Protein AF-A0A941AH66-F1 (afdb_monomer)

Structure (mmCIF, N/CA/C/O backbone):
data_AF-A0A941AH66-F1
#
_entry.id   AF-A0A941AH66-F1
#
loop_
_atom_site.group_PDB
_atom_site.id
_atom_site.type_symbol
_atom_site.label_atom_id
_atom_site.label_alt_id
_atom_site.label_comp_id
_atom_site.label_asym_id
_atom_site.label_entity_id
_atom_site.label_seq_id
_atom_site.pdbx_PDB_ins_code
_atom_site.Cartn_x
_atom_site.Cartn_y
_atom_site.Cartn_z
_atom_site.occupancy
_atom_site.B_iso_or_equiv
_atom_site.auth_seq_id
_atom_site.auth_comp_id
_atom_site.auth_asym_id
_atom_site.auth_atom_id
_atom_site.pdbx_PDB_model_num
ATOM 1 N N . MET A 1 1 ? -40.252 5.491 -24.406 1.00 35.47 1 MET A N 1
ATOM 2 C CA . MET A 1 1 ? -40.739 4.888 -23.145 1.00 35.47 1 MET A CA 1
ATOM 3 C C . MET A 1 1 ? -39.682 5.116 -22.080 1.00 35.47 1 MET A C 1
ATOM 5 O O . MET A 1 1 ? -38.742 4.342 -21.949 1.00 35.47 1 MET A O 1
ATOM 9 N N . ASP A 1 2 ? -39.803 6.259 -21.415 1.00 27.69 2 ASP A N 1
ATOM 10 C CA . ASP A 1 2 ? -38.874 6.776 -20.416 1.00 27.69 2 ASP A CA 1
ATOM 11 C C . ASP A 1 2 ? -38.932 5.991 -19.103 1.00 27.69 2 ASP A C 1
ATOM 13 O O . ASP A 1 2 ? -40.001 5.807 -18.522 1.00 27.69 2 ASP A O 1
ATOM 17 N N . ARG A 1 3 ? -37.767 5.614 -18.568 1.00 27.00 3 ARG A N 1
ATOM 18 C CA . ARG A 1 3 ? -37.591 5.376 -17.129 1.00 27.00 3 ARG A CA 1
ATOM 19 C C . ARG A 1 3 ? -36.485 6.291 -16.619 1.00 27.00 3 ARG A C 1
ATOM 21 O O . ARG A 1 3 ? -35.303 5.963 -16.678 1.00 27.00 3 ARG A O 1
ATOM 28 N N . LYS A 1 4 ? -36.898 7.458 -16.121 1.00 27.84 4 LYS A N 1
ATOM 29 C CA . LYS A 1 4 ? -36.080 8.344 -15.286 1.00 27.84 4 LYS A CA 1
ATOM 30 C C . LYS A 1 4 ? -35.721 7.602 -13.995 1.00 27.84 4 LYS A C 1
ATOM 32 O O . LYS A 1 4 ? -36.602 7.233 -13.224 1.00 27.84 4 LYS A O 1
ATOM 37 N N . GLY A 1 5 ? -34.428 7.377 -13.777 1.00 27.16 5 GLY A N 1
ATOM 38 C CA . GLY A 1 5 ? -33.891 6.906 -12.504 1.00 27.16 5 GLY A CA 1
ATOM 39 C C . GLY A 1 5 ? -33.995 8.014 -11.460 1.00 27.16 5 GLY A C 1
ATOM 40 O O . GLY A 1 5 ? -33.360 9.056 -11.593 1.00 27.16 5 GLY A O 1
ATOM 41 N N . SER A 1 6 ? -34.826 7.784 -10.448 1.00 25.00 6 SER A N 1
ATOM 42 C CA . SER A 1 6 ? -34.947 8.621 -9.257 1.00 25.00 6 SER A CA 1
ATOM 43 C C . SER A 1 6 ? -33.625 8.613 -8.484 1.00 25.00 6 SER A C 1
ATOM 45 O O . SER A 1 6 ? -33.220 7.591 -7.933 1.00 25.00 6 SER A O 1
ATOM 47 N N . SER A 1 7 ? -32.927 9.749 -8.472 1.00 26.78 7 SER A N 1
ATOM 48 C CA . SER A 1 7 ? -31.790 9.997 -7.591 1.00 26.78 7 SER A CA 1
ATOM 49 C C . SER A 1 7 ? -32.315 10.325 -6.192 1.00 26.78 7 SER A C 1
ATOM 51 O O . SER A 1 7 ? -32.695 11.464 -5.911 1.00 26.78 7 SER A O 1
ATOM 53 N N . THR A 1 8 ? -32.352 9.343 -5.298 1.00 27.75 8 THR A N 1
ATOM 54 C CA . THR A 1 8 ? -32.592 9.591 -3.874 1.00 27.75 8 THR A CA 1
ATOM 55 C C . THR A 1 8 ? -31.365 10.273 -3.269 1.00 27.75 8 THR A C 1
ATOM 57 O O . THR A 1 8 ? -30.373 9.617 -2.963 1.00 27.75 8 THR A O 1
ATOM 60 N N . ASN A 1 9 ? -31.431 11.599 -3.118 1.00 23.83 9 ASN A N 1
ATOM 61 C CA . ASN A 1 9 ? -30.461 12.407 -2.376 1.00 23.83 9 ASN A CA 1
ATOM 62 C C . ASN A 1 9 ? -30.431 11.950 -0.908 1.00 23.83 9 ASN A C 1
ATOM 64 O O . ASN A 1 9 ? -31.299 12.317 -0.116 1.00 23.83 9 ASN A O 1
ATOM 68 N N . VAL A 1 10 ? -29.424 11.164 -0.532 1.00 28.88 10 VAL A N 1
ATOM 69 C CA . VAL A 1 10 ? -29.047 10.998 0.874 1.00 28.88 10 VAL A CA 1
ATOM 70 C C . VAL A 1 10 ? -28.152 12.185 1.226 1.00 28.88 10 VAL A C 1
ATOM 72 O O . VAL A 1 10 ? -27.063 12.348 0.686 1.00 28.88 10 VAL A O 1
ATOM 75 N N . LYS A 1 11 ? -28.666 13.080 2.072 1.00 23.22 11 LYS A N 1
ATOM 76 C CA . LYS A 1 11 ? -27.975 14.292 2.521 1.00 23.22 11 LYS A CA 1
ATOM 77 C C . LYS A 1 11 ? -26.904 13.880 3.540 1.00 23.22 11 LYS A C 1
ATOM 79 O O . LYS A 1 11 ? -27.236 13.557 4.674 1.00 23.22 11 LYS A O 1
ATOM 84 N N . PHE A 1 12 ? -25.638 13.856 3.134 1.00 34.66 12 PHE A N 1
ATOM 85 C CA . PHE A 1 12 ? -24.510 13.796 4.067 1.00 34.66 12 PHE A CA 1
ATOM 86 C C . PHE A 1 12 ? -24.315 15.184 4.702 1.00 34.66 12 PHE A C 1
ATOM 88 O O . PHE A 1 12 ? -24.579 16.179 4.016 1.00 34.66 12 PHE A O 1
ATOM 95 N N . PRO A 1 13 ? -23.892 15.290 5.976 1.00 28.69 13 PRO A N 1
ATOM 96 C CA . PRO A 1 13 ? -23.577 16.583 6.564 1.00 28.69 13 PRO A CA 1
ATOM 97 C C . PRO A 1 13 ? -22.486 17.257 5.726 1.00 28.69 13 PRO A C 1
ATOM 99 O O . PRO A 1 13 ? -21.377 16.750 5.594 1.00 28.69 13 PRO A O 1
ATOM 102 N N . SER A 1 14 ? -22.853 18.373 5.103 1.00 32.22 14 SER A N 1
ATOM 103 C CA . SER A 1 14 ? -21.931 19.325 4.498 1.00 32.22 14 SER A CA 1
ATOM 104 C C . SER A 1 14 ? -21.093 19.956 5.599 1.00 32.22 14 SER A C 1
ATOM 106 O O . SER A 1 14 ? -21.666 20.325 6.625 1.00 32.22 14 SER A O 1
ATOM 108 N N . ASP A 1 15 ? -19.790 20.097 5.356 1.00 33.78 15 ASP A N 1
ATOM 109 C CA . ASP A 1 15 ? -18.821 20.793 6.204 1.00 33.78 15 ASP A CA 1
ATOM 110 C C . ASP A 1 15 ? -19.443 22.033 6.864 1.00 33.78 15 ASP A C 1
ATOM 112 O O . ASP A 1 15 ? -19.645 23.075 6.234 1.00 33.78 15 ASP A O 1
ATOM 116 N N . ALA A 1 16 ? -19.801 21.897 8.140 1.00 30.64 16 ALA A N 1
ATOM 117 C CA . ALA A 1 16 ? -20.204 23.017 8.967 1.00 30.64 16 ALA A CA 1
ATOM 118 C C . ALA A 1 16 ? -18.916 23.697 9.427 1.00 30.64 16 ALA A C 1
ATOM 120 O O . ALA A 1 16 ? -18.160 23.146 10.226 1.00 30.64 16 ALA A O 1
ATOM 121 N N . GLY A 1 17 ? -18.650 24.867 8.849 1.00 30.64 17 GLY A N 1
ATOM 122 C CA . GLY A 1 17 ? -17.487 25.681 9.157 1.00 30.64 17 GLY A CA 1
ATOM 123 C C . GLY A 1 17 ? -17.373 25.970 10.649 1.00 30.64 17 GLY A C 1
ATOM 124 O O . GLY A 1 17 ? -18.295 26.492 11.273 1.00 30.64 17 GLY A O 1
ATOM 125 N N . THR A 1 18 ? -16.208 25.673 11.210 1.00 28.95 18 THR A N 1
ATOM 126 C CA . THR A 1 18 ? -15.784 26.249 12.477 1.00 28.95 18 THR A CA 1
ATOM 127 C C . THR A 1 18 ? -15.142 27.599 12.191 1.00 28.95 18 THR A C 1
ATOM 129 O O . THR A 1 18 ? -14.131 27.714 11.497 1.00 28.95 18 THR A O 1
ATOM 132 N N . GLY A 1 19 ? -15.807 28.642 12.690 1.00 27.05 19 GLY A N 1
ATOM 133 C CA . GLY A 1 19 ? -15.312 30.006 12.701 1.00 27.05 19 GLY A CA 1
ATOM 134 C C . GLY A 1 19 ? -13.947 30.099 13.376 1.00 27.05 19 GLY A C 1
ATOM 135 O O . GLY A 1 19 ? -13.626 29.352 14.301 1.00 27.05 19 GLY A O 1
ATOM 136 N N . GLY A 1 20 ? -13.146 31.026 12.860 1.00 27.73 20 GLY A N 1
ATOM 137 C CA . GLY A 1 20 ? -11.800 31.301 13.326 1.00 27.73 20 GLY A CA 1
ATOM 138 C C . GLY A 1 20 ? -11.754 31.735 14.788 1.00 27.73 20 GLY A C 1
ATOM 139 O O . GLY A 1 20 ? -12.508 32.594 15.234 1.00 27.73 20 GLY A O 1
ATOM 140 N N . GLY A 1 21 ? -10.790 31.166 15.499 1.00 24.66 21 GLY A N 1
ATOM 141 C CA . GLY A 1 21 ? -10.294 31.643 16.780 1.00 24.66 21 GLY A CA 1
ATOM 142 C C . GLY A 1 21 ? -8.780 31.488 16.784 1.00 24.66 21 GLY A C 1
ATOM 143 O O . GLY A 1 21 ? -8.246 30.632 17.479 1.00 24.66 21 GLY A O 1
ATOM 144 N N . CYS A 1 22 ? -8.086 32.249 15.935 1.00 28.27 22 CYS A N 1
ATOM 145 C CA . CYS A 1 22 ? -6.631 32.329 15.994 1.00 28.27 22 CYS A CA 1
ATOM 146 C C . CYS A 1 22 ? -6.238 33.209 17.181 1.00 28.27 22 CYS A C 1
ATOM 148 O O . CYS A 1 22 ? -6.616 34.379 17.252 1.00 28.27 22 CYS A O 1
ATOM 150 N N . CYS A 1 23 ? -5.468 32.625 18.095 1.00 27.41 23 CYS A N 1
ATOM 151 C CA . CYS A 1 23 ? -4.776 33.314 19.172 1.00 27.41 23 CYS A CA 1
ATOM 152 C C . CYS A 1 23 ? -3.994 34.521 18.629 1.00 27.41 23 CYS A C 1
ATOM 154 O O . CYS A 1 23 ? -3.234 34.402 17.667 1.00 27.41 23 CYS A O 1
ATOM 156 N N . ALA A 1 24 ? -4.180 35.676 19.264 1.00 25.66 24 ALA A N 1
ATOM 157 C CA . ALA A 1 24 ? -3.430 36.889 18.978 1.00 25.66 24 ALA A CA 1
ATOM 158 C C . ALA A 1 24 ? -1.955 36.734 19.392 1.00 25.66 24 ALA A C 1
ATOM 160 O O . ALA A 1 24 ? -1.692 36.318 20.522 1.00 25.66 24 ALA A O 1
ATOM 161 N N . PRO A 1 25 ? -0.986 37.144 18.556 1.00 30.31 25 PRO A N 1
ATOM 162 C CA . PRO A 1 25 ? 0.334 37.509 19.026 1.00 30.31 25 PRO A CA 1
ATOM 163 C C . PRO A 1 25 ? 0.409 39.022 19.258 1.00 30.31 25 PRO A C 1
ATOM 165 O O . PRO A 1 25 ? 0.088 39.845 18.401 1.00 30.31 25 PRO A O 1
ATOM 168 N N . THR A 1 26 ? 0.871 39.380 20.448 1.00 33.34 26 THR A N 1
ATOM 169 C CA . THR A 1 26 ? 1.351 40.710 20.804 1.00 33.34 26 THR A CA 1
ATOM 170 C C . THR A 1 26 ? 2.608 41.045 20.003 1.00 33.34 26 THR A C 1
ATOM 172 O O . THR A 1 26 ? 3.618 40.360 20.145 1.00 33.34 26 THR A O 1
ATOM 175 N N . SER A 1 27 ? 2.539 42.107 19.201 1.00 33.06 27 SER A N 1
ATOM 176 C CA . SER A 1 27 ? 3.613 43.026 18.768 1.00 33.06 27 SER A CA 1
ATOM 177 C C . SER A 1 27 ? 3.471 43.369 17.284 1.00 33.06 27 SER A C 1
ATOM 179 O O . SER A 1 27 ? 3.397 42.512 16.409 1.00 33.06 27 SER A O 1
ATOM 181 N N . GLY A 1 28 ? 3.339 44.669 17.020 1.00 39.00 28 GLY A N 1
ATOM 182 C CA . GLY A 1 28 ? 2.963 45.211 15.725 1.00 39.00 28 GLY A CA 1
ATOM 183 C C . GLY A 1 28 ? 4.046 45.074 14.661 1.00 39.00 28 GLY A C 1
ATOM 184 O O . GLY A 1 28 ? 5.172 45.529 14.848 1.00 39.00 28 GLY A O 1
ATOM 185 N N . LYS A 1 29 ? 3.640 44.521 13.516 1.00 28.16 29 LYS A N 1
ATOM 186 C CA . LYS A 1 29 ? 3.887 45.023 12.152 1.00 28.16 29 LYS A CA 1
ATOM 187 C C . LYS A 1 29 ? 3.038 44.183 11.177 1.00 28.16 29 LYS A C 1
ATOM 189 O O . LYS A 1 29 ? 3.182 42.963 11.176 1.00 28.16 29 LYS A O 1
ATOM 194 N N . PRO A 1 30 ? 2.142 44.781 10.372 1.00 27.02 30 PRO A N 1
ATOM 195 C CA . PRO A 1 30 ? 1.329 44.027 9.423 1.00 27.02 30 PRO A CA 1
ATOM 196 C C . PRO A 1 30 ? 2.166 43.628 8.198 1.00 27.02 30 PRO A C 1
ATOM 198 O O . PRO A 1 30 ? 2.693 44.483 7.491 1.00 27.02 30 PRO A O 1
ATOM 201 N N . LEU A 1 31 ? 2.288 42.322 7.951 1.00 33.53 31 LEU A N 1
ATOM 202 C CA . LEU A 1 31 ? 2.768 41.772 6.680 1.00 33.53 31 LEU A CA 1
ATOM 203 C C . LEU A 1 31 ? 1.587 41.710 5.691 1.00 33.53 31 LEU A C 1
ATOM 205 O O . LEU A 1 31 ? 0.509 41.258 6.083 1.00 33.53 31 LEU A O 1
ATOM 209 N N . PRO A 1 32 ? 1.747 42.159 4.433 1.00 30.73 32 PRO A N 1
ATOM 210 C CA . PRO A 1 32 ? 0.660 42.165 3.463 1.00 30.73 32 PRO A CA 1
ATOM 211 C C . PRO A 1 32 ? 0.288 40.736 3.048 1.00 30.73 32 PRO A C 1
ATOM 213 O O . PRO A 1 32 ? 1.128 39.957 2.599 1.00 30.73 32 PRO A O 1
ATOM 216 N N . CYS A 1 33 ? -0.995 40.404 3.196 1.00 26.69 33 CYS A N 1
ATOM 217 C CA . CYS A 1 33 ? -1.580 39.148 2.747 1.00 26.69 33 CYS A CA 1
ATOM 218 C C . CYS A 1 33 ? -1.481 39.032 1.219 1.00 26.69 33 CYS A C 1
ATOM 220 O O . CYS A 1 33 ? -2.121 39.786 0.484 1.00 26.69 33 CYS A O 1
ATOM 222 N N . CYS A 1 34 ? -0.702 38.065 0.738 1.00 30.23 34 CYS A N 1
ATOM 223 C CA . CYS A 1 34 ? -0.683 37.683 -0.666 1.00 30.23 34 CYS A CA 1
ATOM 224 C C . CYS A 1 34 ? -2.051 37.130 -1.096 1.00 30.23 34 CYS A C 1
ATOM 226 O O . CYS A 1 34 ? -2.509 36.113 -0.583 1.00 30.23 34 CYS A O 1
ATOM 228 N N . GLY A 1 35 ? -2.657 37.838 -2.052 1.00 26.53 35 GLY A N 1
ATOM 229 C CA . GLY A 1 35 ? -3.450 37.348 -3.183 1.00 26.53 35 GLY A CA 1
ATOM 230 C C . GLY A 1 35 ? -4.242 36.055 -3.010 1.00 26.53 35 GLY A C 1
ATOM 231 O O . GLY A 1 35 ? -3.694 34.957 -3.054 1.00 26.53 35 GLY A O 1
ATOM 232 N N . GLY A 1 36 ? -5.567 36.206 -2.959 1.00 34.25 36 GLY A N 1
ATOM 233 C CA . GLY A 1 36 ? -6.523 35.117 -3.099 1.00 34.25 36 GLY A CA 1
ATOM 234 C C . GLY A 1 36 ? -6.357 34.367 -4.421 1.00 34.25 36 GLY A C 1
ATOM 235 O O . GLY A 1 36 ? -6.737 34.851 -5.484 1.00 34.25 36 GLY A O 1
ATOM 236 N N . GLY A 1 37 ? -5.845 33.143 -4.332 1.00 24.64 37 GLY A N 1
ATOM 237 C CA . GLY A 1 37 ? -6.105 32.102 -5.314 1.00 24.64 37 GLY A CA 1
ATOM 238 C C . GLY A 1 37 ? -7.471 31.497 -5.018 1.00 24.64 37 GLY A C 1
ATOM 239 O O . GLY A 1 37 ? -7.660 30.870 -3.979 1.00 24.64 37 GLY A O 1
ATOM 240 N N . SER A 1 38 ? -8.426 31.717 -5.919 1.00 27.70 38 SER A N 1
ATOM 241 C CA . SER A 1 38 ? -9.747 31.087 -5.944 1.00 27.70 38 SER A CA 1
ATOM 242 C C . SER A 1 38 ? -9.644 29.577 -5.683 1.00 27.70 38 SER A C 1
ATOM 244 O O . SER A 1 38 ? -9.344 28.800 -6.593 1.00 27.70 38 SER A O 1
ATOM 246 N N . ALA A 1 39 ? -9.936 29.148 -4.454 1.00 34.53 39 ALA A N 1
ATOM 247 C CA . ALA A 1 39 ? -10.222 27.756 -4.153 1.00 34.53 39 ALA A CA 1
ATOM 248 C C . ALA A 1 39 ? -11.529 27.402 -4.866 1.00 34.53 39 ALA A C 1
ATOM 250 O O . ALA A 1 39 ? -12.620 27.734 -4.404 1.00 34.53 39 ALA A O 1
ATOM 251 N N . SER A 1 40 ? -11.423 26.769 -6.033 1.00 34.06 40 SER A N 1
ATOM 252 C CA . SER A 1 40 ? -12.578 26.212 -6.720 1.00 34.06 40 SER A CA 1
ATOM 253 C C . SER A 1 40 ? -13.250 25.208 -5.783 1.00 34.06 40 SER A C 1
ATOM 255 O O . SER A 1 40 ? -12.714 24.124 -5.539 1.00 34.06 40 SER A O 1
ATOM 257 N N . THR A 1 41 ? -14.425 25.555 -5.268 1.00 39.50 41 THR A N 1
ATOM 258 C CA . THR A 1 41 ? -15.355 24.681 -4.544 1.00 39.50 41 THR A CA 1
ATOM 259 C C . THR A 1 41 ? -15.956 23.651 -5.508 1.00 39.50 41 THR A C 1
ATOM 261 O O . THR A 1 41 ? -17.156 23.601 -5.769 1.00 39.50 41 THR A O 1
ATOM 264 N N . GLY A 1 42 ? -15.103 22.809 -6.093 1.00 46.00 42 GLY A N 1
ATOM 265 C CA . GLY A 1 42 ? -15.529 21.637 -6.840 1.00 46.00 42 GLY A CA 1
ATOM 266 C C . GLY A 1 42 ? -16.080 20.609 -5.860 1.00 46.00 42 GLY A C 1
ATOM 267 O O . GLY A 1 42 ? -15.327 20.043 -5.072 1.00 46.00 42 GLY A O 1
ATOM 268 N N . LYS A 1 43 ? -17.393 20.363 -5.896 1.00 66.50 43 LYS A N 1
ATOM 269 C CA . LYS A 1 43 ? -18.047 19.317 -5.097 1.00 66.50 43 LYS A CA 1
ATOM 270 C C . LYS A 1 43 ? -17.326 17.980 -5.325 1.00 66.50 43 LYS A C 1
ATOM 272 O O . LYS A 1 43 ? -17.313 17.471 -6.447 1.00 66.50 43 LYS A O 1
ATOM 277 N N . ILE A 1 44 ? -16.702 17.429 -4.280 1.00 75.69 44 ILE A N 1
ATOM 278 C CA . ILE A 1 44 ? -15.987 16.149 -4.362 1.00 75.69 44 ILE A CA 1
ATOM 279 C C . ILE A 1 44 ? -16.997 15.064 -4.744 1.00 75.69 44 ILE A C 1
ATOM 281 O O . ILE A 1 44 ? -18.033 14.907 -4.098 1.00 75.69 44 ILE A O 1
ATOM 285 N N . ARG A 1 45 ? -16.708 14.331 -5.822 1.00 83.12 45 ARG A N 1
ATOM 286 C CA . ARG A 1 45 ? -17.553 13.237 -6.303 1.00 83.12 45 ARG A CA 1
ATOM 287 C C . ARG A 1 45 ? -17.088 11.919 -5.694 1.00 83.12 45 ARG A C 1
ATOM 289 O O . ARG A 1 45 ? -15.914 11.576 -5.812 1.00 83.12 45 ARG A O 1
ATOM 296 N N . TYR A 1 46 ? -18.027 11.184 -5.110 1.00 88.38 46 TYR A N 1
ATOM 297 C CA . TYR A 1 46 ? -17.810 9.844 -4.578 1.00 88.38 46 TYR A CA 1
ATOM 298 C C . TYR A 1 46 ? -18.490 8.791 -5.452 1.00 88.38 46 TYR A C 1
ATOM 300 O O . TYR A 1 46 ? -19.494 9.060 -6.115 1.00 88.38 46 TYR A O 1
ATOM 308 N N . GLU A 1 47 ? -17.915 7.593 -5.475 1.00 89.25 47 GLU A N 1
ATOM 309 C CA . GLU A 1 47 ? -18.547 6.424 -6.079 1.00 89.25 47 GLU A CA 1
ATOM 310 C C . GLU A 1 47 ? -19.581 5.837 -5.113 1.00 89.25 47 GLU A C 1
ATOM 312 O O . GLU A 1 47 ? -19.274 5.606 -3.947 1.00 89.25 47 GLU A O 1
ATOM 317 N N . GLU A 1 48 ? -20.786 5.560 -5.613 1.00 89.62 48 GLU A N 1
ATOM 318 C CA . GLU A 1 48 ? -21.921 5.075 -4.804 1.00 89.62 48 GLU A CA 1
ATOM 319 C C . GLU A 1 48 ? -22.599 3.834 -5.407 1.00 89.62 48 GLU A C 1
ATOM 321 O O . GLU A 1 48 ? -23.491 3.252 -4.801 1.00 89.62 48 GLU A O 1
ATOM 326 N N . GLY A 1 49 ? -22.175 3.383 -6.595 1.00 88.88 49 GLY A N 1
ATOM 327 C CA . GLY A 1 49 ? -22.851 2.320 -7.356 1.00 88.88 49 GLY A CA 1
ATOM 328 C C . GLY A 1 49 ? -22.855 0.925 -6.717 1.00 88.88 49 GLY A C 1
ATOM 329 O O . GLY A 1 49 ? -23.364 -0.003 -7.333 1.00 88.88 49 GLY A O 1
ATOM 330 N N . PHE A 1 50 ? -22.270 0.779 -5.529 1.00 92.88 50 PHE A N 1
ATOM 331 C CA . PHE A 1 50 ? -22.238 -0.443 -4.724 1.00 92.88 50 PHE A CA 1
ATOM 332 C C . PHE A 1 50 ? -23.223 -0.418 -3.543 1.00 92.88 50 PHE A C 1
ATOM 334 O O . PHE A 1 50 ? -23.318 -1.408 -2.815 1.00 92.88 50 PHE A O 1
ATOM 341 N N . ILE A 1 51 ? -23.905 0.710 -3.319 1.00 95.81 51 ILE A N 1
ATOM 342 C CA . ILE A 1 51 ? -24.914 0.872 -2.270 1.00 95.81 51 ILE A CA 1
ATOM 343 C C . ILE A 1 51 ? -26.232 0.278 -2.777 1.00 95.81 51 ILE A C 1
ATOM 345 O O . ILE A 1 51 ? -26.715 0.661 -3.843 1.00 95.81 51 ILE A O 1
ATOM 349 N N . ASP A 1 52 ? -26.816 -0.648 -2.018 1.00 94.50 52 ASP A N 1
ATOM 350 C CA . ASP A 1 52 ? -28.038 -1.376 -2.396 1.00 94.50 52 ASP A CA 1
ATOM 351 C C . ASP A 1 52 ? -29.185 -1.244 -1.383 1.00 94.50 52 ASP A C 1
ATOM 353 O O . ASP A 1 52 ? -30.245 -1.854 -1.539 1.00 94.50 52 ASP A O 1
ATOM 357 N N . GLY A 1 53 ? -28.983 -0.464 -0.323 1.00 96.00 53 GLY A N 1
ATOM 358 C CA . GLY A 1 53 ? -29.971 -0.293 0.728 1.00 96.00 53 GLY A CA 1
ATOM 359 C C . GLY A 1 53 ? -29.438 0.493 1.914 1.00 96.00 53 GLY A C 1
ATOM 360 O O . GLY A 1 53 ? -28.458 1.235 1.813 1.00 96.00 53 GLY A O 1
ATOM 361 N N . LYS A 1 54 ? -30.108 0.325 3.051 1.00 96.94 54 LYS A N 1
ATOM 362 C CA . LYS A 1 54 ? -29.743 0.912 4.340 1.00 96.94 54 LYS A CA 1
ATOM 363 C C . LYS A 1 54 ? -29.938 -0.127 5.444 1.00 96.94 54 LYS A C 1
ATOM 365 O O . LYS A 1 54 ? -30.744 -1.041 5.286 1.00 96.94 54 LYS A O 1
ATOM 370 N N . VAL A 1 55 ? -29.187 0.019 6.526 1.00 96.88 55 VAL A N 1
ATOM 371 C CA . VAL A 1 55 ? -29.335 -0.723 7.779 1.00 96.88 55 VAL A CA 1
ATOM 372 C C . VAL A 1 55 ? -29.710 0.296 8.844 1.00 96.88 55 VAL A C 1
ATOM 374 O O . VAL A 1 55 ? -28.982 1.271 9.039 1.00 96.88 55 VAL A O 1
ATOM 377 N N . ASP A 1 56 ? -30.846 0.102 9.504 1.00 96.31 56 ASP A N 1
ATOM 378 C CA . ASP A 1 56 ? -31.267 0.985 10.586 1.00 96.31 56 ASP A CA 1
ATOM 379 C C . ASP A 1 56 ? -30.449 0.692 11.844 1.00 96.31 56 ASP A C 1
ATOM 381 O O . ASP A 1 56 ? -30.290 -0.459 12.252 1.00 96.31 56 ASP A O 1
ATOM 385 N N . THR A 1 57 ? -29.902 1.745 12.446 1.00 96.00 57 THR A N 1
ATOM 386 C CA . THR A 1 57 ? -29.105 1.653 13.672 1.00 96.00 57 THR A CA 1
ATOM 387 C C . THR A 1 57 ? -29.596 2.663 14.702 1.00 96.00 57 THR A C 1
ATOM 389 O O . THR A 1 57 ? -30.312 3.611 14.375 1.00 96.00 57 THR A O 1
ATOM 392 N N . SER A 1 58 ? -29.164 2.494 15.950 1.00 92.50 58 SER A N 1
ATOM 393 C CA . SER A 1 58 ? -29.363 3.456 17.045 1.00 92.50 58 SER A CA 1
ATOM 394 C C . SER A 1 58 ? -28.857 4.866 16.709 1.00 92.50 58 SER A C 1
ATOM 396 O O . SER A 1 58 ? -29.453 5.852 17.133 1.00 92.50 58 SER A O 1
ATOM 398 N N . ALA A 1 59 ? -27.814 4.971 15.883 1.00 93.25 59 ALA A N 1
ATOM 399 C CA . ALA A 1 59 ? -27.251 6.232 15.411 1.00 93.25 59 ALA A CA 1
ATOM 400 C C . ALA A 1 59 ? -27.850 6.708 14.067 1.00 93.25 59 ALA A C 1
ATOM 402 O O . ALA A 1 59 ? -27.313 7.620 13.429 1.00 93.25 59 ALA A O 1
ATOM 403 N N . GLY A 1 60 ? -28.969 6.126 13.628 1.00 93.81 60 GLY A N 1
ATOM 404 C CA . GLY A 1 60 ? -29.631 6.439 12.362 1.00 93.81 60 GLY A CA 1
ATOM 405 C C . GLY A 1 60 ? -29.287 5.465 11.227 1.00 93.81 60 GLY A C 1
ATOM 406 O O . GLY A 1 60 ? -28.586 4.472 11.431 1.00 93.81 60 GLY A O 1
ATOM 407 N N . PRO A 1 61 ? -29.814 5.698 10.017 1.00 95.62 61 PRO A N 1
ATOM 408 C CA . PRO A 1 61 ? -29.659 4.759 8.916 1.00 95.62 61 PRO A CA 1
ATOM 409 C C . PRO A 1 61 ? -28.244 4.797 8.323 1.00 95.62 61 PRO A C 1
ATOM 411 O O . PRO A 1 61 ? -27.758 5.852 7.911 1.00 95.62 61 PRO A O 1
ATOM 414 N N . VAL A 1 62 ? -27.616 3.629 8.203 1.00 97.62 62 VAL A N 1
ATOM 415 C CA . VAL A 1 62 ? -26.278 3.441 7.620 1.00 97.62 62 VAL A CA 1
ATOM 416 C C . VAL A 1 62 ? -26.400 2.823 6.219 1.00 97.62 62 VAL A C 1
ATOM 418 O O . VAL A 1 62 ? -27.172 1.880 6.052 1.00 97.62 62 VAL A O 1
ATOM 421 N N . PRO A 1 63 ? -25.676 3.295 5.185 1.00 97.94 63 PRO A N 1
ATOM 422 C CA . PRO A 1 63 ? -25.740 2.701 3.848 1.00 97.94 63 PRO A CA 1
ATOM 423 C C . PRO A 1 63 ? -25.319 1.225 3.836 1.00 97.94 63 PRO A C 1
ATOM 425 O O . PRO A 1 63 ? -24.260 0.867 4.358 1.00 97.94 63 PRO A O 1
ATOM 428 N N . ARG A 1 64 ? -26.126 0.372 3.198 1.00 97.75 64 ARG A N 1
ATOM 429 C CA . ARG A 1 64 ? -25.806 -1.041 2.965 1.00 97.75 64 ARG A CA 1
ATOM 430 C C . ARG A 1 64 ? -25.132 -1.216 1.610 1.00 97.75 64 ARG A C 1
ATOM 432 O O . ARG A 1 64 ? -25.558 -0.607 0.628 1.00 97.75 64 ARG A O 1
ATOM 439 N N . VAL A 1 65 ? -24.092 -2.043 1.563 1.00 97.31 65 VAL A N 1
ATOM 440 C CA . VAL A 1 65 ? -23.299 -2.302 0.359 1.00 97.31 65 VAL A CA 1
ATOM 441 C C . VAL A 1 65 ? -23.325 -3.775 -0.026 1.00 97.31 65 VAL A C 1
ATOM 443 O O . VAL A 1 65 ? -23.297 -4.651 0.839 1.00 97.31 65 VAL A O 1
ATOM 446 N N . HIS A 1 66 ? -23.307 -4.063 -1.329 1.00 95.19 66 HIS A N 1
ATOM 447 C CA . HIS A 1 66 ? -23.185 -5.437 -1.819 1.00 95.19 66 HIS A CA 1
ATOM 448 C C . HIS A 1 66 ? -21.722 -5.860 -2.004 1.00 95.19 66 HIS A C 1
ATOM 450 O O . HIS A 1 66 ? -20.848 -5.072 -2.377 1.00 95.19 66 HIS A O 1
ATOM 456 N N . SER A 1 67 ? -21.447 -7.157 -1.861 1.00 95.69 67 SER A N 1
ATOM 457 C CA . SER A 1 67 ? -20.112 -7.736 -2.086 1.00 95.69 67 SER A CA 1
ATOM 458 C C . SER A 1 67 ? -19.765 -7.973 -3.565 1.00 95.69 67 SER A C 1
ATOM 460 O O . SER A 1 67 ? -18.598 -8.147 -3.913 1.00 95.69 67 SER A O 1
ATOM 462 N N . ARG A 1 68 ? -20.762 -7.981 -4.465 1.00 94.25 68 ARG A N 1
ATOM 463 C CA . ARG A 1 68 ? -20.571 -8.297 -5.896 1.00 94.25 68 ARG A CA 1
ATOM 464 C C . ARG A 1 68 ? -19.774 -7.213 -6.625 1.00 94.25 68 ARG A C 1
ATOM 466 O O . ARG A 1 68 ? -20.102 -6.039 -6.507 1.00 94.25 68 ARG A O 1
ATOM 473 N N . ILE A 1 69 ? -18.777 -7.589 -7.420 1.00 94.44 69 ILE A N 1
ATOM 474 C CA . ILE A 1 69 ? -18.022 -6.646 -8.260 1.00 94.44 69 ILE A CA 1
ATOM 475 C C . ILE A 1 69 ? -18.711 -6.525 -9.624 1.00 94.44 69 ILE A C 1
ATOM 477 O O . ILE A 1 69 ? -18.848 -7.523 -10.330 1.00 94.44 69 ILE A O 1
ATOM 481 N N . GLY A 1 70 ? -19.153 -5.320 -9.989 1.00 90.50 70 GLY A N 1
ATOM 482 C CA . GLY A 1 70 ? -19.835 -5.063 -11.261 1.00 90.50 70 GLY A CA 1
ATOM 483 C C . GLY A 1 70 ? -18.890 -4.678 -12.404 1.00 90.50 70 GLY A C 1
ATOM 484 O O . GLY A 1 70 ? -17.716 -4.374 -12.200 1.00 90.50 70 GLY A O 1
ATOM 485 N N . SER A 1 71 ? -19.416 -4.597 -13.629 1.00 90.94 71 SER A N 1
ATOM 486 C CA . SER A 1 71 ? -18.652 -4.153 -14.810 1.00 90.94 71 SER A CA 1
ATOM 487 C C . SER A 1 71 ? -18.101 -2.727 -14.669 1.00 90.94 71 SER A C 1
ATOM 489 O O . SER A 1 71 ? -16.985 -2.452 -15.107 1.00 90.94 71 SER A O 1
ATOM 491 N N . ARG A 1 72 ? -18.839 -1.827 -14.002 1.00 89.69 72 ARG A N 1
ATOM 492 C CA . ARG A 1 72 ? -18.371 -0.466 -13.678 1.00 89.69 72 ARG A CA 1
ATOM 493 C C . ARG A 1 72 ? -17.174 -0.474 -12.727 1.00 89.69 72 ARG A C 1
ATOM 495 O O . ARG A 1 72 ? -16.240 0.293 -12.942 1.00 89.69 72 ARG A O 1
ATOM 502 N N . ASP A 1 73 ? -17.175 -1.360 -11.731 1.00 91.81 73 ASP A N 1
ATOM 503 C CA . ASP A 1 73 ? -16.048 -1.528 -10.808 1.00 91.81 73 ASP A CA 1
ATOM 504 C C . ASP A 1 73 ? -14.820 -2.079 -11.545 1.00 91.81 73 ASP A C 1
ATOM 506 O O . ASP A 1 73 ? -13.709 -1.585 -11.360 1.00 91.81 73 ASP A O 1
ATOM 510 N N . LEU A 1 74 ? -15.015 -3.060 -12.437 1.00 91.25 74 LEU A N 1
ATOM 511 C CA . LEU A 1 74 ? -13.940 -3.622 -13.262 1.00 91.25 74 LEU A CA 1
ATOM 512 C C . LEU A 1 74 ? -13.331 -2.571 -14.198 1.00 91.25 74 LEU A C 1
ATOM 514 O O . LEU A 1 74 ? -12.107 -2.442 -14.258 1.00 91.25 74 LEU A O 1
ATOM 518 N N . LEU A 1 75 ? -14.167 -1.786 -14.882 1.00 92.00 75 LEU A N 1
ATOM 519 C CA . LEU A 1 75 ? -13.711 -0.704 -15.752 1.00 92.00 75 LEU A CA 1
ATOM 520 C C . LEU A 1 75 ? -12.997 0.395 -14.956 1.00 92.00 75 LEU A C 1
ATOM 522 O O . LEU A 1 75 ? -11.963 0.889 -15.398 1.00 92.00 75 LEU A O 1
ATOM 526 N N . GLY A 1 76 ? -13.521 0.773 -13.787 1.00 91.06 76 GLY A N 1
ATOM 527 C CA . GLY A 1 76 ? -12.885 1.743 -12.895 1.00 91.06 76 GLY A CA 1
ATOM 528 C C . GLY A 1 76 ? -11.518 1.258 -12.418 1.00 91.06 76 GLY A C 1
ATOM 529 O O . GLY A 1 76 ? -10.521 1.957 -12.591 1.00 91.06 76 GLY A O 1
ATOM 530 N N . ARG A 1 77 ? -11.444 0.014 -11.929 1.00 90.25 77 ARG A N 1
ATOM 531 C CA . ARG A 1 77 ? -10.191 -0.649 -11.545 1.00 90.25 77 ARG A CA 1
ATOM 532 C C . ARG A 1 77 ? -9.192 -0.708 -12.699 1.00 90.25 77 ARG A C 1
ATOM 534 O O . ARG A 1 77 ? -8.005 -0.510 -12.463 1.00 90.25 77 ARG A O 1
ATOM 541 N N . TRP A 1 78 ? -9.641 -0.981 -13.921 1.00 90.69 78 TRP A N 1
ATOM 542 C CA . TRP A 1 78 ? -8.779 -0.935 -15.100 1.00 90.69 78 TRP A CA 1
ATOM 543 C C . TRP A 1 78 ? -8.277 0.495 -15.344 1.00 90.69 78 TRP A C 1
ATOM 545 O O . TRP A 1 78 ? -7.071 0.710 -15.343 1.00 90.69 78 TRP A O 1
ATOM 555 N N . LYS A 1 79 ? -9.166 1.493 -15.427 1.00 90.69 79 LYS A N 1
ATOM 556 C CA . LYS A 1 79 ? -8.809 2.903 -15.675 1.00 90.69 79 LYS A CA 1
ATOM 557 C C . LYS A 1 79 ? -7.737 3.418 -14.716 1.00 90.69 79 LYS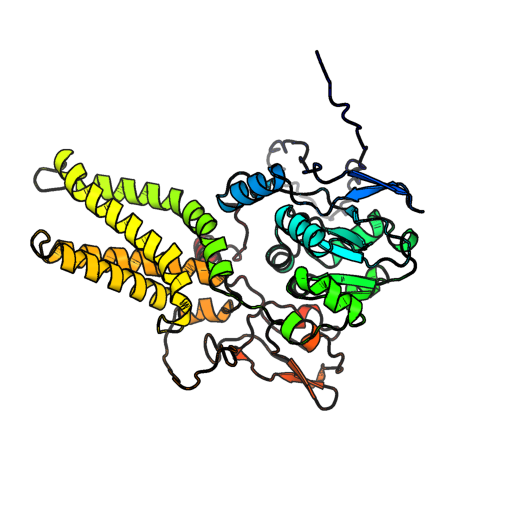 A C 1
ATOM 559 O O . LYS A 1 79 ? -6.736 3.966 -15.170 1.00 90.69 79 LYS A O 1
ATOM 564 N N . VAL A 1 80 ? -7.890 3.181 -13.413 1.00 88.62 80 VAL A N 1
ATOM 565 C CA . VAL A 1 80 ? -6.911 3.652 -12.417 1.00 88.62 80 VAL A CA 1
ATOM 566 C C . VAL A 1 80 ? -5.556 2.948 -12.513 1.00 88.62 80 VAL A C 1
ATOM 568 O O . VAL A 1 80 ? -4.540 3.540 -12.151 1.00 88.62 80 VAL A O 1
ATOM 571 N N . ARG A 1 81 ? -5.510 1.708 -13.025 1.00 85.88 81 ARG A N 1
ATOM 572 C CA . ARG A 1 81 ? -4.248 1.002 -13.321 1.00 85.88 81 ARG A CA 1
ATOM 573 C C . ARG A 1 81 ? -3.517 1.614 -14.511 1.00 85.88 81 ARG A C 1
ATOM 575 O O . ARG A 1 81 ? -2.302 1.519 -14.560 1.00 85.88 81 ARG A O 1
ATOM 582 N N . TRP A 1 82 ? -4.240 2.281 -15.403 1.00 85.44 82 TRP A N 1
ATOM 583 C CA . TRP A 1 82 ? -3.687 3.062 -16.509 1.00 85.44 82 TRP A CA 1
ATOM 584 C C . TRP A 1 82 ? -3.558 4.560 -16.178 1.00 85.44 82 TRP A C 1
ATOM 586 O O . TRP A 1 82 ? -3.489 5.390 -17.077 1.00 85.44 82 TRP A O 1
ATOM 596 N N . GLY A 1 83 ? -3.600 4.935 -14.893 1.00 80.81 83 GLY A N 1
ATOM 597 C CA . GLY A 1 83 ? -3.478 6.330 -14.452 1.00 80.81 83 GLY A CA 1
ATOM 598 C C . GLY A 1 83 ? -4.697 7.216 -14.749 1.00 80.81 83 GLY A C 1
ATOM 599 O O . GLY A 1 83 ? -4.718 8.389 -14.387 1.00 80.81 83 GLY A O 1
ATOM 600 N N . ILE A 1 84 ? -5.761 6.680 -15.353 1.00 85.44 84 ILE A N 1
ATOM 601 C CA . ILE A 1 84 ? -6.929 7.461 -15.768 1.00 85.44 84 ILE A CA 1
ATOM 602 C C . ILE A 1 84 ? -7.838 7.716 -14.562 1.00 85.44 84 ILE A C 1
ATOM 604 O O . ILE A 1 84 ? -8.515 6.812 -14.072 1.00 85.44 84 ILE A O 1
ATOM 608 N N . GLY A 1 85 ? -7.894 8.970 -14.105 1.00 83.31 85 GLY A N 1
ATOM 609 C CA . GLY A 1 85 ? -8.799 9.395 -13.030 1.00 83.31 85 GLY A CA 1
ATOM 610 C C . GLY A 1 85 ? -8.472 8.803 -11.655 1.00 83.31 85 GLY A C 1
ATOM 611 O O . GLY A 1 85 ? -9.347 8.785 -10.789 1.00 83.31 85 GLY A O 1
ATOM 612 N N . ARG A 1 86 ? -7.231 8.336 -11.460 1.00 80.69 86 ARG A N 1
ATOM 613 C CA . ARG A 1 86 ? -6.744 7.687 -10.233 1.00 80.69 86 ARG A CA 1
ATOM 614 C C . ARG A 1 86 ? -7.036 8.508 -8.980 1.00 80.69 86 ARG A C 1
ATOM 616 O O . ARG A 1 86 ? -7.632 7.979 -8.047 1.00 80.69 86 ARG A O 1
ATOM 623 N N . ASP A 1 87 ? -6.730 9.803 -9.006 1.00 77.44 87 ASP A N 1
ATOM 624 C CA . ASP A 1 87 ? -6.864 10.678 -7.832 1.00 77.44 87 ASP A CA 1
ATOM 625 C C . ASP A 1 87 ? -8.321 10.927 -7.433 1.00 77.44 87 ASP A C 1
ATOM 627 O O . ASP A 1 87 ? -8.608 11.374 -6.327 1.00 77.44 87 ASP A O 1
ATOM 631 N N . ARG A 1 88 ? -9.283 10.640 -8.314 1.00 84.69 88 ARG A N 1
ATOM 632 C CA . ARG A 1 88 ? -10.713 10.876 -8.067 1.00 84.69 88 ARG A CA 1
ATOM 633 C C . ARG A 1 88 ? -11.496 9.593 -7.797 1.00 84.69 88 ARG A C 1
ATOM 635 O O . ARG A 1 88 ? -12.693 9.671 -7.551 1.00 84.69 88 ARG A O 1
ATOM 642 N N . TYR A 1 89 ? -10.852 8.426 -7.814 1.00 90.75 89 TYR A N 1
ATOM 643 C CA . TYR A 1 89 ? -11.534 7.142 -7.652 1.00 90.75 89 TYR A CA 1
ATOM 644 C C . TYR A 1 89 ? -11.671 6.754 -6.172 1.00 90.75 89 TYR A C 1
ATOM 646 O O . TYR A 1 89 ? -10.914 5.937 -5.634 1.00 90.75 89 TYR A O 1
ATOM 654 N N . ARG A 1 90 ? -12.636 7.388 -5.496 1.00 94.06 90 ARG A N 1
ATOM 655 C CA . ARG A 1 90 ? -12.797 7.340 -4.036 1.00 94.06 90 ARG A CA 1
ATOM 656 C C . ARG A 1 90 ? -14.243 7.107 -3.582 1.00 94.06 90 ARG A C 1
ATOM 658 O O . ARG A 1 90 ? -15.194 7.433 -4.290 1.00 94.06 90 ARG A O 1
ATOM 665 N N . VAL A 1 91 ? -14.380 6.543 -2.387 1.00 95.44 91 VAL A N 1
ATOM 666 C CA . VAL A 1 91 ? -15.641 6.307 -1.658 1.00 95.44 91 VAL A CA 1
ATOM 667 C C . VAL A 1 91 ? -15.844 7.414 -0.624 1.00 95.44 91 VAL A C 1
ATOM 669 O O . VAL A 1 91 ? -14.866 7.994 -0.152 1.00 95.44 91 VAL A O 1
ATOM 672 N N . ALA A 1 92 ? -17.089 7.742 -0.275 1.00 96.69 92 ALA A N 1
ATOM 673 C CA . ALA A 1 92 ? -17.335 8.691 0.807 1.00 96.69 92 ALA A CA 1
ATOM 674 C C . ALA A 1 92 ? -16.845 8.085 2.139 1.00 96.69 92 ALA A C 1
ATOM 676 O O . ALA A 1 92 ? -17.210 6.949 2.451 1.00 96.69 92 ALA A O 1
ATOM 677 N N . PRO A 1 93 ? -16.007 8.778 2.925 1.00 97.62 93 PRO A N 1
ATOM 678 C CA . PRO A 1 93 ? -15.636 8.313 4.258 1.00 97.62 93 PRO A CA 1
ATOM 679 C C . PRO A 1 93 ? -16.869 8.158 5.155 1.00 97.62 93 PRO A C 1
ATOM 681 O O . PRO A 1 93 ? -17.812 8.942 5.052 1.00 97.62 93 PRO A O 1
ATOM 684 N N . GLY A 1 94 ? -16.865 7.168 6.043 1.00 97.50 94 GLY A N 1
ATOM 685 C CA . GLY A 1 94 ? -18.006 6.883 6.911 1.00 97.50 94 GLY A CA 1
ATOM 686 C C . GLY A 1 94 ? -18.199 5.397 7.181 1.00 97.50 94 GLY A C 1
ATOM 687 O O . GLY A 1 94 ? -17.327 4.578 6.894 1.00 97.50 94 GLY A O 1
ATOM 688 N N . LEU A 1 95 ? -19.347 5.056 7.761 1.00 98.50 95 LEU A N 1
ATOM 689 C CA . LEU A 1 95 ? -19.707 3.683 8.094 1.00 98.50 95 LEU A CA 1
ATOM 690 C C . LEU A 1 95 ? -20.593 3.078 7.003 1.00 98.50 95 LEU A C 1
ATOM 692 O O . LEU A 1 95 ? -21.498 3.739 6.499 1.00 98.50 95 LEU A O 1
ATOM 696 N N . TYR A 1 96 ? -20.348 1.813 6.678 1.00 98.62 96 TYR A N 1
ATOM 697 C CA . TYR A 1 96 ? -21.138 1.033 5.730 1.00 98.62 96 TYR A CA 1
ATOM 698 C C . TYR A 1 96 ? -21.473 -0.332 6.325 1.00 98.62 96 TYR A C 1
ATOM 700 O O . TYR A 1 96 ? -20.635 -0.939 6.991 1.00 98.62 96 TYR A O 1
ATOM 708 N N . GLY A 1 97 ? -22.678 -0.834 6.068 1.00 98.25 97 GLY A N 1
ATOM 709 C CA . GLY A 1 97 ? -23.072 -2.192 6.440 1.00 98.25 97 GLY A CA 1
ATOM 710 C C . GLY A 1 97 ? -22.881 -3.169 5.282 1.00 98.25 97 GLY A C 1
ATOM 711 O O . GLY A 1 97 ? -23.360 -2.913 4.178 1.00 98.25 97 GLY A O 1
ATOM 712 N N . LEU A 1 98 ? -22.207 -4.291 5.519 1.00 97.88 98 LEU A N 1
ATOM 713 C CA . LEU A 1 98 ? -22.141 -5.426 4.597 1.00 97.88 98 LEU A CA 1
ATOM 714 C C . LEU A 1 98 ? -23.045 -6.544 5.122 1.00 97.88 98 LEU A C 1
ATOM 716 O O . LEU A 1 98 ? -22.896 -6.945 6.273 1.00 97.88 98 LEU A O 1
ATOM 720 N N . GLY A 1 99 ? -23.961 -7.038 4.285 1.00 95.75 99 GLY A N 1
ATOM 721 C CA . GLY A 1 99 ? -24.966 -8.016 4.714 1.00 95.75 99 GLY A CA 1
ATOM 722 C C . GLY A 1 99 ? -26.034 -7.378 5.608 1.00 95.75 99 GLY A C 1
ATOM 723 O O . GLY A 1 99 ? -26.537 -6.294 5.300 1.00 95.75 99 GLY A O 1
ATOM 724 N N . ALA A 1 100 ? -26.373 -8.039 6.709 1.00 95.88 100 ALA A N 1
ATOM 725 C CA . ALA A 1 100 ? -27.285 -7.563 7.747 1.00 95.88 100 ALA A CA 1
ATOM 726 C C . ALA A 1 100 ? -26.558 -7.463 9.109 1.00 95.88 100 ALA A C 1
ATOM 728 O O . ALA A 1 100 ? -26.848 -8.228 10.030 1.00 95.88 100 ALA A O 1
ATOM 729 N N . PRO A 1 101 ? -25.587 -6.540 9.259 1.00 97.56 101 PRO A N 1
ATOM 730 C CA . PRO A 1 101 ? -24.776 -6.444 10.466 1.00 97.56 101 PRO A CA 1
ATOM 731 C C . PRO A 1 101 ? -25.596 -5.985 11.673 1.00 97.56 101 PRO A C 1
ATOM 733 O O . PRO A 1 101 ? -26.230 -4.933 11.655 1.00 97.56 101 PRO A O 1
ATOM 736 N N . GLY A 1 102 ? -25.546 -6.778 12.745 1.00 96.81 102 GLY A N 1
ATOM 737 C CA . GLY A 1 102 ? -26.082 -6.416 14.057 1.00 96.81 102 GLY A CA 1
ATOM 738 C C . GLY A 1 102 ? -25.052 -5.724 14.959 1.00 96.81 102 GLY A C 1
ATOM 739 O O . GLY A 1 102 ? -23.910 -5.475 14.571 1.00 96.81 102 GLY A O 1
ATOM 740 N N . ALA A 1 103 ? -25.428 -5.473 16.216 1.00 97.31 103 ALA A N 1
ATOM 741 C CA . ALA A 1 103 ? -24.559 -4.805 17.193 1.00 97.31 103 ALA A CA 1
ATOM 742 C C . ALA A 1 103 ? -23.304 -5.618 17.578 1.00 97.31 103 ALA A C 1
ATOM 744 O O . ALA A 1 103 ? -22.305 -5.048 18.008 1.00 97.31 103 ALA A O 1
ATOM 745 N N . ALA A 1 104 ? -23.337 -6.945 17.426 1.00 97.25 104 ALA A N 1
ATOM 746 C CA . ALA A 1 104 ? -22.196 -7.822 17.702 1.00 97.25 104 ALA A CA 1
ATOM 747 C C . ALA A 1 104 ? -21.263 -8.025 16.490 1.00 97.25 104 ALA A C 1
ATOM 749 O O . ALA A 1 104 ? -20.232 -8.687 16.625 1.00 97.25 104 ALA A O 1
ATOM 750 N N . ALA A 1 105 ? -21.630 -7.501 15.314 1.00 98.12 105 ALA A N 1
ATOM 751 C CA . ALA A 1 105 ? -20.893 -7.708 14.073 1.00 98.12 105 ALA A CA 1
ATOM 752 C C . ALA A 1 105 ? -19.504 -7.040 14.113 1.00 98.12 105 ALA A C 1
ATOM 754 O O . ALA A 1 105 ? -19.369 -5.936 14.646 1.00 98.12 105 ALA A O 1
ATOM 755 N N . PRO A 1 106 ? -18.468 -7.661 13.518 1.00 98.19 106 PRO A N 1
ATOM 756 C CA . PRO A 1 106 ? -17.125 -7.099 13.497 1.00 98.19 106 PRO A CA 1
ATOM 757 C C . PRO A 1 106 ? -17.071 -5.775 12.726 1.00 98.19 106 PRO A C 1
ATOM 759 O O . PRO A 1 106 ? -17.763 -5.593 11.723 1.00 98.19 106 PRO A O 1
ATOM 762 N N . VAL A 1 107 ? -16.182 -4.879 13.162 1.00 98.62 107 VAL A N 1
ATOM 763 C CA . VAL A 1 107 ? -15.908 -3.603 12.489 1.00 98.62 107 VAL A CA 1
ATOM 764 C C . VAL A 1 107 ? -14.576 -3.691 11.751 1.00 98.62 107 VAL A C 1
ATOM 766 O O . VAL A 1 107 ? -13.514 -3.706 12.374 1.00 98.62 107 VAL A O 1
ATOM 769 N N . LEU A 1 108 ? -14.635 -3.741 10.424 1.00 98.62 108 LEU A N 1
ATOM 770 C CA . LEU A 1 108 ? -13.491 -3.737 9.517 1.00 98.62 108 LEU A CA 1
ATOM 771 C C . LEU A 1 108 ? -13.147 -2.295 9.135 1.00 98.62 108 LEU A C 1
ATOM 773 O O . LEU A 1 108 ? -13.996 -1.572 8.621 1.00 98.62 108 LEU A O 1
ATOM 777 N N . VAL A 1 109 ? -11.905 -1.870 9.343 1.00 98.69 109 VAL A N 1
ATOM 778 C CA . VAL A 1 109 ? -11.452 -0.519 8.983 1.00 98.69 109 VAL A CA 1
ATOM 779 C C . VAL A 1 109 ? -10.715 -0.552 7.648 1.00 98.69 109 VAL A C 1
ATOM 781 O O . VAL A 1 109 ? -9.918 -1.454 7.385 1.00 98.69 109 VAL A O 1
ATOM 784 N N . THR A 1 110 ? -10.966 0.420 6.774 1.00 98.38 110 THR A N 1
ATOM 785 C CA . THR A 1 110 ? -10.290 0.506 5.472 1.00 98.38 110 THR A CA 1
ATOM 786 C C . THR A 1 110 ? -10.148 1.942 4.971 1.00 98.38 110 THR A C 1
ATOM 788 O O . THR A 1 110 ? -10.648 2.884 5.576 1.00 98.38 110 THR A O 1
ATOM 791 N N . ALA A 1 111 ? -9.419 2.109 3.873 1.00 97.06 111 ALA A N 1
ATOM 792 C CA . ALA A 1 111 ? -9.174 3.383 3.209 1.00 97.06 111 ALA A CA 1
ATOM 793 C C . ALA A 1 111 ? -10.298 3.725 2.214 1.00 97.06 111 ALA A C 1
ATOM 795 O O . ALA A 1 111 ? -10.875 2.828 1.594 1.00 97.06 111 ALA A O 1
ATOM 796 N N . ASN A 1 112 ? -10.553 5.015 1.976 1.00 96.50 112 ASN A N 1
ATOM 797 C CA . ASN A 1 112 ? -11.535 5.467 0.984 1.00 96.50 112 ASN A CA 1
ATOM 798 C C . ASN A 1 112 ? -11.086 5.345 -0.480 1.00 96.50 112 ASN A C 1
ATOM 800 O O . ASN A 1 112 ? -11.818 5.759 -1.382 1.00 96.50 112 ASN A O 1
ATOM 804 N N . TYR A 1 113 ? -9.919 4.761 -0.757 1.00 94.75 113 TYR A N 1
ATOM 805 C CA . TYR A 1 113 ? -9.568 4.371 -2.119 1.00 94.75 113 TYR A CA 1
ATOM 806 C C . TYR A 1 113 ? -10.492 3.255 -2.613 1.00 94.75 113 TYR A C 1
ATOM 808 O O . TYR A 1 113 ? -10.493 2.145 -2.074 1.00 94.75 113 TYR A O 1
ATOM 816 N N . LYS A 1 114 ? -11.261 3.528 -3.672 1.00 95.06 114 LYS A N 1
ATOM 817 C CA . LYS A 1 114 ? -12.353 2.654 -4.129 1.00 95.06 114 LYS A CA 1
ATOM 818 C C . LYS A 1 114 ? -11.894 1.233 -4.466 1.00 95.06 114 LYS A C 1
ATOM 820 O O . LYS A 1 114 ? -12.601 0.282 -4.153 1.00 95.06 114 LYS A O 1
ATOM 825 N N . VAL A 1 115 ? -10.690 1.065 -5.021 1.00 93.75 115 VAL A N 1
ATOM 826 C CA . VAL A 1 115 ? -10.124 -0.272 -5.289 1.00 93.75 115 VAL A CA 1
ATOM 827 C C . VAL A 1 115 ? -9.883 -1.052 -3.994 1.00 93.75 115 VAL A C 1
ATOM 829 O O . VAL A 1 115 ? -10.155 -2.250 -3.954 1.00 93.75 115 VAL A O 1
ATOM 832 N N . THR A 1 116 ? -9.385 -0.397 -2.942 1.00 95.19 116 THR A N 1
ATOM 833 C CA . THR A 1 116 ? -9.187 -1.025 -1.626 1.00 95.19 116 THR A CA 1
ATOM 834 C C . THR A 1 116 ? -10.529 -1.435 -1.031 1.00 95.19 116 THR A C 1
ATOM 836 O O . THR A 1 116 ? -10.696 -2.584 -0.627 1.00 95.19 116 THR A O 1
ATOM 839 N N . PHE A 1 117 ? -11.494 -0.514 -1.030 1.00 97.00 117 PHE A N 1
ATOM 840 C CA . PHE A 1 117 ? -12.840 -0.758 -0.519 1.00 97.00 117 PHE A CA 1
ATOM 841 C C . PHE A 1 117 ? -13.521 -1.942 -1.227 1.00 97.00 117 PHE A C 1
ATOM 843 O O . PHE A 1 117 ? -14.074 -2.828 -0.574 1.00 97.00 117 PHE A O 1
ATOM 850 N N . ASP A 1 118 ? -13.407 -2.013 -2.557 1.00 96.69 118 ASP A N 1
ATOM 851 C CA . ASP A 1 118 ? -13.955 -3.109 -3.362 1.00 96.69 118 ASP A CA 1
ATOM 852 C C . ASP A 1 118 ? -13.360 -4.470 -3.019 1.00 96.69 118 ASP A C 1
ATOM 854 O O . ASP A 1 118 ? -14.068 -5.475 -2.977 1.00 96.69 118 ASP A O 1
ATOM 858 N N . VAL A 1 119 ? -12.054 -4.508 -2.770 1.00 95.62 119 VAL A N 1
ATOM 859 C CA . VAL A 1 119 ? -11.369 -5.738 -2.378 1.00 95.62 119 VAL A CA 1
ATOM 860 C C . VAL A 1 119 ? -11.854 -6.208 -1.003 1.00 95.62 119 VAL A C 1
ATOM 862 O O . VAL A 1 119 ? -12.147 -7.392 -0.853 1.00 95.62 119 VAL A O 1
ATOM 865 N N . VAL A 1 120 ? -12.033 -5.296 -0.040 1.00 97.12 120 VAL A N 1
ATOM 866 C CA . VAL A 1 120 ? -12.549 -5.636 1.299 1.00 97.12 120 VAL A CA 1
ATOM 867 C C . VAL A 1 120 ? -13.979 -6.171 1.229 1.00 97.12 120 VAL A C 1
ATOM 869 O O . VAL A 1 120 ? -14.229 -7.264 1.728 1.00 97.12 120 VAL A O 1
ATOM 872 N N . ARG A 1 121 ? -14.914 -5.465 0.576 1.00 96.06 121 ARG A N 1
ATOM 873 C CA . ARG A 1 121 ? -16.322 -5.917 0.506 1.00 96.06 121 ARG A CA 1
ATOM 874 C C . ARG A 1 121 ? -16.492 -7.236 -0.252 1.00 96.06 121 ARG A C 1
ATOM 876 O O . ARG A 1 121 ? -17.380 -8.018 0.077 1.00 96.06 121 ARG A O 1
ATOM 883 N N . ARG A 1 122 ? -15.656 -7.487 -1.268 1.00 96.94 122 ARG A N 1
ATOM 884 C CA . ARG A 1 122 ? -15.647 -8.751 -2.015 1.00 96.94 122 ARG A CA 1
ATOM 885 C C . ARG A 1 122 ? -15.142 -9.894 -1.145 1.00 96.94 122 ARG A C 1
ATOM 887 O O . ARG A 1 122 ? -15.754 -10.953 -1.124 1.00 96.94 122 ARG A O 1
ATOM 894 N N . ASP A 1 123 ? -14.025 -9.689 -0.456 1.00 97.00 123 ASP A N 1
ATOM 895 C CA . ASP A 1 123 ? -13.383 -10.743 0.334 1.00 97.00 123 ASP A CA 1
ATOM 896 C C . ASP A 1 123 ? -14.148 -11.038 1.632 1.00 97.00 123 ASP A C 1
ATOM 898 O O . ASP A 1 123 ? -14.136 -12.165 2.116 1.00 97.00 123 ASP A O 1
ATOM 902 N N . ALA A 1 124 ? -14.883 -10.052 2.148 1.00 95.44 124 ALA A N 1
ATOM 903 C CA . ALA A 1 124 ? -15.819 -10.213 3.254 1.00 95.44 124 ALA A CA 1
ATOM 904 C C . ALA A 1 124 ? -17.207 -10.729 2.812 1.00 95.44 124 ALA A C 1
ATOM 906 O O . ALA A 1 124 ? -18.151 -10.698 3.598 1.00 95.44 124 ALA A O 1
ATOM 907 N N . ALA A 1 125 ? -17.369 -11.205 1.570 1.00 95.19 125 ALA A N 1
ATOM 908 C CA . ALA A 1 125 ? -18.647 -11.728 1.093 1.00 95.19 125 ALA A CA 1
ATOM 909 C C . ALA A 1 125 ? -19.209 -12.818 2.025 1.00 95.19 125 ALA A C 1
ATOM 911 O O . ALA A 1 125 ? -18.497 -13.719 2.477 1.00 95.19 125 ALA A O 1
ATOM 912 N N . GLY A 1 126 ? -20.512 -12.723 2.305 1.00 93.44 126 GLY A N 1
ATOM 913 C CA . GLY A 1 126 ? -21.219 -13.630 3.210 1.00 93.44 126 GLY A CA 1
ATOM 914 C C . GLY A 1 126 ? -20.901 -13.418 4.693 1.00 93.44 126 GLY A C 1
ATOM 915 O O . GLY A 1 126 ? -21.171 -14.318 5.483 1.00 93.44 126 GLY A O 1
ATOM 916 N N . LEU A 1 127 ? -20.234 -12.322 5.066 1.00 95.81 127 LEU A N 1
ATOM 917 C CA . LEU A 1 127 ? -20.147 -11.861 6.450 1.00 95.81 127 LEU A CA 1
ATOM 918 C C . LEU A 1 127 ? -21.159 -10.738 6.662 1.00 95.81 127 LEU A C 1
ATOM 920 O O . LEU A 1 127 ? -21.319 -9.879 5.794 1.00 95.81 127 LEU A O 1
ATOM 924 N N . ASP A 1 128 ? -21.748 -10.721 7.849 1.00 97.75 128 ASP A N 1
ATOM 925 C CA . ASP A 1 128 ? -22.442 -9.557 8.376 1.00 97.75 128 ASP A CA 1
ATOM 926 C C . ASP A 1 128 ? -21.414 -8.713 9.132 1.00 97.75 128 ASP A C 1
ATOM 928 O O . ASP A 1 128 ? -20.941 -9.105 10.200 1.00 97.75 128 ASP A O 1
ATOM 932 N N . ALA A 1 129 ? -20.989 -7.597 8.539 1.00 98.06 129 ALA A N 1
ATOM 933 C CA . ALA A 1 129 ? -19.894 -6.784 9.064 1.00 98.06 129 ALA A CA 1
ATOM 934 C C . ALA A 1 129 ? -20.125 -5.286 8.853 1.00 98.06 129 ALA A C 1
ATOM 936 O O . ALA A 1 129 ? -20.715 -4.854 7.861 1.00 98.06 129 ALA A O 1
ATOM 937 N N . TRP A 1 130 ? -19.587 -4.484 9.764 1.00 98.62 130 TRP A N 1
ATOM 938 C CA . TRP A 1 130 ? -19.480 -3.040 9.603 1.00 98.62 130 TRP A CA 1
ATOM 939 C C . TRP A 1 130 ? -18.155 -2.697 8.921 1.00 98.62 130 TRP A C 1
ATOM 941 O O . TRP A 1 130 ? -17.111 -3.220 9.301 1.00 98.62 130 TRP A O 1
ATOM 951 N N . ILE A 1 131 ? -18.173 -1.810 7.928 1.00 98.62 131 ILE A N 1
ATOM 952 C CA . ILE A 1 131 ? -16.978 -1.316 7.238 1.00 98.62 131 ILE A CA 1
ATOM 953 C C . ILE A 1 131 ? -16.829 0.177 7.538 1.00 98.62 131 ILE A C 1
ATOM 955 O O . ILE A 1 131 ? -17.600 0.995 7.037 1.00 98.62 131 ILE A O 1
ATOM 959 N N . LEU A 1 132 ? -15.836 0.532 8.352 1.00 98.69 132 LEU A N 1
ATOM 960 C CA . LEU A 1 132 ? -15.480 1.914 8.662 1.00 98.69 132 LEU A CA 1
ATOM 961 C C . LEU A 1 132 ? -14.428 2.407 7.660 1.00 98.69 132 LEU A C 1
ATOM 963 O O . LEU A 1 132 ? -13.282 1.953 7.655 1.00 98.69 132 LEU A O 1
ATOM 967 N N . VAL A 1 133 ? -14.824 3.334 6.797 1.00 98.62 133 VAL A N 1
ATOM 968 C CA . VAL A 1 133 ? -13.995 3.888 5.725 1.00 98.62 133 VAL A CA 1
ATOM 969 C C . VAL A 1 133 ? -13.383 5.214 6.175 1.00 98.62 133 VAL A C 1
ATOM 971 O O . VAL A 1 133 ? -14.103 6.185 6.413 1.00 98.62 133 VAL A O 1
ATOM 974 N N . LEU A 1 134 ? -12.054 5.256 6.260 1.00 98.19 134 LEU A N 1
ATOM 975 C CA . LEU A 1 134 ? -11.273 6.440 6.624 1.00 98.19 134 LEU A CA 1
ATOM 976 C C . LEU A 1 134 ? -11.025 7.355 5.422 1.00 98.19 134 LEU A C 1
ATOM 978 O O . LEU A 1 134 ? -10.889 6.879 4.288 1.00 98.19 134 LEU A O 1
ATOM 982 N N . ASP A 1 135 ? -10.898 8.660 5.661 1.00 96.19 135 ASP A N 1
ATOM 983 C CA . ASP A 1 135 ? -10.547 9.611 4.611 1.00 96.19 135 ASP A CA 1
ATOM 984 C C . ASP A 1 135 ? -9.046 9.642 4.317 1.00 96.19 135 ASP A C 1
ATOM 986 O O . ASP A 1 135 ? -8.268 10.414 4.866 1.00 96.19 135 ASP A O 1
ATOM 990 N N . THR A 1 136 ? -8.657 8.813 3.361 1.00 93.25 136 THR A N 1
ATOM 991 C CA . THR A 1 136 ? -7.291 8.716 2.842 1.00 93.25 136 THR A CA 1
ATOM 992 C C . THR A 1 136 ? -7.092 9.488 1.539 1.00 93.25 136 THR A C 1
ATOM 994 O O . THR A 1 136 ? -6.169 9.192 0.786 1.00 93.25 136 THR A O 1
ATOM 997 N N . ARG A 1 137 ? -7.991 10.424 1.193 1.00 90.94 137 ARG A N 1
ATOM 998 C CA . ARG A 1 137 ? -7.941 11.201 -0.066 1.00 90.94 137 ARG A CA 1
ATOM 999 C C . ARG A 1 137 ? -7.868 10.350 -1.347 1.00 90.94 137 ARG A C 1
ATOM 1001 O O . ARG A 1 137 ? -7.395 10.819 -2.378 1.00 90.94 137 ARG A O 1
ATOM 1008 N N . GLY A 1 138 ? -8.369 9.114 -1.309 1.00 89.69 138 GLY A N 1
ATOM 1009 C CA . GLY A 1 138 ? -8.280 8.169 -2.426 1.00 89.69 138 GLY A CA 1
ATOM 1010 C C . GLY A 1 138 ? -6.948 7.412 -2.525 1.00 89.69 138 GLY A C 1
ATOM 1011 O O . GLY A 1 138 ? -6.647 6.869 -3.585 1.00 89.69 138 GLY A O 1
ATOM 1012 N N . ILE A 1 139 ? -6.165 7.342 -1.447 1.00 87.88 139 ILE A N 1
ATOM 1013 C CA . ILE A 1 139 ? -4.898 6.600 -1.372 1.00 87.88 139 ILE A CA 1
ATOM 1014 C C . ILE A 1 139 ? -5.121 5.241 -0.684 1.00 87.88 139 ILE A C 1
ATOM 1016 O O . ILE A 1 139 ? -5.986 5.082 0.171 1.00 87.88 139 ILE A O 1
ATOM 1020 N N . ASN A 1 140 ? -4.384 4.204 -1.094 1.00 91.12 140 ASN A N 1
ATOM 1021 C CA . ASN A 1 140 ? -4.484 2.878 -0.471 1.00 91.12 140 ASN A CA 1
ATOM 1022 C C . ASN A 1 140 ? -3.975 2.881 0.988 1.00 91.12 140 ASN A C 1
ATOM 1024 O O . ASN A 1 140 ? -3.262 3.791 1.386 1.00 91.12 140 ASN A O 1
ATOM 1028 N N . VAL A 1 141 ? -4.279 1.829 1.760 1.00 93.00 141 VAL A N 1
ATOM 1029 C CA . VAL A 1 141 ? -3.934 1.742 3.196 1.00 93.00 141 VAL A CA 1
ATOM 1030 C C . VAL A 1 141 ? -2.437 1.918 3.470 1.00 93.00 141 VAL A C 1
ATOM 1032 O O . VAL A 1 141 ? -2.086 2.728 4.315 1.00 93.00 141 VAL A O 1
ATOM 1035 N N . TRP A 1 142 ? -1.560 1.189 2.769 1.00 88.69 142 TRP A N 1
ATOM 1036 C CA . TRP A 1 142 ? -0.113 1.206 3.036 1.00 88.69 142 TRP A CA 1
ATOM 1037 C C . TRP A 1 142 ? 0.485 2.594 2.787 1.00 88.69 142 TRP A C 1
ATOM 1039 O O . TRP A 1 142 ? 1.162 3.154 3.646 1.00 88.69 142 TRP A O 1
ATOM 1049 N N . CYS A 1 143 ? 0.204 3.175 1.617 1.00 84.81 143 CYS A N 1
ATOM 1050 C CA . CYS A 1 143 ? 0.703 4.501 1.261 1.00 84.81 143 CYS A CA 1
ATOM 1051 C C . CYS A 1 143 ? 0.111 5.580 2.180 1.00 84.81 143 CYS A C 1
ATOM 1053 O O . CYS A 1 143 ? 0.846 6.423 2.681 1.00 84.81 143 CYS A O 1
ATOM 1055 N N . ALA A 1 144 ? -1.195 5.515 2.456 1.00 89.25 144 ALA A N 1
ATOM 1056 C CA . ALA A 1 144 ? -1.874 6.475 3.318 1.00 89.25 144 ALA A CA 1
ATOM 1057 C C . ALA A 1 144 ? -1.392 6.403 4.774 1.00 89.25 144 ALA A C 1
ATOM 1059 O O . ALA A 1 144 ? -1.358 7.429 5.446 1.00 89.25 144 ALA A O 1
ATOM 1060 N N . ALA A 1 145 ? -1.005 5.220 5.262 1.00 90.31 145 ALA A N 1
ATOM 1061 C CA . ALA A 1 145 ? -0.431 5.049 6.594 1.00 90.31 145 ALA A CA 1
ATOM 1062 C C . ALA A 1 145 ? 0.972 5.660 6.680 1.00 90.31 145 ALA A C 1
ATOM 1064 O O . ALA A 1 145 ? 1.267 6.361 7.642 1.00 90.31 145 ALA A O 1
ATOM 1065 N N . GLY A 1 146 ? 1.803 5.466 5.649 1.00 82.56 146 GLY A N 1
ATOM 1066 C CA . GLY A 1 146 ? 3.118 6.110 5.558 1.00 82.56 146 GLY A CA 1
ATOM 1067 C C . GLY A 1 146 ? 3.048 7.641 5.463 1.00 82.56 146 GLY A C 1
ATOM 1068 O O . GLY A 1 146 ? 3.917 8.325 5.991 1.00 82.56 146 GLY A O 1
ATOM 1069 N N . GLU A 1 147 ? 2.001 8.183 4.833 1.00 80.19 147 GLU A N 1
ATOM 1070 C CA . GLU A 1 147 ? 1.746 9.632 4.756 1.00 80.19 147 GLU A CA 1
ATOM 1071 C C . GLU A 1 147 ? 0.977 10.195 5.968 1.00 80.19 147 GLU A C 1
ATOM 1073 O O . GLU A 1 147 ? 0.860 11.411 6.109 1.00 80.19 147 GLU A O 1
ATOM 1078 N N . GLY A 1 148 ? 0.430 9.336 6.834 1.00 85.19 148 GLY A N 1
ATOM 1079 C CA . GLY A 1 148 ? -0.339 9.717 8.024 1.00 85.19 148 GLY A CA 1
ATOM 1080 C C . GLY A 1 148 ? -1.826 10.030 7.794 1.00 85.19 148 GLY A C 1
ATOM 1081 O O . GLY A 1 148 ? -2.530 10.328 8.756 1.00 85.19 148 GLY A O 1
ATOM 1082 N N . THR A 1 149 ? -2.346 9.938 6.563 1.00 88.88 149 THR A N 1
ATOM 1083 C CA . THR A 1 149 ? -3.792 10.122 6.294 1.00 88.88 149 THR A CA 1
ATOM 1084 C C . THR A 1 149 ? -4.627 8.914 6.726 1.00 88.88 149 THR A C 1
ATOM 1086 O O . THR A 1 149 ? -5.748 9.076 7.198 1.00 88.88 149 THR A O 1
ATOM 1089 N N . PHE A 1 150 ? -4.069 7.701 6.653 1.00 95.69 150 PHE A N 1
ATOM 1090 C CA . PHE A 1 150 ? -4.580 6.545 7.396 1.00 95.69 150 PHE A CA 1
ATOM 1091 C C . PHE A 1 150 ? -3.940 6.563 8.791 1.00 95.69 150 PHE A C 1
ATOM 1093 O O . PHE A 1 150 ? -2.991 5.827 9.062 1.00 95.69 150 PHE A O 1
ATOM 1100 N N . GLY A 1 151 ? -4.404 7.489 9.632 1.00 96.25 151 GLY A N 1
ATOM 1101 C CA . GLY A 1 151 ? -3.753 7.851 10.891 1.00 96.25 151 GLY A CA 1
ATOM 1102 C C . GLY A 1 151 ? -4.596 7.604 12.142 1.00 96.25 151 GLY A C 1
ATOM 1103 O O . GLY A 1 151 ? -5.819 7.484 12.066 1.00 96.25 151 GLY A O 1
ATOM 1104 N N . THR A 1 152 ? -3.944 7.585 13.309 1.00 98.12 152 THR A N 1
ATOM 1105 C CA . THR A 1 152 ? -4.593 7.501 14.636 1.00 98.12 152 THR A CA 1
ATOM 1106 C C . THR A 1 152 ? -5.743 8.500 14.795 1.00 98.12 152 THR A C 1
ATOM 1108 O O . THR A 1 152 ? -6.857 8.105 15.137 1.00 98.12 152 THR A O 1
ATOM 1111 N N . GLU A 1 153 ? -5.493 9.778 14.496 1.00 98.00 153 GLU A N 1
ATOM 1112 C CA . GLU A 1 153 ? -6.490 10.849 14.630 1.00 98.00 153 GLU A CA 1
ATOM 1113 C C . GLU A 1 153 ? -7.690 10.638 13.707 1.00 98.00 153 GLU A C 1
ATOM 1115 O O . GLU A 1 153 ? -8.836 10.822 14.109 1.00 98.00 153 GLU A O 1
ATOM 1120 N N . GLU A 1 154 ? -7.443 10.178 12.478 1.00 98.06 154 GLU A N 1
ATOM 1121 C CA . GLU A 1 154 ? -8.511 9.893 11.524 1.00 98.06 154 GLU A CA 1
ATOM 1122 C C . GLU A 1 154 ? -9.400 8.740 12.003 1.00 98.06 154 GLU A C 1
ATOM 1124 O O . GLU A 1 154 ? -10.623 8.815 11.884 1.00 98.06 154 GLU A O 1
ATOM 1129 N N . VAL A 1 155 ? -8.814 7.695 12.598 1.00 98.50 155 VAL A N 1
ATOM 1130 C CA . VAL A 1 155 ? -9.581 6.596 13.206 1.00 98.50 155 VAL A CA 1
ATOM 1131 C C . VAL A 1 155 ? -10.459 7.120 14.343 1.00 98.50 155 VAL A C 1
ATOM 1133 O O . VAL A 1 155 ? -11.661 6.850 14.351 1.00 98.50 155 VAL A O 1
ATOM 1136 N N . ILE A 1 156 ? -9.884 7.882 15.279 1.00 98.69 156 ILE A N 1
ATOM 1137 C CA . ILE A 1 156 ? -10.606 8.447 16.433 1.00 98.69 156 ILE A CA 1
ATOM 1138 C C . ILE A 1 156 ? -11.768 9.318 15.952 1.00 98.69 156 ILE A C 1
ATOM 1140 O O . ILE A 1 156 ? -12.914 9.120 16.369 1.00 98.69 156 ILE A O 1
ATOM 1144 N N . ARG A 1 157 ? -11.490 10.228 15.016 1.00 98.38 157 ARG A N 1
ATOM 1145 C CA . ARG A 1 157 ? -12.486 11.124 14.433 1.00 98.38 157 ARG A CA 1
ATOM 1146 C C . ARG A 1 157 ? -13.622 10.353 13.771 1.00 98.38 157 ARG A C 1
ATOM 1148 O O . ARG A 1 157 ? -14.787 10.634 14.042 1.00 98.38 157 ARG A O 1
ATOM 1155 N N . ARG A 1 158 ? -13.311 9.347 12.947 1.00 98.12 158 ARG A N 1
ATOM 1156 C CA . ARG A 1 158 ? -14.327 8.557 12.231 1.00 98.12 158 ARG A CA 1
ATOM 1157 C C . ARG A 1 158 ? -15.186 7.717 13.164 1.00 98.12 158 ARG A C 1
ATOM 1159 O O . ARG A 1 158 ? -16.387 7.605 12.923 1.00 98.12 158 ARG A O 1
ATOM 1166 N N . VAL A 1 159 ? -14.617 7.175 14.239 1.00 98.38 159 VAL A N 1
ATOM 1167 C CA . VAL A 1 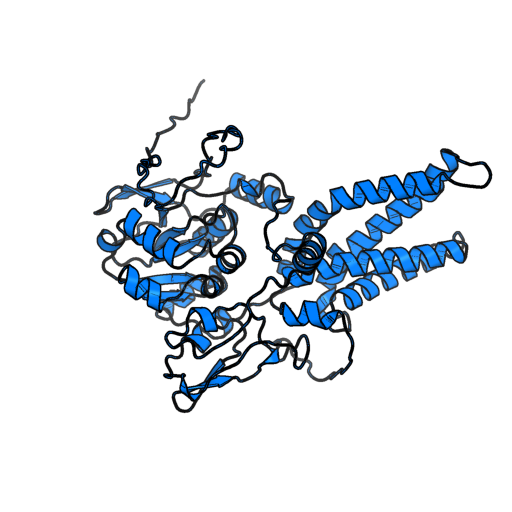159 ? -15.382 6.488 15.295 1.00 98.38 159 VAL A CA 1
ATOM 1168 C C . VAL A 1 159 ? -16.382 7.444 15.955 1.00 98.38 159 VAL A C 1
ATOM 1170 O O . VAL A 1 159 ? -17.540 7.067 16.140 1.00 98.38 159 VAL A O 1
ATOM 1173 N N . GLY A 1 160 ? -15.958 8.675 16.259 1.00 97.94 160 GLY A N 1
ATOM 1174 C CA . GLY A 1 160 ? -16.817 9.705 16.849 1.00 97.94 160 GLY A CA 1
ATOM 1175 C C . GLY A 1 160 ? -17.925 10.181 15.906 1.00 97.94 160 GLY A C 1
ATOM 1176 O O . GLY A 1 160 ? -19.099 10.124 16.259 1.00 97.94 160 GLY A O 1
ATOM 1177 N N . GLU A 1 161 ? -17.575 10.585 14.681 1.00 97.62 161 GLU A N 1
ATOM 1178 C CA . GLU A 1 161 ? -18.529 11.113 13.689 1.00 97.62 161 GLU A CA 1
ATOM 1179 C C . GLU A 1 161 ? -19.603 10.096 13.288 1.00 97.62 161 GLU A C 1
ATOM 1181 O O . GLU A 1 161 ? -20.752 10.460 13.042 1.00 97.62 161 GLU A O 1
ATOM 1186 N N . THR A 1 162 ? -19.243 8.812 13.235 1.00 97.50 162 THR A N 1
ATOM 1187 C CA . THR A 1 162 ? -20.195 7.733 12.927 1.00 97.50 162 THR A CA 1
ATOM 1188 C C . THR A 1 162 ? -20.980 7.262 14.147 1.00 97.50 162 THR A C 1
ATOM 1190 O O . THR A 1 162 ? -21.861 6.417 13.999 1.00 97.50 162 THR A O 1
ATOM 1193 N N . ARG A 1 163 ? -20.674 7.787 15.344 1.00 97.88 163 ARG A N 1
ATOM 1194 C CA . ARG A 1 163 ? -21.245 7.352 16.629 1.00 97.88 163 ARG A CA 1
ATOM 1195 C C . ARG A 1 163 ? -21.187 5.836 16.800 1.00 97.88 163 ARG A C 1
ATOM 1197 O O . ARG A 1 163 ? -22.109 5.203 17.311 1.00 97.88 163 ARG A O 1
ATOM 1204 N N . LEU A 1 164 ? -20.075 5.236 16.374 1.00 98.06 164 LEU A N 1
ATOM 1205 C CA . LEU A 1 164 ? -19.922 3.782 16.303 1.00 98.06 164 LEU A CA 1
ATOM 1206 C C . LEU A 1 164 ? -20.164 3.099 17.661 1.00 98.06 164 LEU A C 1
ATOM 1208 O O . LEU A 1 164 ? -20.662 1.978 17.713 1.00 98.06 164 LEU A O 1
ATOM 1212 N N . SER A 1 165 ? -19.859 3.788 18.763 1.00 97.56 165 SER A N 1
ATOM 1213 C CA . SER A 1 165 ? -20.101 3.333 20.136 1.00 97.56 165 SER A CA 1
ATOM 1214 C C . SER A 1 165 ? -21.564 3.033 20.468 1.00 97.56 165 SER A C 1
ATOM 1216 O O . SER A 1 165 ? -21.802 2.248 21.388 1.00 97.56 165 SER A O 1
ATOM 1218 N N . GLU A 1 166 ? -22.507 3.666 19.765 1.00 97.56 166 GLU A N 1
ATOM 1219 C CA . GLU A 1 166 ? -23.953 3.447 19.897 1.00 97.56 166 GLU A CA 1
ATOM 1220 C C . GLU A 1 166 ? -24.422 2.266 19.034 1.00 97.56 166 GLU A C 1
ATOM 1222 O O . GLU A 1 166 ? -25.399 1.605 19.380 1.00 97.56 166 GLU A O 1
ATOM 1227 N N . ILE A 1 167 ? -23.729 2.002 17.920 1.00 97.81 167 ILE A N 1
ATOM 1228 C CA . ILE A 1 167 ? -24.111 1.011 16.901 1.00 97.81 167 ILE A CA 1
ATOM 1229 C C . ILE A 1 167 ? -23.656 -0.400 17.290 1.00 97.81 167 ILE A C 1
ATOM 1231 O O . ILE A 1 167 ? -24.394 -1.363 17.078 1.00 97.81 167 ILE A O 1
ATOM 1235 N N . VAL A 1 168 ? -22.448 -0.537 17.850 1.00 98.19 168 VAL A N 1
ATOM 1236 C CA . VAL A 1 168 ? -21.876 -1.841 18.221 1.00 98.19 168 VAL A CA 1
ATOM 1237 C C . VAL A 1 168 ? -21.772 -2.030 19.734 1.00 98.19 168 VAL A C 1
ATOM 1239 O O . VAL A 1 168 ? -21.428 -1.115 20.484 1.00 98.19 168 VAL A O 1
ATOM 1242 N N . SER A 1 169 ? -22.016 -3.260 20.189 1.00 97.69 169 SER A N 1
ATOM 1243 C CA . SER A 1 169 ? -22.006 -3.643 21.608 1.00 97.69 169 SER A CA 1
ATOM 1244 C C . SER A 1 169 ? -20.600 -3.852 22.181 1.00 97.69 169 SER A C 1
ATOM 1246 O O . SER A 1 169 ? -20.438 -4.035 23.385 1.00 97.69 169 SER A O 1
ATOM 1248 N N . HIS A 1 170 ? -19.568 -3.817 21.337 1.00 97.94 170 HIS A N 1
ATOM 1249 C CA . HIS A 1 170 ? -18.172 -3.992 21.731 1.00 97.94 170 HIS A CA 1
ATOM 1250 C C . HIS A 1 170 ? -17.326 -2.747 21.424 1.00 97.94 170 HIS A C 1
ATOM 1252 O O . HIS A 1 170 ? -17.790 -1.753 20.868 1.00 97.94 170 HIS A O 1
ATOM 1258 N N . ARG A 1 171 ? -16.044 -2.790 21.801 1.00 98.25 171 ARG A N 1
ATOM 1259 C CA . ARG A 1 171 ? -15.065 -1.713 21.571 1.00 98.25 171 ARG A CA 1
ATOM 1260 C C . ARG A 1 171 ? -13.827 -2.259 20.867 1.00 98.25 171 ARG A C 1
ATOM 1262 O O . ARG A 1 171 ? -12.729 -2.241 21.410 1.00 98.25 171 ARG A O 1
ATOM 1269 N N . ARG A 1 172 ? -14.025 -2.834 19.676 1.00 98.25 172 ARG A N 1
ATOM 1270 C CA . ARG A 1 172 ? -12.968 -3.501 18.892 1.00 98.25 172 ARG A CA 1
ATOM 1271 C C . ARG A 1 172 ? -13.029 -3.054 17.438 1.00 98.25 172 ARG A C 1
ATOM 1273 O O . ARG A 1 172 ? -14.115 -3.066 16.865 1.00 98.25 172 ARG A O 1
ATOM 1280 N N . LEU A 1 173 ? -11.883 -2.691 16.871 1.00 98.50 173 LEU A N 1
ATOM 1281 C CA . LEU A 1 173 ? -11.709 -2.325 15.465 1.00 98.50 173 LEU A CA 1
ATOM 1282 C C . LEU A 1 173 ? -10.693 -3.270 14.837 1.00 98.50 173 LEU A C 1
ATOM 1284 O O . LEU A 1 173 ? -9.633 -3.486 15.416 1.00 98.50 173 LEU A O 1
ATOM 1288 N N . ILE A 1 174 ? -10.990 -3.806 13.658 1.00 98.44 174 ILE A N 1
ATOM 1289 C CA . ILE A 1 174 ? -10.071 -4.670 12.916 1.00 98.44 174 ILE A CA 1
ATOM 1290 C C . ILE A 1 174 ? -9.419 -3.826 11.829 1.00 98.44 174 ILE A C 1
ATOM 1292 O O . ILE A 1 174 ? -10.061 -3.471 10.838 1.00 98.44 174 ILE A O 1
ATOM 1296 N N . LEU A 1 175 ? -8.149 -3.480 12.028 1.00 98.00 175 LEU A N 1
ATOM 1297 C CA . LEU A 1 175 ? -7.372 -2.687 11.078 1.00 98.00 175 LEU A CA 1
ATOM 1298 C C . LEU A 1 175 ? -6.498 -3.597 10.211 1.00 98.00 175 LEU A C 1
ATOM 1300 O O . LEU A 1 175 ? -6.009 -4.612 10.701 1.00 98.00 175 LEU A O 1
ATOM 1304 N N . PRO A 1 176 ? -6.228 -3.253 8.944 1.00 95.94 176 PRO A N 1
ATOM 1305 C CA . PRO A 1 176 ? -5.270 -3.997 8.138 1.00 95.94 176 PRO A CA 1
ATOM 1306 C C . PRO A 1 176 ? -3.868 -3.894 8.749 1.00 95.94 176 PRO A C 1
ATOM 1308 O O . PRO A 1 176 ? -3.470 -2.815 9.190 1.00 95.94 176 PRO A O 1
ATOM 1311 N N . GLN A 1 177 ? -3.089 -4.979 8.695 1.00 93.44 177 GLN A N 1
ATOM 1312 C CA . GLN A 1 177 ? -1.700 -5.018 9.185 1.00 93.44 177 GLN A CA 1
ATOM 1313 C C . GLN A 1 177 ? -0.866 -3.821 8.700 1.00 93.44 177 GLN A C 1
ATOM 1315 O O . GLN A 1 177 ? -0.129 -3.185 9.444 1.00 93.44 177 GLN A O 1
ATOM 1320 N N . LEU A 1 178 ? -1.017 -3.515 7.414 1.00 91.62 178 LEU A N 1
ATOM 1321 C CA . LEU A 1 178 ? -0.280 -2.491 6.684 1.00 91.62 178 LEU A CA 1
ATOM 1322 C C . LEU A 1 178 ? -0.668 -1.051 7.067 1.00 91.62 178 LEU A C 1
ATOM 1324 O O . LEU A 1 178 ? -0.055 -0.112 6.571 1.00 91.62 178 LEU A O 1
ATOM 1328 N N . GLY A 1 179 ? -1.676 -0.873 7.927 1.00 94.12 179 GLY A N 1
ATOM 1329 C CA . GLY A 1 179 ? -2.050 0.415 8.512 1.00 94.12 179 GLY A CA 1
ATOM 1330 C C . GLY A 1 179 ? -1.286 0.760 9.797 1.00 94.12 179 GLY A C 1
ATOM 1331 O O . GLY A 1 179 ? -1.297 1.914 10.217 1.00 94.12 179 GLY A O 1
ATOM 1332 N N . ALA A 1 180 ? -0.594 -0.210 10.407 1.00 95.06 180 ALA A N 1
ATOM 1333 C CA . ALA A 1 180 ? 0.143 -0.023 11.659 1.00 95.06 180 ALA A CA 1
ATOM 1334 C C . ALA A 1 180 ? 1.230 1.076 11.638 1.00 95.06 180 ALA A C 1
ATOM 1336 O O . ALA A 1 180 ? 1.459 1.676 12.686 1.00 95.06 180 ALA A O 1
ATOM 1337 N N . PRO A 1 181 ? 1.892 1.397 10.505 1.00 92.50 181 PRO A N 1
ATOM 1338 C CA . PRO A 1 181 ? 2.774 2.564 10.420 1.00 92.50 181 PRO A CA 1
ATOM 1339 C C . PRO A 1 181 ? 2.122 3.906 10.768 1.00 92.50 181 PRO A C 1
ATOM 1341 O O . PRO A 1 181 ? 2.799 4.772 11.310 1.00 92.50 181 PRO A O 1
ATOM 1344 N N . GLY A 1 182 ? 0.833 4.081 10.456 1.00 93.44 182 GLY A N 1
ATOM 1345 C CA . GLY A 1 182 ? 0.113 5.343 10.656 1.00 93.44 182 GLY A CA 1
ATOM 1346 C C . GLY A 1 182 ? -0.800 5.352 11.882 1.00 93.44 182 GLY A C 1
ATOM 1347 O O . GLY A 1 182 ? -1.194 6.418 12.355 1.00 93.44 182 GLY A O 1
ATOM 1348 N N . VAL A 1 183 ? -1.140 4.176 12.418 1.00 97.25 183 VAL A N 1
ATOM 1349 C CA . VAL A 1 183 ? -2.063 4.038 13.549 1.00 97.25 183 VAL A CA 1
ATOM 1350 C C . VAL A 1 183 ? -1.333 3.501 14.775 1.00 97.25 183 VAL A C 1
ATOM 1352 O O . VAL A 1 183 ? -0.701 2.450 14.735 1.00 97.25 183 VAL A O 1
ATOM 1355 N N . ALA A 1 184 ? -1.459 4.212 15.889 1.00 97.38 184 ALA A N 1
ATOM 1356 C CA . ALA A 1 184 ? -0.976 3.802 17.198 1.00 97.38 184 ALA A CA 1
ATOM 1357 C C . ALA A 1 184 ? -2.140 3.222 18.010 1.00 97.38 184 ALA A C 1
ATOM 1359 O O . ALA A 1 184 ? -3.007 3.953 18.491 1.00 97.38 184 ALA A O 1
ATOM 1360 N N . ALA A 1 185 ? -2.164 1.899 18.187 1.00 97.31 185 ALA A N 1
ATOM 1361 C CA . ALA A 1 185 ? -3.275 1.199 18.839 1.00 97.31 185 ALA A CA 1
ATOM 1362 C C . ALA A 1 185 ? -3.565 1.701 20.268 1.00 97.31 185 ALA A C 1
ATOM 1364 O O . ALA A 1 185 ? -4.724 1.797 20.676 1.00 97.31 185 ALA A O 1
ATOM 1365 N N . HIS A 1 186 ? -2.515 2.045 21.021 1.00 96.88 186 HIS A N 1
ATOM 1366 C CA . HIS A 1 186 ? -2.634 2.553 22.388 1.00 96.88 186 HIS A CA 1
ATOM 1367 C C . HIS A 1 186 ? -3.268 3.954 22.436 1.00 96.88 186 HIS A C 1
ATOM 1369 O O . HIS A 1 186 ? -4.113 4.203 23.295 1.00 96.88 186 HIS A O 1
ATOM 1375 N N . GLU A 1 187 ? -2.945 4.830 21.482 1.00 97.88 187 GLU A N 1
ATOM 1376 C CA . GLU A 1 187 ? -3.555 6.161 21.381 1.00 97.88 187 GLU A CA 1
ATOM 1377 C C . GLU A 1 187 ? -5.002 6.093 20.873 1.00 97.88 187 GLU A C 1
ATOM 1379 O O . GLU A 1 187 ? -5.849 6.810 21.395 1.00 97.88 187 GLU A O 1
ATOM 1384 N N . VAL A 1 188 ? -5.344 5.174 19.956 1.00 98.25 188 VAL A N 1
ATOM 1385 C CA . VAL A 1 188 ? -6.755 4.950 19.566 1.00 98.25 188 VAL A CA 1
ATOM 1386 C C . VAL A 1 188 ? -7.593 4.544 20.781 1.00 98.25 188 VAL A C 1
ATOM 1388 O O . VAL A 1 188 ? -8.659 5.115 21.022 1.00 98.25 188 VAL A O 1
ATOM 1391 N N . ARG A 1 189 ? -7.091 3.608 21.599 1.00 97.88 189 ARG A N 1
ATOM 1392 C CA . ARG A 1 189 ? -7.781 3.192 22.828 1.00 97.88 189 ARG A CA 1
ATOM 1393 C C . ARG A 1 189 ? -7.946 4.349 23.808 1.00 97.88 189 ARG A C 1
ATOM 1395 O O . ARG A 1 189 ? -9.011 4.475 24.406 1.00 97.88 189 ARG A O 1
ATOM 1402 N N . LYS A 1 190 ? -6.925 5.189 23.961 1.00 97.75 190 LYS A N 1
ATOM 1403 C CA . LYS A 1 190 ? -6.977 6.379 24.816 1.00 97.75 190 LYS A CA 1
ATOM 1404 C C . LYS A 1 190 ? -7.963 7.430 24.289 1.00 97.75 190 LYS A C 1
ATOM 1406 O O . LYS A 1 190 ? -8.670 8.035 25.086 1.00 97.75 190 LYS A O 1
ATOM 1411 N N . GLY A 1 191 ? -8.022 7.623 22.972 1.00 97.75 191 GLY A N 1
ATOM 1412 C CA . GLY A 1 191 ? -8.812 8.672 22.329 1.00 97.75 191 GLY A CA 1
ATOM 1413 C C . GLY A 1 191 ? -10.301 8.357 22.186 1.00 97.75 191 GLY A C 1
ATOM 1414 O O . GLY A 1 191 ? -11.124 9.248 22.367 1.00 97.75 191 GLY A O 1
ATOM 1415 N N . CYS A 1 192 ? -10.674 7.109 21.881 1.00 97.44 192 CYS A N 1
ATOM 1416 C CA . CYS A 1 192 ? -12.084 6.740 21.675 1.00 97.44 192 CYS A CA 1
ATOM 1417 C C . CYS A 1 192 ? -12.541 5.472 22.416 1.00 97.44 192 CYS A C 1
ATOM 1419 O O . CYS A 1 192 ? -13.673 5.022 22.232 1.00 97.44 192 CYS A O 1
ATOM 1421 N N . GLY A 1 193 ? -11.688 4.858 23.241 1.00 97.81 193 GLY A N 1
ATOM 1422 C CA . GLY A 1 193 ? -12.020 3.653 24.012 1.00 97.81 193 GLY A CA 1
ATOM 1423 C C . GLY A 1 193 ? -12.044 2.352 23.202 1.00 97.81 193 GLY A C 1
ATOM 1424 O O . GLY A 1 193 ? -12.154 1.273 23.787 1.00 97.81 193 GLY A O 1
ATOM 1425 N N . PHE A 1 194 ? -11.920 2.412 21.872 1.00 98.50 194 PHE A N 1
ATOM 1426 C CA . PHE A 1 194 ? -11.849 1.227 21.020 1.00 98.50 194 PHE A CA 1
ATOM 1427 C C . PHE A 1 194 ? -10.446 0.623 21.012 1.00 98.50 194 PHE A C 1
ATOM 1429 O O . PHE A 1 194 ? -9.447 1.311 20.833 1.00 98.50 194 PHE A O 1
ATOM 1436 N N . SER A 1 195 ? -10.374 -0.697 21.160 1.00 97.88 195 SER A N 1
ATOM 1437 C CA . SER A 1 195 ? -9.132 -1.452 21.002 1.00 97.88 195 SER A CA 1
ATOM 1438 C C . SER A 1 195 ? -8.925 -1.826 19.536 1.00 97.88 195 SER A C 1
ATOM 1440 O O . SER A 1 195 ? -9.842 -2.323 18.877 1.00 97.88 195 SER A O 1
ATOM 1442 N N . VAL A 1 196 ? -7.717 -1.595 19.030 1.00 97.94 196 VAL A N 1
ATOM 1443 C CA . VAL A 1 196 ? -7.312 -1.979 17.675 1.00 97.94 196 VAL A CA 1
ATOM 1444 C C . VAL A 1 196 ? -6.791 -3.411 17.694 1.00 97.94 196 VAL A C 1
ATOM 1446 O O . VAL A 1 196 ? -5.872 -3.724 18.442 1.00 97.94 196 VAL A O 1
ATOM 1449 N N . MET A 1 197 ? -7.370 -4.251 16.844 1.00 96.94 197 MET A N 1
ATOM 1450 C CA . MET A 1 197 ? -6.856 -5.567 16.486 1.00 96.94 197 MET A CA 1
ATOM 1451 C C . MET A 1 197 ? -6.255 -5.456 15.091 1.00 96.94 197 MET A C 1
ATOM 1453 O O . MET A 1 197 ? -6.979 -5.172 14.130 1.00 96.94 197 MET A O 1
ATOM 1457 N N . TYR A 1 198 ? -4.952 -5.687 14.945 1.00 96.44 198 TYR A N 1
ATOM 1458 C CA . TYR A 1 198 ? -4.385 -5.772 13.605 1.00 96.44 198 TYR A CA 1
ATOM 1459 C C . TYR A 1 198 ? -4.795 -7.106 12.987 1.00 96.44 198 TYR A C 1
ATOM 1461 O O . TYR A 1 198 ? -4.464 -8.178 13.495 1.00 96.44 198 TYR A O 1
ATOM 1469 N N . GLY A 1 199 ? -5.549 -7.038 11.897 1.00 95.44 199 GLY A N 1
ATOM 1470 C CA . GLY A 1 199 ? -5.966 -8.166 11.078 1.00 95.44 199 GLY A CA 1
ATOM 1471 C C . GLY A 1 199 ? -4.892 -8.596 10.072 1.00 95.44 199 GLY A C 1
ATOM 1472 O O . GLY A 1 199 ? -3.745 -8.149 10.143 1.00 95.44 199 GLY A O 1
ATOM 1473 N N . PRO A 1 200 ? -5.245 -9.467 9.116 1.00 94.75 200 PRO A N 1
ATOM 1474 C CA . PRO A 1 200 ? -4.302 -9.995 8.136 1.00 94.75 200 PRO A CA 1
ATOM 1475 C C . PRO A 1 200 ? -3.787 -8.924 7.163 1.00 94.75 200 PRO A C 1
ATOM 1477 O O . PRO A 1 200 ? -4.411 -7.883 6.938 1.00 94.75 200 PRO A O 1
ATOM 1480 N N . VAL A 1 201 ? -2.660 -9.221 6.512 1.00 91.12 201 VAL A N 1
ATOM 1481 C CA . VAL A 1 201 ? -2.123 -8.430 5.391 1.00 91.12 201 VAL A CA 1
ATOM 1482 C C . VAL A 1 201 ? -3.074 -8.449 4.194 1.00 91.12 201 VAL A C 1
ATOM 1484 O O . VAL A 1 201 ? -3.214 -7.446 3.490 1.00 91.12 201 VAL A O 1
ATOM 1487 N N . ARG A 1 202 ? -3.715 -9.593 3.927 1.00 92.00 202 ARG A N 1
ATOM 1488 C CA . ARG A 1 202 ? -4.633 -9.774 2.798 1.00 92.00 202 ARG A CA 1
ATOM 1489 C C . ARG A 1 202 ? -6.064 -9.928 3.306 1.00 92.00 202 ARG A C 1
ATOM 1491 O O . ARG A 1 202 ? -6.346 -10.735 4.180 1.00 92.00 202 ARG A O 1
ATOM 1498 N N . SER A 1 203 ? -6.987 -9.191 2.698 1.00 94.69 203 SER A N 1
ATOM 1499 C CA . SER A 1 203 ? -8.412 -9.191 3.055 1.00 94.69 203 SER A CA 1
ATOM 1500 C C . SER A 1 203 ? -9.100 -10.547 2.884 1.00 94.69 203 SER A C 1
ATOM 1502 O O . SER A 1 203 ? -10.015 -10.855 3.638 1.00 94.69 203 SER A O 1
ATOM 1504 N N . ARG A 1 204 ? -8.644 -11.391 1.951 1.00 94.69 204 ARG A N 1
ATOM 1505 C CA . ARG A 1 204 ? -9.150 -12.768 1.780 1.00 94.69 204 ARG A CA 1
ATOM 1506 C C . ARG A 1 204 ? -9.037 -13.628 3.038 1.00 94.69 204 ARG A C 1
ATOM 1508 O O . ARG A 1 204 ? -9.819 -14.555 3.200 1.00 94.69 204 ARG A O 1
ATOM 1515 N N . ASP A 1 205 ? -8.109 -13.295 3.931 1.00 95.56 205 ASP A N 1
ATOM 1516 C CA . ASP A 1 205 ? -7.882 -14.049 5.160 1.00 95.56 205 ASP A CA 1
ATOM 1517 C C . ASP A 1 205 ? -8.748 -13.534 6.325 1.00 95.56 205 ASP A C 1
ATOM 1519 O O . ASP A 1 205 ? -8.688 -14.095 7.415 1.00 95.56 205 ASP A O 1
ATOM 1523 N N . ILE A 1 206 ? -9.573 -12.491 6.123 1.00 95.25 206 ILE A N 1
ATOM 1524 C CA . ILE A 1 206 ? -10.414 -11.890 7.177 1.00 95.25 206 ILE A CA 1
ATOM 1525 C C . ILE A 1 206 ? -11.338 -12.930 7.809 1.00 95.25 206 ILE A C 1
ATOM 1527 O O . ILE A 1 206 ? -11.464 -12.960 9.028 1.00 95.25 206 ILE A O 1
ATOM 1531 N N . ARG A 1 207 ? -11.963 -13.800 7.007 1.00 94.88 207 ARG A N 1
ATOM 1532 C CA . ARG A 1 207 ? -12.865 -14.834 7.532 1.00 94.88 207 ARG A CA 1
ATOM 1533 C C . ARG A 1 207 ? -12.117 -15.819 8.428 1.00 94.88 207 ARG A C 1
ATOM 1535 O O . ARG A 1 207 ? -12.468 -15.955 9.589 1.00 94.88 207 ARG A O 1
ATOM 1542 N N . ALA A 1 208 ? -11.023 -16.394 7.931 1.00 95.88 208 ALA A N 1
ATOM 1543 C CA . ALA A 1 208 ? -10.190 -17.308 8.711 1.00 95.88 208 ALA A CA 1
ATOM 1544 C C . ALA A 1 208 ? -9.621 -16.645 9.981 1.00 95.88 208 ALA A C 1
ATOM 1546 O O . ALA A 1 208 ? -9.519 -17.285 11.023 1.00 95.88 208 ALA A O 1
ATOM 1547 N N . PHE A 1 209 ? -9.282 -15.355 9.917 1.00 96.50 209 PHE A N 1
ATOM 1548 C CA . PHE A 1 209 ? -8.857 -14.571 11.075 1.00 96.50 209 PHE A CA 1
ATOM 1549 C C . PHE A 1 209 ? -9.972 -14.418 12.120 1.00 96.50 209 PHE A C 1
ATOM 1551 O O . PHE A 1 209 ? -9.713 -14.570 13.314 1.00 96.50 209 PHE A O 1
ATOM 1558 N N . LEU A 1 210 ? -11.204 -14.131 11.690 1.00 95.81 210 LEU A N 1
ATOM 1559 C CA . LEU A 1 210 ? -12.368 -14.039 12.575 1.00 95.81 210 LEU A CA 1
ATOM 1560 C C . LEU A 1 210 ? -12.698 -15.398 13.206 1.00 95.81 210 LEU A C 1
ATOM 1562 O O . LEU A 1 210 ? -12.871 -15.462 14.423 1.00 95.81 210 LEU A O 1
ATOM 1566 N N . ASP A 1 211 ? -12.698 -16.470 12.410 1.00 95.00 211 ASP A N 1
ATOM 1567 C CA . ASP A 1 211 ? -12.960 -17.845 12.860 1.00 95.00 211 ASP A CA 1
ATOM 1568 C C . ASP A 1 211 ? -11.909 -18.316 13.883 1.00 95.00 211 ASP A C 1
ATOM 1570 O O . ASP A 1 211 ? -12.227 -19.020 14.840 1.00 95.00 211 ASP A O 1
ATOM 1574 N N . ALA A 1 212 ? -10.661 -17.855 13.745 1.00 94.44 212 ALA A N 1
ATOM 1575 C CA . ALA A 1 212 ? -9.575 -18.090 14.699 1.00 94.44 212 ALA A CA 1
ATOM 1576 C C . ALA A 1 212 ? -9.636 -17.191 15.956 1.00 94.44 212 ALA A C 1
ATOM 1578 O O . ALA A 1 212 ? -8.666 -17.111 16.716 1.00 94.44 212 ALA A O 1
ATOM 1579 N N . GLY A 1 213 ? -10.741 -16.474 16.180 1.00 93.69 213 GLY A N 1
ATOM 1580 C CA . GLY A 1 213 ? -10.907 -15.587 17.332 1.00 93.69 213 GLY A CA 1
ATOM 1581 C C . GLY A 1 213 ? -10.032 -14.333 17.265 1.00 93.69 213 GLY A C 1
ATOM 1582 O O . GLY A 1 213 ? -9.551 -13.868 18.297 1.00 93.69 213 GLY A O 1
ATOM 1583 N N . MET A 1 214 ? -9.815 -13.792 16.060 1.00 93.00 214 MET A N 1
ATOM 1584 C CA . MET A 1 214 ? -8.967 -12.621 15.786 1.00 93.00 214 MET A CA 1
ATOM 1585 C C . MET A 1 214 ? -7.488 -12.825 16.145 1.00 93.00 214 MET A C 1
ATOM 1587 O O . MET A 1 214 ? -6.786 -11.884 16.520 1.00 93.00 214 MET A O 1
ATOM 1591 N N . LYS A 1 215 ? -6.999 -14.060 16.001 1.00 90.94 215 LYS A N 1
ATOM 1592 C CA . LYS A 1 215 ? -5.576 -14.399 16.097 1.00 90.94 215 LYS A CA 1
ATOM 1593 C C . LYS A 1 215 ? -5.029 -14.660 14.699 1.00 90.94 215 LYS A C 1
ATOM 1595 O O . LYS A 1 215 ? -5.410 -15.624 14.042 1.00 90.94 215 LYS A O 1
ATOM 1600 N N . ALA A 1 216 ? -4.138 -13.793 14.231 1.00 89.69 216 ALA A N 1
ATOM 1601 C CA . ALA A 1 216 ? -3.516 -13.964 12.925 1.00 89.69 216 ALA A CA 1
ATOM 1602 C C . ALA A 1 216 ? -2.432 -15.043 12.986 1.00 89.69 216 ALA A C 1
ATOM 1604 O O . ALA A 1 216 ? -1.570 -15.020 13.865 1.00 89.69 216 ALA A O 1
ATOM 1605 N N . SER A 1 217 ? -2.441 -15.959 12.020 1.00 89.44 217 SER A N 1
ATOM 1606 C CA . SER A 1 217 ? -1.335 -16.900 11.847 1.00 89.44 217 SER A CA 1
ATOM 1607 C C . SER A 1 217 ? -0.083 -16.181 11.315 1.00 89.44 217 SER A C 1
ATOM 1609 O O . SER A 1 217 ? -0.197 -15.121 10.686 1.00 89.44 217 SER A O 1
ATOM 1611 N N . PRO A 1 218 ? 1.123 -16.762 11.466 1.00 83.88 218 PRO A N 1
ATOM 1612 C CA . PRO A 1 218 ? 2.335 -16.198 10.870 1.00 83.88 218 PRO A CA 1
ATOM 1613 C C . PRO A 1 218 ? 2.216 -15.964 9.355 1.00 83.88 218 PRO A C 1
ATOM 1615 O O . PRO A 1 218 ? 2.749 -14.988 8.835 1.00 83.88 218 PRO A O 1
ATOM 1618 N N . ALA A 1 219 ? 1.471 -16.814 8.639 1.00 85.50 219 ALA A N 1
ATOM 1619 C CA . ALA A 1 219 ? 1.229 -16.649 7.206 1.00 85.50 219 ALA A CA 1
ATOM 1620 C C . ALA A 1 219 ? 0.369 -15.411 6.888 1.00 85.50 219 ALA A C 1
ATOM 1622 O O . ALA A 1 219 ? 0.662 -14.699 5.932 1.00 85.50 219 ALA A O 1
ATOM 1623 N N . MET A 1 220 ? -0.642 -15.112 7.714 1.00 89.50 220 MET A N 1
ATOM 1624 C CA . MET A 1 220 ? -1.504 -13.929 7.563 1.00 89.50 220 MET A CA 1
ATOM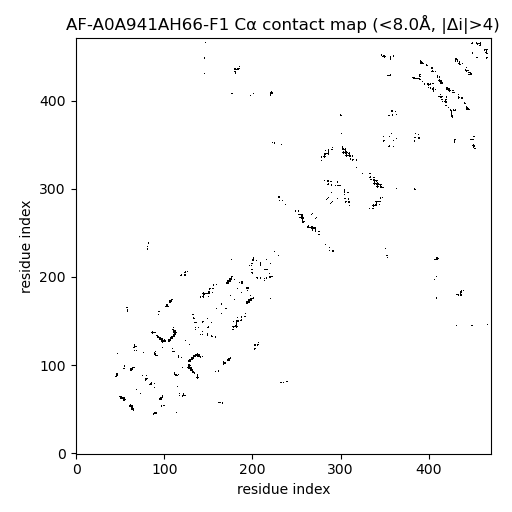 1625 C C . MET A 1 220 ? -0.763 -12.609 7.818 1.00 89.50 220 MET A C 1
ATOM 1627 O O . MET A 1 220 ? -1.178 -11.564 7.313 1.00 89.50 220 MET A O 1
ATOM 1631 N N . ARG A 1 221 ? 0.315 -12.649 8.614 1.00 84.94 221 ARG A N 1
ATOM 1632 C CA . ARG A 1 221 ? 1.154 -11.488 8.956 1.00 84.94 221 ARG A CA 1
ATOM 1633 C C . ARG A 1 221 ? 2.203 -11.169 7.890 1.00 84.94 221 ARG A C 1
ATOM 1635 O O . ARG A 1 221 ? 2.639 -10.024 7.802 1.00 84.94 221 ARG A O 1
ATOM 1642 N N . ARG A 1 222 ? 2.604 -12.151 7.078 1.00 78.12 222 ARG A N 1
ATOM 1643 C CA . ARG A 1 222 ? 3.700 -12.005 6.109 1.00 78.12 222 ARG A CA 1
ATOM 1644 C C . ARG A 1 222 ? 3.226 -11.409 4.786 1.00 78.12 222 ARG A C 1
ATOM 1646 O O . ARG A 1 222 ? 2.244 -11.852 4.187 1.00 78.12 222 ARG A O 1
ATOM 1653 N N . VAL A 1 223 ? 3.975 -10.433 4.277 1.00 75.38 223 VAL A N 1
ATOM 1654 C CA . VAL A 1 223 ? 3.765 -9.907 2.923 1.00 75.38 223 VAL A CA 1
ATOM 1655 C C . VAL A 1 223 ? 4.471 -10.818 1.922 1.00 75.38 223 VAL A C 1
ATOM 1657 O O . VAL A 1 223 ? 5.692 -10.921 1.902 1.00 75.38 223 VAL A O 1
ATOM 1660 N N . VAL A 1 224 ? 3.695 -11.457 1.048 1.00 73.62 224 VAL A N 1
ATOM 1661 C CA . VAL A 1 224 ? 4.223 -12.164 -0.128 1.00 73.62 224 VAL A CA 1
ATOM 1662 C C . VAL A 1 224 ? 4.111 -11.288 -1.370 1.00 73.62 224 VAL A C 1
ATOM 1664 O O . VAL A 1 224 ? 3.131 -10.553 -1.525 1.00 73.62 224 VAL A O 1
ATOM 1667 N N . PHE A 1 225 ? 5.091 -11.398 -2.269 1.00 71.31 225 PHE A N 1
ATOM 1668 C CA . PHE A 1 225 ? 5.146 -10.636 -3.520 1.00 71.31 225 PHE A CA 1
ATOM 1669 C C . PHE A 1 225 ? 5.334 -11.562 -4.738 1.00 71.31 225 PHE A C 1
ATOM 1671 O O . PHE A 1 225 ? 6.436 -11.641 -5.300 1.00 71.31 225 PHE A O 1
ATOM 1678 N N . PRO A 1 226 ? 4.287 -12.323 -5.118 1.00 76.81 226 PRO A N 1
ATOM 1679 C CA . PRO A 1 226 ? 4.319 -13.240 -6.255 1.00 76.81 226 PRO A CA 1
ATOM 1680 C C . PRO A 1 226 ? 4.417 -12.499 -7.595 1.00 76.81 226 PRO A C 1
ATOM 1682 O O . PRO A 1 226 ? 4.147 -11.302 -7.688 1.00 76.81 226 PRO A O 1
ATOM 1685 N N . THR A 1 227 ? 4.739 -13.229 -8.665 1.00 78.00 227 THR A N 1
ATOM 1686 C CA . THR A 1 227 ? 4.893 -12.679 -10.025 1.00 78.00 227 THR A CA 1
ATOM 1687 C C . THR A 1 227 ? 3.669 -11.894 -10.501 1.00 78.00 227 THR A C 1
ATOM 1689 O O . THR A 1 227 ? 3.815 -10.840 -11.112 1.00 78.00 227 THR A O 1
ATOM 1692 N N . MET A 1 228 ? 2.458 -12.354 -10.177 1.00 78.50 228 MET A N 1
ATOM 1693 C CA . MET A 1 228 ? 1.233 -11.649 -10.571 1.00 78.50 228 MET A CA 1
ATOM 1694 C C . MET A 1 228 ? 1.070 -10.300 -9.866 1.00 78.50 228 MET A C 1
ATOM 1696 O O . MET A 1 228 ? 0.647 -9.338 -10.499 1.00 78.50 228 MET A O 1
ATOM 1700 N N . ASP A 1 229 ? 1.467 -10.186 -8.596 1.00 76.31 229 ASP A N 1
ATOM 1701 C CA . ASP A 1 229 ? 1.403 -8.908 -7.876 1.00 76.31 229 ASP A CA 1
ATOM 1702 C C . ASP A 1 229 ? 2.381 -7.883 -8.467 1.00 76.31 229 ASP A C 1
ATOM 1704 O O . ASP A 1 229 ? 2.073 -6.692 -8.506 1.00 76.31 229 ASP A O 1
ATOM 1708 N N . ARG A 1 230 ? 3.514 -8.351 -9.006 1.00 79.12 230 ARG A N 1
ATOM 1709 C CA . ARG A 1 230 ? 4.497 -7.515 -9.712 1.00 79.12 230 ARG A CA 1
ATOM 1710 C C . ARG A 1 230 ? 3.943 -6.971 -11.022 1.00 79.12 230 ARG A C 1
ATOM 1712 O O . ARG A 1 230 ? 3.997 -5.772 -11.267 1.00 79.12 230 ARG A O 1
ATOM 1719 N N . LEU A 1 231 ? 3.365 -7.850 -11.838 1.00 81.75 231 LEU A N 1
ATOM 1720 C CA . LEU A 1 231 ? 2.810 -7.487 -13.145 1.00 81.75 231 LEU A CA 1
ATOM 1721 C C . LEU A 1 231 ? 1.610 -6.544 -13.040 1.00 81.75 231 LEU A C 1
ATOM 1723 O O . LEU A 1 231 ? 1.381 -5.715 -13.916 1.00 81.75 231 LEU A O 1
ATOM 1727 N N . VAL A 1 232 ? 0.853 -6.627 -11.947 1.00 81.38 232 VAL A N 1
ATOM 1728 C CA . VAL A 1 232 ? -0.283 -5.736 -11.677 1.00 81.38 232 VAL A CA 1
ATOM 1729 C C . VAL A 1 232 ? 0.145 -4.266 -11.488 1.00 81.38 232 VAL A C 1
ATOM 1731 O O . VAL A 1 232 ? -0.699 -3.365 -11.580 1.00 81.38 232 VAL A O 1
ATOM 1734 N N . LEU A 1 233 ? 1.432 -4.002 -11.240 1.00 75.25 233 LEU A N 1
ATOM 1735 C CA . LEU A 1 233 ? 1.998 -2.653 -11.117 1.00 75.25 233 LEU A CA 1
ATOM 1736 C C . LEU A 1 233 ? 2.536 -2.110 -12.446 1.00 75.25 233 LEU A C 1
ATOM 1738 O O . LEU A 1 233 ? 2.485 -0.903 -12.663 1.00 75.25 233 LEU A O 1
ATOM 1742 N N . THR A 1 234 ? 2.955 -2.989 -13.360 1.00 83.25 234 THR A N 1
ATOM 1743 C CA . THR A 1 234 ? 3.551 -2.627 -14.653 1.00 83.25 234 THR A CA 1
ATOM 1744 C C . THR A 1 234 ? 2.751 -1.593 -15.462 1.00 83.25 234 THR A C 1
ATOM 1746 O O . THR A 1 234 ? 3.377 -0.669 -15.976 1.00 83.25 234 THR A O 1
ATOM 1749 N N . PRO A 1 235 ? 1.404 -1.650 -15.567 1.00 84.50 235 PRO A N 1
ATOM 1750 C CA . PRO A 1 235 ? 0.656 -0.634 -16.309 1.00 84.50 235 PRO A CA 1
ATOM 1751 C C . PRO A 1 235 ? 0.841 0.781 -15.753 1.00 84.50 235 PRO A C 1
ATOM 1753 O O . PRO A 1 235 ? 1.033 1.714 -16.527 1.00 84.50 235 PRO A O 1
ATOM 1756 N N . VAL A 1 236 ? 0.851 0.932 -14.424 1.00 78.69 236 VAL A N 1
ATOM 1757 C CA . VAL A 1 236 ? 1.042 2.235 -13.770 1.00 78.69 236 VAL A CA 1
ATOM 1758 C C . VAL A 1 236 ? 2.442 2.761 -14.079 1.00 78.69 236 VAL A C 1
ATOM 1760 O O . VAL A 1 236 ? 2.579 3.910 -14.496 1.00 78.69 236 VAL A O 1
ATOM 1763 N N . GLU A 1 237 ? 3.457 1.905 -13.949 1.00 81.25 237 GLU A N 1
ATOM 1764 C CA . GLU A 1 237 ? 4.849 2.257 -14.250 1.00 81.25 237 GLU A CA 1
ATOM 1765 C C . GLU A 1 237 ? 5.024 2.701 -15.704 1.00 81.25 237 GLU A C 1
ATOM 1767 O O . GLU A 1 237 ? 5.601 3.755 -15.966 1.00 81.25 237 GLU A O 1
ATOM 1772 N N . ILE A 1 238 ? 4.450 1.958 -16.655 1.00 85.00 238 ILE A N 1
ATOM 1773 C CA . ILE A 1 238 ? 4.482 2.330 -18.073 1.00 85.00 238 ILE A CA 1
ATOM 1774 C C . ILE A 1 238 ? 3.811 3.688 -18.274 1.00 85.00 238 ILE A C 1
ATOM 1776 O O . ILE A 1 238 ? 4.399 4.558 -18.910 1.00 85.00 238 ILE A O 1
ATOM 1780 N N . THR A 1 239 ? 2.618 3.910 -17.711 1.00 83.69 239 THR A N 1
ATOM 1781 C CA . THR A 1 239 ? 1.899 5.182 -17.900 1.00 83.69 239 THR A CA 1
ATOM 1782 C C . THR A 1 239 ? 2.638 6.383 -17.324 1.00 83.69 239 THR A C 1
ATOM 1784 O O . THR A 1 239 ? 2.661 7.435 -17.963 1.00 83.69 239 THR A O 1
ATOM 1787 N N . ASN A 1 240 ? 3.311 6.218 -16.183 1.00 79.50 240 ASN A N 1
ATOM 1788 C CA . ASN A 1 240 ? 4.153 7.260 -15.598 1.00 79.50 240 ASN A CA 1
ATOM 1789 C C . ASN A 1 240 ? 5.377 7.564 -16.479 1.00 79.50 240 ASN A C 1
ATOM 1791 O O . ASN A 1 240 ? 5.836 8.705 -16.528 1.00 79.50 240 ASN A O 1
ATOM 1795 N N . LEU A 1 241 ? 5.872 6.569 -17.222 1.00 84.44 241 LEU A N 1
ATOM 1796 C CA . LEU A 1 241 ? 6.996 6.712 -18.146 1.00 84.44 241 LEU A CA 1
ATOM 1797 C C . LEU A 1 241 ? 6.604 7.260 -19.523 1.00 84.44 241 LEU A C 1
ATOM 1799 O O . LEU A 1 241 ? 7.471 7.790 -20.208 1.00 84.44 241 LEU A O 1
ATOM 1803 N N . LEU A 1 242 ? 5.336 7.191 -19.945 1.00 86.19 242 LEU A N 1
ATOM 1804 C CA . LEU A 1 242 ? 4.932 7.609 -21.299 1.00 86.19 242 LEU A CA 1
ATOM 1805 C C . LEU A 1 242 ? 5.267 9.075 -21.600 1.00 86.19 242 LEU A C 1
ATOM 1807 O O . LEU A 1 242 ? 5.758 9.380 -22.685 1.00 86.19 242 LEU A O 1
ATOM 1811 N N . ARG A 1 243 ? 5.030 9.989 -20.651 1.00 86.69 243 ARG A N 1
ATOM 1812 C CA . ARG A 1 243 ? 5.329 11.418 -20.837 1.00 86.69 243 ARG A CA 1
ATOM 1813 C C . ARG A 1 243 ? 6.837 11.694 -20.957 1.00 86.69 243 ARG A C 1
ATOM 1815 O O . ARG A 1 243 ? 7.219 12.311 -21.951 1.00 86.69 243 ARG A O 1
ATOM 1822 N N . PRO A 1 244 ? 7.706 11.264 -20.017 1.00 87.12 244 PRO A N 1
ATOM 1823 C CA . PRO A 1 244 ? 9.148 11.460 -20.170 1.00 87.12 244 PRO A CA 1
ATOM 1824 C C . PRO A 1 244 ? 9.720 10.678 -21.361 1.00 87.12 244 PRO A C 1
ATOM 1826 O O . PRO A 1 244 ? 10.565 11.213 -22.075 1.00 87.12 244 PRO A O 1
ATOM 1829 N N . ALA A 1 245 ? 9.225 9.469 -21.645 1.00 89.56 245 ALA A N 1
ATOM 1830 C CA . ALA A 1 245 ? 9.643 8.693 -22.812 1.00 89.56 245 ALA A CA 1
ATOM 1831 C C . ALA A 1 245 ? 9.253 9.374 -24.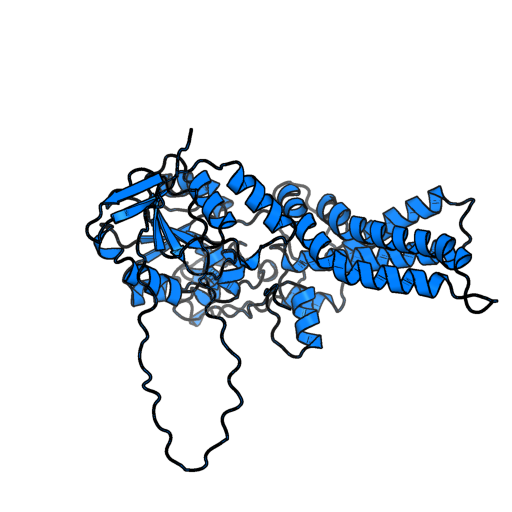130 1.00 89.56 245 ALA A C 1
ATOM 1833 O O . ALA A 1 245 ? 10.034 9.335 -25.071 1.00 89.56 245 ALA A O 1
ATOM 1834 N N . GLY A 1 246 ? 8.093 10.034 -24.198 1.00 91.38 246 GLY A N 1
ATOM 1835 C CA . GLY A 1 246 ? 7.679 10.815 -25.366 1.00 91.38 246 GLY A CA 1
ATOM 1836 C C . GLY A 1 246 ? 8.614 11.995 -25.641 1.00 91.38 246 GLY A C 1
ATOM 1837 O O . GLY A 1 246 ? 9.039 12.190 -26.778 1.00 91.38 246 GLY A O 1
ATOM 1838 N N . TRP A 1 247 ? 9.006 12.737 -24.599 1.00 91.88 247 TRP A N 1
ATOM 1839 C CA . TRP A 1 247 ? 10.008 13.801 -24.729 1.00 91.88 247 TRP A CA 1
ATOM 1840 C C . TRP A 1 247 ? 11.382 13.259 -25.128 1.00 91.88 247 TRP A C 1
ATOM 1842 O O . TRP A 1 247 ? 12.010 13.804 -26.033 1.00 91.88 247 TRP A O 1
ATOM 1852 N N . ALA A 1 248 ? 11.829 12.163 -24.511 1.00 90.00 248 ALA A N 1
ATOM 1853 C CA . ALA A 1 248 ? 13.085 11.514 -24.874 1.00 90.00 248 ALA A CA 1
ATOM 1854 C C . ALA A 1 248 ? 13.066 11.010 -26.326 1.00 90.00 248 ALA A C 1
ATOM 1856 O O . ALA A 1 248 ? 14.028 11.223 -27.056 1.00 90.00 248 ALA A O 1
ATOM 1857 N N . ALA A 1 249 ? 11.962 10.405 -26.770 1.00 91.31 249 ALA A N 1
ATOM 1858 C CA . ALA A 1 249 ? 11.771 9.954 -28.144 1.00 91.31 249 ALA A CA 1
ATOM 1859 C C . ALA A 1 249 ? 11.840 11.119 -29.139 1.00 91.31 249 ALA A C 1
ATOM 1861 O O . ALA A 1 249 ? 12.522 11.002 -30.154 1.00 91.31 249 ALA A O 1
ATOM 1862 N N . LEU A 1 250 ? 11.202 12.254 -28.829 1.00 91.56 250 LEU A N 1
ATOM 1863 C CA . LEU A 1 250 ? 11.277 13.459 -29.657 1.00 91.56 250 LEU A CA 1
ATOM 1864 C C . LEU A 1 250 ? 12.715 13.984 -29.755 1.00 91.56 250 LEU A C 1
ATOM 1866 O O . LEU A 1 250 ? 13.194 14.254 -30.853 1.00 91.56 250 LEU A O 1
ATOM 1870 N N . VAL A 1 251 ? 13.422 14.093 -28.627 1.00 91.12 251 VAL A N 1
ATOM 1871 C CA . VAL A 1 251 ? 14.821 14.547 -28.604 1.00 91.12 251 VAL A CA 1
ATOM 1872 C C . VAL A 1 251 ? 15.718 13.591 -29.392 1.00 91.12 251 VAL A C 1
ATOM 1874 O O . VAL A 1 251 ? 16.489 14.044 -30.233 1.00 91.12 251 VAL A O 1
ATOM 1877 N N . LEU A 1 252 ? 15.589 12.278 -29.181 1.00 88.62 252 LEU A N 1
ATOM 1878 C CA . LEU A 1 252 ? 16.345 11.264 -29.920 1.00 88.62 252 LEU A CA 1
ATOM 1879 C C . LEU A 1 252 ? 16.064 11.327 -31.424 1.00 88.62 252 LEU A C 1
ATOM 1881 O O . LEU A 1 252 ? 16.997 11.228 -32.216 1.00 88.62 252 LEU A O 1
ATOM 1885 N N . PHE A 1 253 ? 14.807 11.534 -31.820 1.00 88.56 253 PHE A N 1
ATOM 1886 C CA . PHE A 1 253 ? 14.418 11.688 -33.219 1.00 88.56 253 PHE A CA 1
ATOM 1887 C C . PHE A 1 253 ? 15.043 12.939 -33.855 1.00 88.56 253 PHE A C 1
ATOM 1889 O O . PHE A 1 253 ? 15.596 12.866 -34.951 1.00 88.56 253 PHE A O 1
ATOM 1896 N N . LEU A 1 254 ? 15.022 14.079 -33.157 1.00 89.00 254 LEU A N 1
ATOM 1897 C CA . LEU A 1 254 ? 15.646 15.314 -33.640 1.00 89.00 254 LEU A CA 1
ATOM 1898 C C . LEU A 1 254 ? 17.172 15.177 -33.737 1.00 89.00 254 LEU A C 1
ATOM 1900 O O . LEU A 1 254 ? 17.753 15.541 -34.757 1.00 89.00 254 LEU A O 1
ATOM 1904 N N . LEU A 1 255 ? 17.821 14.591 -32.725 1.00 88.38 255 LEU A N 1
ATOM 1905 C CA . LEU A 1 255 ? 19.263 14.315 -32.738 1.00 88.38 255 LEU A CA 1
ATOM 1906 C C . LEU A 1 255 ? 19.653 13.348 -33.862 1.00 88.38 255 LEU A C 1
ATOM 1908 O O . LEU A 1 255 ? 20.689 13.525 -34.501 1.00 88.38 255 LEU A O 1
ATOM 1912 N N . ALA A 1 256 ? 18.799 12.368 -34.159 1.00 87.50 256 ALA A N 1
ATOM 1913 C CA . ALA A 1 256 ? 18.971 11.458 -35.283 1.00 87.50 256 ALA A CA 1
ATOM 1914 C C . ALA A 1 256 ? 18.883 12.158 -36.651 1.00 87.50 256 ALA A C 1
ATOM 1916 O O . ALA A 1 256 ? 19.325 11.590 -37.644 1.00 87.50 256 ALA A O 1
ATOM 1917 N N . GLY A 1 257 ? 18.359 13.382 -36.730 1.00 86.00 257 GLY A N 1
ATOM 1918 C CA . GLY A 1 257 ? 18.401 14.188 -37.950 1.00 86.00 257 GLY A CA 1
ATOM 1919 C C . GLY A 1 257 ? 19.751 14.852 -38.199 1.00 86.00 257 GLY A C 1
ATOM 1920 O O . GLY A 1 257 ? 20.087 15.115 -39.355 1.00 86.00 257 GLY A O 1
ATOM 1921 N N . PHE A 1 258 ? 20.558 15.067 -37.154 1.00 87.19 258 PHE A N 1
ATOM 1922 C CA . PHE A 1 258 ? 21.860 15.715 -37.287 1.00 87.19 258 PHE A CA 1
ATOM 1923 C C . PHE A 1 258 ? 22.898 14.785 -37.923 1.00 87.19 258 PHE A C 1
ATOM 1925 O O . PHE A 1 258 ? 22.977 13.588 -37.621 1.00 87.19 258 PHE A O 1
ATOM 1932 N N . GLY A 1 259 ? 23.682 15.336 -38.848 1.00 82.56 259 GLY A N 1
ATOM 1933 C CA . GLY A 1 259 ? 24.684 14.614 -39.631 1.00 82.56 259 GLY A CA 1
ATOM 1934 C C . GLY A 1 259 ? 25.541 15.563 -40.480 1.00 82.56 259 GLY A C 1
ATOM 1935 O O . GLY A 1 259 ? 25.473 16.775 -40.281 1.00 82.56 259 GLY A O 1
ATOM 1936 N N . PRO A 1 260 ? 26.322 15.047 -41.447 1.00 79.56 260 PRO A N 1
ATOM 1937 C CA . PRO A 1 260 ? 27.251 15.854 -42.251 1.00 79.56 260 PRO A CA 1
ATOM 1938 C C . PRO A 1 260 ? 26.590 17.024 -43.001 1.00 79.56 260 PRO A C 1
ATOM 1940 O O . PRO A 1 260 ? 27.223 18.047 -43.223 1.00 79.56 260 PRO A O 1
ATOM 1943 N N . GLY A 1 261 ? 25.305 16.891 -43.352 1.00 80.69 261 GLY A N 1
ATOM 1944 C CA . GLY A 1 261 ? 24.493 17.932 -43.995 1.00 80.69 261 GLY A CA 1
ATOM 1945 C C . GLY A 1 261 ? 23.714 18.832 -43.027 1.00 80.69 261 GLY A C 1
ATOM 1946 O O . GLY A 1 261 ? 22.676 19.359 -43.411 1.00 80.69 261 GLY A O 1
ATOM 1947 N N . ILE A 1 262 ? 24.168 18.972 -41.775 1.00 82.06 262 ILE A N 1
ATOM 1948 C CA . ILE A 1 262 ? 23.504 19.688 -40.668 1.00 82.06 262 ILE A CA 1
ATOM 1949 C C . ILE A 1 262 ? 22.226 18.986 -40.196 1.00 82.06 262 ILE A C 1
ATOM 1951 O O . ILE A 1 262 ? 22.227 18.472 -39.082 1.00 82.06 262 ILE A O 1
ATOM 1955 N N . PHE A 1 263 ? 21.168 18.901 -41.010 1.00 88.12 263 PHE A N 1
ATOM 1956 C CA . PHE A 1 263 ? 19.925 18.206 -40.649 1.00 88.12 263 PHE A CA 1
ATOM 1957 C C . PHE A 1 263 ? 19.249 17.554 -41.863 1.00 88.12 263 PHE A C 1
ATOM 1959 O O . PHE A 1 263 ? 19.052 18.196 -42.891 1.00 88.12 263 PHE A O 1
ATOM 1966 N N . SER A 1 264 ? 18.847 16.286 -41.737 1.00 89.12 264 SER A N 1
ATOM 1967 C CA . SER A 1 264 ? 18.090 15.557 -42.764 1.00 89.12 264 SER A CA 1
ATOM 1968 C C . SER A 1 264 ? 16.896 14.828 -42.158 1.00 89.12 264 SER A C 1
ATOM 1970 O O . SER A 1 264 ? 17.050 14.005 -41.254 1.00 89.12 264 SER A O 1
ATOM 1972 N N . LEU A 1 265 ? 15.705 15.089 -42.705 1.00 86.25 265 LEU A N 1
ATOM 1973 C CA . LEU A 1 265 ? 14.463 14.450 -42.267 1.00 86.25 265 LEU A CA 1
ATOM 1974 C C . LEU A 1 265 ? 14.450 12.942 -42.571 1.00 86.25 265 LEU A C 1
ATOM 1976 O O . LEU A 1 265 ? 13.949 12.160 -41.770 1.00 86.25 265 LEU A O 1
ATOM 1980 N N . GLY A 1 266 ? 15.043 12.526 -43.696 1.00 85.50 266 GLY A N 1
ATOM 1981 C CA . GLY A 1 266 ? 15.186 11.107 -44.036 1.00 85.50 266 GLY A CA 1
ATOM 1982 C C . GLY A 1 266 ? 16.100 10.384 -43.048 1.00 85.50 266 GLY A C 1
ATOM 1983 O O . GLY A 1 266 ? 15.737 9.346 -42.505 1.00 85.50 266 GLY A O 1
ATOM 1984 N N . ALA A 1 267 ? 17.237 10.999 -42.705 1.00 82.44 267 ALA A N 1
ATOM 1985 C CA . ALA A 1 267 ? 18.150 10.432 -41.715 1.00 82.44 267 ALA A CA 1
ATOM 1986 C C . ALA A 1 267 ? 17.532 10.386 -40.305 1.00 82.44 267 ALA A C 1
ATOM 1988 O O . ALA A 1 267 ? 17.789 9.433 -39.567 1.00 82.44 267 ALA A O 1
ATOM 1989 N N . ALA A 1 268 ? 16.710 11.384 -39.953 1.00 86.44 268 ALA A N 1
ATOM 1990 C CA . ALA A 1 268 ? 15.930 11.397 -38.717 1.00 86.44 268 ALA A CA 1
ATOM 1991 C C . ALA A 1 268 ? 14.927 10.240 -38.670 1.00 86.44 268 ALA A C 1
ATOM 1993 O O . ALA A 1 268 ? 14.782 9.607 -37.630 1.00 86.44 268 ALA A O 1
ATOM 1994 N N . TRP A 1 269 ? 14.273 9.924 -39.789 1.00 87.25 269 TRP A N 1
ATOM 1995 C CA . TRP A 1 269 ? 13.342 8.802 -39.865 1.00 87.25 269 TRP A CA 1
ATOM 1996 C C . TRP A 1 269 ? 14.058 7.461 -39.680 1.00 87.25 269 TRP A C 1
ATOM 1998 O O . TRP A 1 269 ? 13.722 6.705 -38.769 1.00 87.25 269 TRP A O 1
ATOM 2008 N N . ASP A 1 270 ? 15.108 7.206 -40.459 1.00 80.62 270 ASP A N 1
ATOM 2009 C CA . ASP A 1 270 ? 15.796 5.911 -40.447 1.00 80.62 270 ASP A CA 1
ATOM 2010 C C . ASP A 1 270 ? 16.495 5.633 -39.106 1.00 80.62 270 ASP A C 1
ATOM 2012 O O . ASP A 1 270 ? 16.318 4.573 -38.499 1.00 80.62 270 ASP A O 1
ATOM 2016 N N . ARG A 1 271 ? 17.266 6.604 -38.592 1.00 83.75 271 ARG A N 1
ATOM 2017 C CA . ARG A 1 271 ? 17.997 6.453 -37.320 1.00 83.75 271 ARG A CA 1
ATOM 2018 C C . ARG A 1 271 ? 17.102 6.678 -36.102 1.00 83.75 271 ARG A C 1
ATOM 2020 O O . ARG A 1 271 ? 17.286 6.025 -35.074 1.00 83.75 271 ARG A O 1
ATOM 2027 N N . GLY A 1 272 ? 16.139 7.591 -36.200 1.00 86.19 272 GLY A N 1
ATOM 2028 C CA . GLY A 1 272 ? 15.248 7.947 -35.099 1.00 86.19 272 GLY A CA 1
ATOM 2029 C C . GLY A 1 272 ? 14.261 6.834 -34.775 1.00 86.19 272 GLY A C 1
ATOM 2030 O O . GLY A 1 272 ? 14.069 6.539 -33.599 1.00 86.19 272 GLY A O 1
ATOM 2031 N N . VAL A 1 273 ? 13.706 6.143 -35.778 1.00 85.44 273 VAL A N 1
ATOM 2032 C CA . VAL A 1 273 ? 12.828 4.983 -35.539 1.00 85.44 273 VAL A CA 1
ATOM 2033 C C . VAL A 1 273 ? 13.572 3.885 -34.777 1.00 85.44 273 VAL A C 1
ATOM 2035 O O . VAL A 1 273 ? 13.041 3.359 -33.798 1.00 85.44 273 VAL A O 1
ATOM 2038 N N . ALA A 1 274 ? 14.818 3.584 -35.152 1.00 83.69 274 ALA A N 1
ATOM 2039 C CA . ALA A 1 274 ? 15.641 2.608 -34.438 1.00 83.69 274 ALA A CA 1
ATOM 2040 C C . ALA A 1 274 ? 15.930 3.038 -32.986 1.00 83.69 274 ALA A C 1
ATOM 2042 O O . ALA A 1 274 ? 15.817 2.225 -32.067 1.00 83.69 274 ALA A O 1
ATOM 2043 N N . ALA A 1 275 ? 16.241 4.319 -32.757 1.00 86.69 275 ALA A N 1
ATOM 2044 C CA . ALA A 1 275 ? 16.480 4.859 -31.416 1.00 86.69 275 ALA A CA 1
ATOM 2045 C C . ALA A 1 275 ? 15.219 4.825 -30.531 1.00 86.69 275 ALA A C 1
ATOM 2047 O O . ALA A 1 275 ? 15.286 4.445 -29.360 1.00 86.69 275 ALA A O 1
ATOM 2048 N N . VAL A 1 276 ? 14.054 5.165 -31.089 1.00 90.06 276 VAL A N 1
ATOM 2049 C CA . VAL A 1 276 ? 12.763 5.094 -30.386 1.00 90.06 276 VAL A CA 1
ATOM 2050 C C . VAL A 1 276 ? 12.379 3.643 -30.092 1.00 90.06 276 VAL A C 1
ATOM 2052 O O . VAL A 1 276 ? 11.916 3.344 -28.990 1.00 90.06 276 VAL A O 1
ATOM 2055 N N . ALA A 1 277 ? 12.622 2.721 -31.025 1.00 88.81 277 ALA A N 1
ATOM 2056 C CA . ALA A 1 277 ? 12.406 1.293 -30.804 1.00 88.81 277 ALA A CA 1
ATOM 2057 C C . ALA A 1 277 ? 13.313 0.744 -29.689 1.00 88.81 277 ALA A C 1
ATOM 2059 O O . ALA A 1 277 ? 12.840 -0.000 -28.830 1.00 88.81 277 ALA A O 1
ATOM 2060 N N . ALA A 1 278 ? 14.585 1.156 -29.648 1.00 89.81 278 ALA A N 1
ATOM 2061 C CA . ALA A 1 278 ? 15.517 0.803 -28.577 1.00 89.81 278 ALA A CA 1
ATOM 2062 C C . ALA A 1 278 ? 15.054 1.325 -27.208 1.00 89.81 278 ALA A C 1
ATOM 2064 O O . ALA A 1 278 ? 15.072 0.582 -26.224 1.00 89.81 278 ALA A O 1
ATOM 2065 N N . LEU A 1 279 ? 14.584 2.577 -27.148 1.00 92.25 279 LEU A N 1
ATOM 2066 C CA . LEU A 1 279 ? 14.002 3.163 -25.938 1.00 92.25 279 LEU A CA 1
ATOM 2067 C C . LEU A 1 279 ? 12.782 2.358 -25.466 1.00 92.25 279 LEU A C 1
ATOM 2069 O O . LEU A 1 279 ? 12.713 1.973 -24.298 1.00 92.25 279 LEU A O 1
ATOM 2073 N N . ALA A 1 280 ? 11.848 2.050 -26.369 1.00 92.25 280 ALA A N 1
ATOM 2074 C CA . ALA A 1 280 ? 10.661 1.258 -26.053 1.00 92.25 280 ALA A CA 1
ATOM 2075 C C . ALA A 1 280 ? 11.022 -0.159 -25.570 1.00 92.25 280 ALA A C 1
ATOM 2077 O O . ALA A 1 280 ? 10.476 -0.626 -24.569 1.00 92.25 280 ALA A O 1
ATOM 2078 N N . ALA A 1 281 ? 11.976 -0.824 -26.226 1.00 92.38 281 ALA A N 1
ATOM 2079 C CA . ALA A 1 281 ? 12.455 -2.147 -25.831 1.00 92.38 281 ALA A CA 1
ATOM 2080 C C . ALA A 1 281 ? 13.135 -2.129 -24.453 1.00 92.38 281 ALA A C 1
ATOM 2082 O O . ALA A 1 281 ? 12.884 -3.015 -23.636 1.00 92.38 281 ALA A O 1
ATOM 2083 N N . GLY A 1 282 ? 13.940 -1.102 -24.160 1.00 94.12 282 GLY A N 1
ATOM 2084 C CA . GLY A 1 282 ? 14.536 -0.895 -22.839 1.00 94.12 282 GLY A CA 1
ATOM 2085 C C . GLY A 1 282 ? 13.482 -0.683 -21.748 1.00 94.12 282 GLY A C 1
ATOM 2086 O O . GLY A 1 282 ? 13.569 -1.293 -20.682 1.00 94.12 282 GLY A O 1
ATOM 2087 N N . ILE A 1 283 ? 12.442 0.114 -22.026 1.00 93.31 283 ILE A N 1
ATOM 2088 C CA . ILE A 1 283 ? 11.318 0.317 -21.098 1.00 93.31 283 ILE A CA 1
ATOM 2089 C C . ILE A 1 283 ? 10.583 -1.002 -20.849 1.00 93.31 283 ILE A C 1
ATOM 2091 O O . ILE A 1 283 ? 10.311 -1.330 -19.699 1.00 93.31 283 ILE A O 1
ATOM 2095 N N . LEU A 1 284 ? 10.291 -1.788 -21.889 1.00 92.31 284 LEU A N 1
ATOM 2096 C CA . LEU A 1 284 ? 9.640 -3.094 -21.738 1.00 92.31 284 LEU A CA 1
ATOM 2097 C C . LEU A 1 284 ? 10.514 -4.087 -20.957 1.00 92.31 284 LEU A C 1
ATOM 2099 O O . LEU A 1 284 ? 10.001 -4.822 -20.109 1.00 92.31 284 LEU A O 1
ATOM 2103 N N . ALA A 1 285 ? 11.829 -4.087 -21.182 1.00 93.69 285 ALA A N 1
ATOM 2104 C CA . ALA A 1 285 ? 12.762 -4.912 -20.420 1.00 93.69 285 ALA A CA 1
ATOM 2105 C C . ALA A 1 285 ? 12.746 -4.555 -18.921 1.00 93.69 285 ALA A C 1
ATOM 2107 O O . ALA A 1 285 ? 12.615 -5.438 -18.066 1.00 93.69 285 ALA A O 1
ATOM 2108 N N . GLY A 1 286 ? 12.787 -3.265 -18.589 1.00 91.06 286 GLY A N 1
ATOM 2109 C CA . GLY A 1 286 ? 12.739 -2.803 -17.201 1.00 91.06 286 GLY A CA 1
ATOM 2110 C C . GLY A 1 286 ? 11.368 -3.004 -16.547 1.00 91.06 286 GLY A C 1
ATOM 2111 O O . GLY A 1 286 ? 11.278 -3.515 -15.433 1.00 91.06 286 GLY A O 1
ATOM 2112 N N . ALA A 1 287 ? 10.288 -2.641 -17.242 1.00 89.56 287 ALA A N 1
ATOM 2113 C CA . ALA A 1 287 ? 8.932 -2.598 -16.689 1.00 89.56 287 ALA A CA 1
ATOM 2114 C C . ALA A 1 287 ? 8.214 -3.958 -16.678 1.00 89.56 287 ALA A C 1
ATOM 2116 O O . ALA A 1 287 ? 7.305 -4.162 -15.869 1.00 89.56 287 ALA A O 1
ATOM 2117 N N . VAL A 1 288 ? 8.588 -4.880 -17.573 1.00 90.75 288 VAL A N 1
ATOM 2118 C CA . VAL A 1 288 ? 7.921 -6.185 -17.745 1.00 90.75 288 VAL A CA 1
ATOM 2119 C C . VAL A 1 288 ? 8.885 -7.338 -17.479 1.00 90.75 288 VAL A C 1
ATOM 2121 O O . VAL A 1 288 ? 8.626 -8.168 -16.608 1.00 90.75 288 VAL A O 1
ATOM 2124 N N . VAL A 1 289 ? 10.005 -7.409 -18.203 1.00 90.88 289 VAL A N 1
ATOM 2125 C CA . VAL A 1 289 ? 10.901 -8.582 -18.148 1.00 90.88 289 VAL A CA 1
ATOM 2126 C C . VAL A 1 289 ? 11.559 -8.703 -16.775 1.00 90.88 289 VAL A C 1
ATOM 2128 O O . VAL A 1 289 ? 11.555 -9.778 -16.175 1.00 90.88 289 VAL A O 1
ATOM 2131 N N . THR A 1 290 ? 12.054 -7.591 -16.236 1.00 89.44 290 THR A N 1
ATOM 2132 C CA . THR A 1 290 ? 12.716 -7.552 -14.927 1.00 89.44 290 THR A CA 1
ATOM 2133 C C . THR A 1 290 ? 11.817 -8.031 -13.779 1.00 89.44 290 THR A C 1
ATOM 2135 O O . THR A 1 290 ? 12.232 -8.942 -13.061 1.00 89.44 290 THR A O 1
ATOM 2138 N N . PRO A 1 291 ? 10.586 -7.514 -13.574 1.00 83.94 291 PRO A N 1
ATOM 2139 C CA . PRO A 1 291 ? 9.720 -7.996 -12.493 1.00 83.94 291 PRO A CA 1
ATOM 2140 C C . PRO A 1 291 ? 9.288 -9.459 -12.659 1.00 83.94 291 PRO A C 1
ATOM 2142 O O . PRO A 1 291 ? 9.158 -10.176 -11.656 1.00 83.94 291 PRO A O 1
ATOM 2145 N N . VAL A 1 292 ? 9.090 -9.920 -13.900 1.00 86.25 292 VAL A N 1
ATOM 2146 C CA . VAL A 1 292 ? 8.780 -11.328 -14.192 1.00 86.25 292 VAL A CA 1
ATOM 2147 C C . VAL A 1 292 ? 9.946 -12.216 -13.786 1.00 86.25 292 VAL A C 1
ATOM 2149 O O . VAL A 1 292 ? 9.744 -13.193 -13.065 1.00 86.25 292 VAL A O 1
ATOM 2152 N N . LEU A 1 293 ? 11.162 -11.844 -14.187 1.00 85.19 293 LEU A N 1
ATOM 2153 C CA . LEU A 1 293 ? 12.359 -12.646 -13.966 1.00 85.19 293 LEU A CA 1
ATOM 2154 C C . LEU A 1 293 ? 13.058 -12.386 -12.625 1.00 85.19 293 LEU A C 1
ATOM 2156 O O . LEU A 1 293 ? 14.059 -13.028 -12.315 1.00 85.19 293 LEU A O 1
ATOM 2160 N N . LEU A 1 294 ? 12.521 -11.489 -11.797 1.00 81.12 294 LEU A N 1
ATOM 2161 C CA . LEU A 1 294 ? 13.136 -11.015 -10.555 1.00 81.12 294 LEU A CA 1
ATOM 2162 C C . LEU A 1 294 ? 13.700 -12.110 -9.621 1.00 81.12 294 LEU A C 1
ATOM 2164 O O . LEU A 1 294 ? 14.771 -11.867 -9.055 1.00 81.12 294 LEU A O 1
ATOM 2168 N N . PRO A 1 295 ? 13.046 -13.283 -9.427 1.00 77.69 295 PRO A N 1
ATOM 2169 C CA . PRO A 1 295 ? 13.570 -14.341 -8.560 1.00 77.69 295 PRO A CA 1
ATOM 2170 C C . PRO A 1 295 ? 14.812 -15.029 -9.134 1.00 77.69 295 PRO A C 1
ATOM 2172 O O . PRO A 1 295 ? 15.598 -15.581 -8.375 1.00 77.69 295 PRO A O 1
ATOM 2175 N N . TRP A 1 296 ? 14.968 -15.012 -10.460 1.00 81.69 296 TRP A N 1
ATOM 2176 C CA . TRP A 1 296 ? 16.044 -15.696 -11.176 1.00 81.69 296 TRP A CA 1
ATOM 2177 C C . TRP A 1 296 ? 17.172 -14.750 -11.599 1.00 81.69 296 TRP A C 1
ATOM 2179 O O . TRP A 1 296 ? 18.278 -15.210 -11.863 1.00 81.69 296 TRP A O 1
ATOM 2189 N N . LEU A 1 297 ? 16.916 -13.437 -11.653 1.00 80.12 297 LEU A N 1
ATOM 2190 C CA . LEU A 1 297 ? 17.939 -12.444 -11.973 1.00 80.12 297 LEU A CA 1
ATOM 2191 C C . LEU A 1 297 ? 18.946 -12.302 -10.816 1.00 80.12 297 LEU A C 1
ATOM 2193 O O . LEU A 1 297 ? 18.526 -12.024 -9.683 1.00 80.12 297 LEU A O 1
ATOM 2197 N N . PRO A 1 298 ? 20.257 -12.456 -11.084 1.00 79.69 298 PRO A N 1
ATOM 2198 C CA . PRO A 1 298 ? 21.287 -12.349 -10.060 1.00 79.69 298 PRO A CA 1
ATOM 2199 C C . PRO A 1 298 ? 21.505 -10.893 -9.619 1.00 79.69 298 PRO A C 1
ATOM 2201 O O . PRO A 1 298 ? 21.139 -9.944 -10.312 1.00 79.69 298 PRO A O 1
ATOM 2204 N N . GLY A 1 299 ? 22.125 -10.724 -8.449 1.00 73.00 299 GLY A N 1
ATOM 2205 C CA . GLY A 1 299 ? 22.359 -9.420 -7.820 1.00 73.00 299 GLY A CA 1
ATOM 2206 C C . GLY A 1 299 ? 21.270 -9.028 -6.817 1.00 73.00 299 GLY A C 1
ATOM 2207 O O . GLY A 1 299 ? 20.166 -9.571 -6.829 1.00 73.00 299 GLY A O 1
ATOM 2208 N N . ARG A 1 300 ? 21.591 -8.101 -5.904 1.00 72.44 300 ARG A N 1
ATOM 2209 C CA . ARG A 1 300 ? 20.646 -7.610 -4.880 1.00 72.44 300 ARG A CA 1
ATOM 2210 C C . ARG A 1 300 ? 19.901 -6.352 -5.337 1.00 72.44 300 ARG A C 1
ATOM 2212 O O . ARG A 1 300 ? 18.688 -6.275 -5.174 1.00 72.44 300 ARG A O 1
ATOM 2219 N N . ALA A 1 301 ? 20.606 -5.414 -5.973 1.00 79.81 301 ALA A N 1
ATOM 2220 C CA . ALA A 1 301 ? 20.046 -4.146 -6.437 1.00 79.81 301 ALA A CA 1
ATOM 2221 C C . ALA A 1 301 ? 19.144 -4.306 -7.675 1.00 79.81 301 ALA A C 1
ATOM 2223 O O . ALA A 1 301 ? 19.477 -5.023 -8.623 1.00 79.81 301 ALA A O 1
ATOM 2224 N N . PHE A 1 302 ? 18.023 -3.580 -7.695 1.00 82.56 302 PHE A N 1
ATOM 2225 C CA . PHE A 1 302 ? 17.088 -3.573 -8.827 1.00 82.56 302 PHE A CA 1
ATOM 2226 C C . PHE A 1 302 ? 17.701 -3.001 -10.111 1.00 82.56 302 PHE A C 1
ATOM 2228 O O . PHE A 1 302 ? 17.402 -3.510 -11.188 1.00 82.56 302 PHE A O 1
ATOM 2235 N N . SER A 1 303 ? 18.597 -2.015 -10.004 1.00 86.62 303 SER A N 1
ATOM 2236 C CA . SER A 1 303 ? 19.341 -1.453 -11.141 1.00 86.62 303 SER A CA 1
ATOM 2237 C C . SER A 1 303 ? 20.189 -2.512 -11.848 1.00 86.62 303 SER A C 1
ATOM 2239 O O . SER A 1 303 ? 20.124 -2.652 -13.065 1.00 86.62 303 SER A O 1
ATOM 2241 N N . VAL A 1 304 ? 20.917 -3.339 -11.089 1.00 87.56 304 VAL A N 1
ATOM 2242 C CA . VAL A 1 304 ? 21.725 -4.440 -11.638 1.00 87.56 304 VAL A CA 1
ATOM 2243 C C . VAL A 1 304 ? 20.833 -5.466 -12.333 1.00 87.56 304 VAL A C 1
ATOM 2245 O O . VAL A 1 304 ? 21.106 -5.845 -13.469 1.00 87.56 304 VAL A O 1
ATOM 2248 N N . LYS A 1 305 ? 19.728 -5.875 -11.698 1.00 89.50 305 LYS A N 1
ATOM 2249 C CA . LYS A 1 305 ? 18.773 -6.820 -12.300 1.00 89.50 305 LYS A CA 1
ATOM 2250 C C . LYS A 1 305 ? 18.162 -6.277 -13.593 1.00 89.50 305 LYS A C 1
ATOM 2252 O O . LYS A 1 305 ? 18.097 -7.001 -14.584 1.00 89.50 305 LYS A O 1
ATOM 2257 N N . GLY A 1 306 ? 17.757 -5.007 -13.589 1.00 91.31 306 GLY A N 1
ATOM 2258 C CA . GLY A 1 306 ? 17.229 -4.317 -14.763 1.00 91.31 306 GLY A CA 1
ATOM 2259 C C . GLY A 1 306 ? 18.255 -4.192 -15.879 1.00 91.31 306 GLY A C 1
ATOM 2260 O O . GLY A 1 306 ? 17.949 -4.498 -17.030 1.00 91.31 306 GLY A O 1
ATOM 2261 N N . GLY A 1 307 ? 19.486 -3.810 -15.540 1.00 94.06 30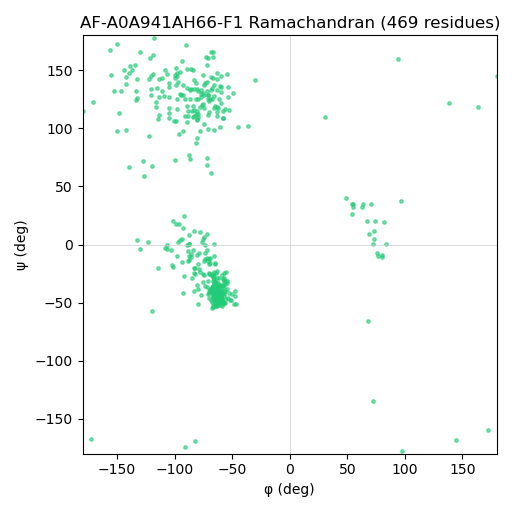7 GLY A N 1
ATOM 2262 C CA . GLY A 1 307 ? 20.601 -3.736 -16.477 1.00 94.06 307 GLY A CA 1
ATOM 2263 C C . GLY A 1 307 ? 20.904 -5.091 -17.114 1.00 94.06 307 GLY A C 1
ATOM 2264 O O . GLY A 1 307 ? 21.027 -5.170 -18.330 1.00 94.06 307 GLY A O 1
ATOM 2265 N N . LEU A 1 308 ? 20.924 -6.174 -16.332 1.00 94.56 308 LEU A N 1
ATOM 2266 C CA . LEU A 1 308 ? 21.110 -7.530 -16.856 1.00 94.56 308 LEU A CA 1
ATOM 2267 C C . LEU A 1 308 ? 19.990 -7.936 -17.820 1.00 94.56 308 LEU A C 1
ATOM 2269 O O . LEU A 1 308 ? 20.276 -8.422 -18.912 1.00 94.56 308 LEU A O 1
ATOM 2273 N N . ALA A 1 309 ? 18.725 -7.706 -17.456 1.00 93.88 309 ALA A N 1
ATOM 2274 C CA . ALA A 1 309 ? 17.594 -8.013 -18.332 1.00 93.88 309 ALA A CA 1
ATOM 2275 C C . ALA A 1 309 ? 17.648 -7.208 -19.645 1.00 93.88 309 ALA A C 1
ATOM 2277 O O . ALA A 1 309 ? 17.465 -7.770 -20.727 1.00 93.88 309 ALA A O 1
ATOM 2278 N N . GLY A 1 310 ? 17.947 -5.908 -19.555 1.00 95.06 310 GLY A N 1
ATOM 2279 C CA . GLY A 1 310 ? 18.079 -5.023 -20.713 1.00 95.06 310 GLY A CA 1
ATOM 2280 C C . GLY A 1 310 ? 19.269 -5.377 -21.599 1.00 95.06 310 GLY A C 1
ATOM 2281 O O . GLY A 1 310 ? 19.122 -5.437 -22.816 1.00 95.06 310 GLY A O 1
ATOM 2282 N N . GLY A 1 311 ? 20.422 -5.667 -20.998 1.00 95.75 311 GLY A N 1
ATOM 2283 C CA . GLY A 1 311 ? 21.650 -6.031 -21.700 1.00 95.75 311 GLY A CA 1
ATOM 2284 C C . GLY A 1 311 ? 21.546 -7.372 -22.418 1.00 95.75 311 GLY A C 1
ATOM 2285 O O . GLY A 1 311 ? 21.963 -7.472 -23.569 1.00 95.75 311 GLY A O 1
ATOM 2286 N N . VAL A 1 312 ? 20.922 -8.381 -21.797 1.00 95.00 312 VAL A N 1
ATOM 2287 C CA . VAL A 1 312 ? 20.643 -9.668 -22.458 1.00 95.00 312 VAL A CA 1
ATOM 2288 C C . VAL A 1 312 ? 19.708 -9.469 -23.648 1.00 95.00 312 VAL A C 1
ATOM 2290 O O . VAL A 1 312 ? 20.005 -9.951 -24.740 1.00 95.00 312 VAL A O 1
ATOM 2293 N N . LEU A 1 313 ? 18.615 -8.716 -23.475 1.00 93.88 313 LEU A N 1
ATOM 2294 C CA . LEU A 1 313 ? 17.691 -8.440 -24.576 1.00 93.88 313 LEU A CA 1
ATOM 2295 C C . LEU A 1 313 ? 18.389 -7.680 -25.714 1.00 93.88 313 LEU A C 1
ATOM 2297 O O . LEU A 1 313 ? 18.221 -8.026 -26.882 1.00 93.88 313 LEU A O 1
ATOM 2301 N N . ALA A 1 314 ? 19.210 -6.688 -25.381 1.00 94.31 314 ALA A N 1
ATOM 2302 C CA . ALA A 1 314 ? 19.972 -5.922 -26.356 1.00 94.31 314 ALA A CA 1
ATOM 2303 C C . ALA A 1 314 ? 21.002 -6.785 -27.098 1.00 94.31 314 ALA A C 1
ATOM 2305 O O . ALA A 1 314 ? 21.114 -6.679 -28.317 1.00 94.31 314 ALA A O 1
ATOM 2306 N N . ALA A 1 315 ? 21.693 -7.694 -26.403 1.00 94.62 315 ALA A N 1
A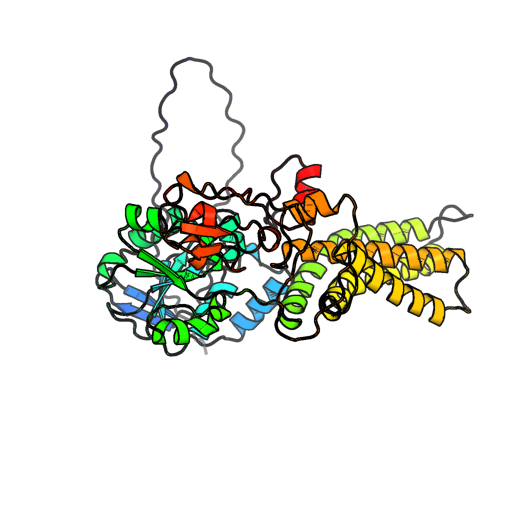TOM 2307 C CA . ALA A 1 315 ? 22.606 -8.650 -27.024 1.00 94.62 315 ALA A CA 1
ATOM 2308 C C . ALA A 1 315 ? 21.875 -9.571 -28.011 1.00 94.62 315 ALA A C 1
ATOM 2310 O O . ALA A 1 315 ? 22.363 -9.775 -29.122 1.00 94.62 315 ALA A O 1
ATOM 2311 N N . CYS A 1 316 ? 20.677 -10.055 -27.666 1.00 93.31 316 CYS A N 1
ATOM 2312 C CA . CYS A 1 316 ? 19.845 -10.825 -28.592 1.00 93.31 316 CYS A CA 1
ATOM 2313 C C . CYS A 1 316 ? 19.481 -10.020 -29.850 1.00 93.31 316 CYS A C 1
ATOM 2315 O O . CYS A 1 316 ? 19.571 -10.553 -30.956 1.00 93.31 316 CYS A O 1
ATOM 2317 N N . VAL A 1 317 ? 19.116 -8.739 -29.707 1.00 90.50 317 VAL A N 1
ATOM 2318 C CA . VAL A 1 317 ? 18.799 -7.867 -30.854 1.00 90.50 317 VAL A CA 1
ATOM 2319 C C . VAL A 1 317 ? 20.035 -7.613 -31.723 1.00 90.50 317 VAL A C 1
ATOM 2321 O O . VAL A 1 317 ? 19.952 -7.728 -32.946 1.00 90.50 317 VAL A O 1
ATOM 2324 N N . VAL A 1 318 ? 21.193 -7.334 -31.116 1.00 91.75 318 VAL A N 1
ATOM 2325 C CA . VAL A 1 318 ? 22.464 -7.165 -31.843 1.00 91.75 318 VAL A CA 1
ATOM 2326 C C . VAL A 1 318 ? 22.837 -8.440 -32.597 1.00 91.75 318 VAL A C 1
ATOM 2328 O O . VAL A 1 318 ? 23.201 -8.372 -33.768 1.00 91.75 318 VAL A O 1
ATOM 2331 N N . MET A 1 319 ? 22.706 -9.608 -31.964 1.00 91.88 319 MET A N 1
ATOM 2332 C CA . MET A 1 319 ? 22.977 -10.894 -32.611 1.00 91.88 319 MET A CA 1
ATOM 2333 C C . MET A 1 319 ? 22.031 -11.162 -33.783 1.00 91.88 319 MET A C 1
ATOM 2335 O O . MET A 1 319 ? 22.482 -11.624 -34.833 1.00 91.88 319 MET A O 1
ATOM 2339 N N . TRP A 1 320 ? 20.743 -10.845 -33.628 1.00 90.69 320 TRP A N 1
ATOM 2340 C CA . TRP A 1 320 ? 19.746 -10.967 -34.693 1.00 90.69 320 TRP A CA 1
ATOM 2341 C C . TRP A 1 320 ? 20.081 -10.073 -35.894 1.00 90.69 320 TRP A C 1
ATOM 2343 O O . TRP A 1 320 ? 19.932 -10.487 -37.041 1.00 90.69 320 TRP A O 1
ATOM 2353 N N . GLN A 1 321 ? 20.583 -8.862 -35.643 1.00 87.06 321 GLN A N 1
ATOM 2354 C CA . GLN A 1 321 ? 20.892 -7.861 -36.671 1.00 87.06 321 GLN A CA 1
ATOM 2355 C C . GLN A 1 321 ? 22.386 -7.773 -37.027 1.00 87.06 321 GLN A C 1
ATOM 2357 O O . GLN A 1 321 ? 22.833 -6.780 -37.603 1.00 87.06 321 GLN A O 1
ATOM 2362 N N . ARG A 1 322 ? 23.175 -8.814 -36.732 1.00 85.00 322 ARG A N 1
ATOM 2363 C CA . ARG A 1 322 ? 24.641 -8.822 -36.907 1.00 85.00 322 ARG A CA 1
ATOM 2364 C C . ARG A 1 322 ? 25.137 -8.484 -38.321 1.00 85.00 322 ARG A C 1
ATOM 2366 O O . ARG A 1 322 ? 26.281 -8.081 -38.473 1.00 85.00 322 ARG A O 1
ATOM 2373 N N . GLY A 1 323 ? 24.303 -8.679 -39.346 1.00 82.19 323 GLY A N 1
ATOM 2374 C CA . GLY A 1 323 ? 24.626 -8.353 -40.741 1.00 82.19 323 GLY A CA 1
ATOM 2375 C C . GLY A 1 323 ? 24.276 -6.921 -41.160 1.00 82.19 323 GLY A C 1
ATOM 2376 O O . GLY A 1 323 ? 24.741 -6.471 -42.200 1.00 82.19 323 GLY A O 1
ATOM 2377 N N . SER A 1 324 ? 23.472 -6.211 -40.364 1.00 83.06 324 SER A N 1
ATOM 2378 C CA . SER A 1 324 ? 22.936 -4.881 -40.690 1.00 83.06 324 SER A CA 1
ATOM 2379 C C . SER A 1 324 ? 23.457 -3.781 -39.759 1.00 83.06 324 SER A C 1
ATOM 2381 O O . SER A 1 324 ? 23.399 -2.606 -40.110 1.00 83.06 324 SER A O 1
ATOM 2383 N N . LEU A 1 325 ? 23.951 -4.136 -38.567 1.00 83.31 325 LEU A N 1
ATOM 2384 C CA . LEU A 1 325 ? 24.451 -3.187 -37.571 1.00 83.31 325 LEU A CA 1
ATOM 2385 C C . LEU A 1 325 ? 25.975 -3.066 -37.619 1.00 83.31 325 LEU A C 1
ATOM 2387 O O . LEU A 1 325 ? 26.702 -4.036 -37.416 1.00 83.31 325 LEU A O 1
ATOM 2391 N N . HIS A 1 326 ? 26.469 -1.840 -37.783 1.00 88.44 326 HIS A N 1
ATOM 2392 C CA . HIS A 1 326 ? 27.880 -1.528 -37.562 1.00 88.44 326 HIS A CA 1
ATOM 2393 C C . HIS A 1 326 ? 28.221 -1.543 -36.063 1.00 88.44 326 HIS A C 1
ATOM 2395 O O . HIS A 1 326 ? 27.369 -1.258 -35.217 1.00 88.44 326 HIS A O 1
ATOM 2401 N N . ALA A 1 327 ? 29.488 -1.804 -35.725 1.00 89.12 327 ALA A N 1
ATOM 2402 C CA . ALA A 1 327 ? 29.937 -1.946 -34.337 1.00 89.12 327 ALA A CA 1
ATOM 2403 C C . ALA A 1 327 ? 29.558 -0.766 -33.407 1.00 89.12 327 ALA A C 1
ATOM 2405 O O . ALA A 1 327 ? 29.081 -1.033 -32.302 1.00 89.12 327 ALA A O 1
ATOM 2406 N N . PRO A 1 328 ? 29.659 0.518 -33.821 1.00 88.94 328 PRO A N 1
ATOM 2407 C CA . PRO A 1 328 ? 29.239 1.632 -32.966 1.00 88.94 328 PRO A CA 1
ATOM 2408 C C . PRO A 1 328 ? 27.733 1.635 -32.677 1.00 88.94 328 PRO A C 1
ATOM 2410 O O . PRO A 1 328 ? 27.321 1.925 -31.557 1.00 88.94 328 PRO A O 1
ATOM 2413 N N . ALA A 1 329 ? 26.908 1.274 -33.664 1.00 85.81 329 ALA A N 1
ATOM 2414 C CA . ALA A 1 329 ? 25.457 1.202 -33.503 1.00 85.81 329 ALA A CA 1
ATOM 2415 C C . ALA A 1 329 ? 25.053 0.039 -32.584 1.00 85.81 329 ALA A C 1
ATOM 2417 O O . ALA A 1 329 ? 24.190 0.202 -31.722 1.00 85.81 329 ALA A O 1
ATOM 2418 N N . ALA A 1 330 ? 25.723 -1.110 -32.714 1.00 89.88 330 ALA A N 1
ATOM 2419 C CA . ALA A 1 330 ? 25.534 -2.249 -31.822 1.00 89.88 330 ALA A CA 1
ATOM 2420 C C . ALA A 1 330 ? 25.898 -1.907 -30.365 1.00 89.88 330 ALA A C 1
ATOM 2422 O O . ALA A 1 330 ? 25.133 -2.209 -29.448 1.00 89.88 330 ALA A O 1
ATOM 2423 N N . LEU A 1 331 ? 27.030 -1.226 -30.151 1.00 92.38 331 LEU A N 1
ATOM 2424 C CA . LEU A 1 331 ? 27.445 -0.773 -28.822 1.00 92.38 331 LEU A CA 1
ATOM 2425 C C . LEU A 1 331 ? 26.465 0.256 -28.239 1.00 92.38 331 LEU A C 1
ATOM 2427 O O . LEU A 1 331 ? 26.088 0.147 -27.073 1.00 92.38 331 LEU A O 1
ATOM 2431 N N . ALA A 1 332 ? 26.013 1.218 -29.047 1.00 89.81 332 ALA A N 1
ATOM 2432 C CA . ALA A 1 332 ? 25.026 2.208 -28.622 1.00 89.81 332 ALA A CA 1
ATOM 2433 C C . ALA A 1 332 ? 23.709 1.547 -28.185 1.00 89.81 332 ALA A C 1
ATOM 2435 O O . ALA A 1 332 ? 23.169 1.901 -27.138 1.00 89.81 332 ALA A O 1
ATOM 2436 N N . LEU A 1 333 ? 23.227 0.551 -28.936 1.00 90.00 333 LEU A N 1
ATOM 2437 C CA . LEU A 1 333 ? 22.019 -0.203 -28.596 1.00 90.00 333 LEU A CA 1
ATOM 2438 C C . LEU A 1 333 ? 22.169 -0.961 -27.268 1.00 90.00 333 LEU A C 1
ATOM 2440 O O . LEU A 1 333 ? 21.287 -0.876 -26.411 1.00 90.00 333 LEU A O 1
ATOM 2444 N N . LEU A 1 334 ? 23.300 -1.654 -27.083 1.00 93.31 334 LEU A N 1
ATOM 2445 C CA . LEU A 1 334 ? 23.631 -2.367 -25.845 1.00 93.31 334 LEU A CA 1
ATOM 2446 C C . LEU A 1 334 ? 23.612 -1.431 -24.635 1.00 93.31 334 LEU A C 1
ATOM 2448 O O . LEU A 1 334 ? 22.944 -1.725 -23.641 1.00 93.31 334 LEU A O 1
ATOM 2452 N N . LEU A 1 335 ? 24.304 -0.295 -24.726 1.00 93.56 335 LEU A N 1
ATOM 2453 C CA . LEU A 1 335 ? 24.389 0.673 -23.633 1.00 93.56 335 LEU A CA 1
ATOM 2454 C C . LEU A 1 335 ? 23.034 1.328 -23.348 1.00 93.56 335 LEU A C 1
ATOM 2456 O O . LEU A 1 335 ? 22.624 1.395 -22.189 1.00 93.56 335 LEU A O 1
ATOM 2460 N N . ALA A 1 336 ? 22.310 1.755 -24.386 1.00 91.25 336 ALA A N 1
ATOM 2461 C CA . ALA A 1 336 ? 21.033 2.446 -24.237 1.00 91.25 336 ALA A CA 1
ATOM 2462 C C . ALA A 1 336 ? 19.968 1.553 -23.587 1.00 91.25 336 ALA A C 1
ATOM 2464 O O . ALA A 1 336 ? 19.359 1.943 -22.591 1.00 91.25 336 ALA A O 1
ATOM 2465 N N . MET A 1 337 ? 19.768 0.334 -24.095 1.00 94.62 337 MET A N 1
ATOM 2466 C CA . MET A 1 337 ? 18.773 -0.588 -23.538 1.00 94.62 337 MET A CA 1
ATOM 2467 C C . MET A 1 337 ? 19.126 -1.027 -22.114 1.00 94.62 337 MET A C 1
ATOM 2469 O O . MET A 1 337 ? 18.237 -1.102 -21.265 1.00 94.62 337 MET A O 1
ATOM 2473 N N . THR A 1 338 ? 20.411 -1.268 -21.832 1.00 95.69 338 THR A N 1
ATOM 2474 C CA . THR A 1 338 ? 20.893 -1.587 -20.478 1.00 95.69 338 THR A CA 1
ATOM 2475 C C . THR A 1 338 ? 20.604 -0.440 -19.513 1.00 95.69 338 THR A C 1
ATOM 2477 O O . THR A 1 338 ? 20.042 -0.671 -18.443 1.00 95.69 338 THR A O 1
ATOM 2480 N N . ALA A 1 339 ? 20.935 0.797 -19.896 1.00 94.12 339 ALA A N 1
ATOM 2481 C CA . ALA A 1 339 ? 20.730 1.978 -19.063 1.00 94.12 339 ALA A CA 1
ATOM 2482 C C . ALA A 1 339 ? 19.241 2.253 -18.807 1.00 94.12 339 ALA A C 1
ATOM 2484 O O . ALA A 1 339 ? 18.839 2.422 -17.656 1.00 94.12 339 ALA A O 1
ATOM 2485 N N . VAL A 1 340 ? 18.409 2.228 -19.855 1.00 93.00 340 VAL A N 1
ATOM 2486 C CA . VAL A 1 340 ? 16.958 2.445 -19.735 1.00 93.00 340 VAL A CA 1
ATOM 2487 C C . VAL A 1 340 ? 16.316 1.354 -18.878 1.00 93.00 340 VAL A C 1
ATOM 2489 O O . VAL A 1 340 ? 15.564 1.667 -17.959 1.00 93.00 340 VAL A O 1
ATOM 2492 N N . SER A 1 341 ? 16.633 0.082 -19.128 1.00 94.94 341 SER A N 1
ATOM 2493 C CA . SER A 1 341 ? 16.081 -1.037 -18.353 1.00 94.94 341 SER A CA 1
ATOM 2494 C C . SER A 1 341 ? 16.527 -0.996 -16.888 1.00 94.94 341 SER A C 1
ATOM 2496 O O . SER A 1 341 ? 15.714 -1.223 -15.993 1.00 94.94 341 SER A O 1
ATOM 2498 N N . SER A 1 342 ? 17.795 -0.653 -16.629 1.00 92.31 342 SER A N 1
ATOM 2499 C CA . SER A 1 342 ? 18.333 -0.436 -15.279 1.00 92.31 342 SER A CA 1
ATOM 2500 C C . SER A 1 342 ? 17.569 0.664 -14.541 1.00 92.31 342 SER A C 1
ATOM 2502 O O . SER A 1 342 ? 17.066 0.428 -13.442 1.00 92.31 342 SER A O 1
ATOM 2504 N N . PHE A 1 343 ? 17.401 1.830 -15.173 1.00 89.31 343 PHE A N 1
ATOM 2505 C CA . PHE A 1 343 ? 16.668 2.960 -14.603 1.00 89.31 343 PHE A CA 1
ATOM 2506 C C . PHE A 1 343 ? 15.204 2.610 -14.317 1.00 89.31 343 PHE A C 1
ATOM 2508 O O . PHE A 1 343 ? 14.719 2.812 -13.207 1.00 89.31 343 PHE A O 1
ATOM 2515 N N . VAL A 1 344 ? 14.502 2.018 -15.286 1.00 88.00 344 VAL A N 1
ATOM 2516 C CA . VAL A 1 344 ? 13.089 1.647 -15.125 1.00 88.00 344 VAL A CA 1
ATOM 2517 C C . VAL A 1 344 ? 12.907 0.592 -14.029 1.00 88.00 344 VAL A C 1
ATOM 2519 O O . VAL A 1 344 ? 11.955 0.673 -13.254 1.00 88.00 344 VAL A O 1
ATOM 2522 N N . ALA A 1 345 ? 13.825 -0.370 -13.904 1.00 88.06 345 ALA A N 1
ATOM 2523 C CA . ALA A 1 345 ? 13.764 -1.372 -12.843 1.00 88.06 345 ALA A CA 1
ATOM 2524 C C . ALA A 1 345 ? 13.888 -0.767 -11.434 1.00 88.06 345 ALA A C 1
ATOM 2526 O O . ALA A 1 345 ? 13.319 -1.317 -10.488 1.00 88.06 345 ALA A O 1
ATOM 2527 N N . MET A 1 346 ? 14.580 0.368 -11.278 1.00 82.44 346 MET A N 1
ATOM 2528 C CA . MET A 1 346 ? 14.688 1.055 -9.986 1.00 82.44 346 MET A CA 1
ATOM 2529 C C . MET A 1 346 ? 13.342 1.571 -9.474 1.00 82.44 346 MET A C 1
ATOM 2531 O O . MET A 1 346 ? 13.172 1.669 -8.263 1.00 82.44 346 MET A O 1
ATOM 2535 N N . ASN A 1 347 ? 12.355 1.820 -10.338 1.00 77.94 347 ASN A N 1
ATOM 2536 C CA . ASN A 1 347 ? 11.024 2.236 -9.883 1.00 77.94 347 ASN A CA 1
ATOM 2537 C C . ASN A 1 347 ? 10.326 1.156 -9.038 1.00 77.94 347 ASN A C 1
ATOM 2539 O O . ASN A 1 347 ? 9.487 1.470 -8.195 1.00 77.94 347 ASN A O 1
ATOM 2543 N N . PHE A 1 348 ? 10.714 -0.116 -9.185 1.00 73.44 348 PHE A N 1
ATOM 2544 C CA . PHE A 1 348 ? 10.150 -1.201 -8.385 1.00 73.44 348 PHE A CA 1
ATOM 2545 C C . PHE A 1 348 ? 10.645 -1.223 -6.938 1.00 73.44 348 PHE A C 1
ATOM 2547 O O . PHE A 1 348 ? 9.994 -1.880 -6.126 1.00 73.44 348 PHE A O 1
ATOM 2554 N N . THR A 1 349 ? 11.717 -0.504 -6.572 1.00 69.25 349 THR A N 1
ATOM 2555 C CA . THR A 1 349 ? 12.170 -0.453 -5.169 1.00 69.25 349 THR A CA 1
ATOM 2556 C C . THR A 1 349 ? 11.029 0.017 -4.263 1.00 69.25 349 THR A C 1
ATOM 2558 O O . THR A 1 349 ? 10.643 -0.686 -3.336 1.00 69.25 349 THR A O 1
ATOM 2561 N N . GLY A 1 350 ? 10.330 1.089 -4.643 1.00 62.47 350 GLY A N 1
ATOM 2562 C CA . GLY A 1 350 ? 9.200 1.633 -3.879 1.00 62.47 350 GLY A CA 1
ATOM 2563 C C . GLY A 1 350 ? 7.915 0.814 -3.902 1.00 62.47 350 GLY A C 1
ATOM 2564 O O . GLY A 1 350 ? 6.998 1.099 -3.134 1.00 62.47 350 GLY A O 1
ATOM 2565 N N . ALA A 1 351 ? 7.828 -0.181 -4.782 1.00 64.06 351 ALA A N 1
ATOM 2566 C CA . ALA A 1 351 ? 6.633 -0.992 -4.973 1.00 64.06 351 ALA A CA 1
ATOM 2567 C C . ALA A 1 351 ? 6.785 -2.420 -4.426 1.00 64.06 351 ALA A C 1
ATOM 2569 O O . ALA A 1 351 ? 5.830 -3.203 -4.464 1.00 64.06 351 ALA A O 1
ATOM 2570 N N . THR A 1 352 ? 7.971 -2.764 -3.914 1.00 67.44 352 THR A N 1
ATOM 2571 C CA . THR A 1 352 ? 8.240 -4.058 -3.287 1.00 67.44 352 THR A CA 1
ATOM 2572 C C . THR A 1 352 ? 8.357 -3.920 -1.770 1.00 67.44 352 THR A C 1
ATOM 2574 O O . THR A 1 352 ? 8.887 -2.927 -1.281 1.00 67.44 352 THR A O 1
ATOM 2577 N N . PRO A 1 353 ? 7.936 -4.932 -0.995 1.00 61.47 353 PRO A N 1
ATOM 2578 C CA . PRO A 1 353 ? 8.129 -4.930 0.454 1.00 61.47 353 PRO A CA 1
ATOM 2579 C C . PRO A 1 353 ? 9.590 -5.200 0.864 1.00 61.47 353 PRO A C 1
ATOM 2581 O O . PRO A 1 353 ? 9.889 -5.279 2.046 1.00 61.47 353 PRO A O 1
ATOM 2584 N N . PHE A 1 354 ? 10.503 -5.404 -0.091 1.00 63.72 354 PHE A N 1
ATOM 2585 C CA . PHE A 1 354 ? 11.831 -5.962 0.177 1.00 63.72 354 PHE A CA 1
ATOM 2586 C C . PHE A 1 354 ? 12.920 -4.921 0.403 1.00 63.72 354 PHE A C 1
ATOM 2588 O O . PHE A 1 354 ? 14.000 -5.277 0.863 1.00 63.72 354 PHE A O 1
ATOM 2595 N N . THR A 1 355 ? 12.673 -3.663 0.053 1.00 58.56 355 THR A N 1
ATOM 2596 C CA . THR A 1 355 ? 13.672 -2.604 0.180 1.00 58.56 355 THR A CA 1
ATOM 2597 C C . THR A 1 355 ? 13.352 -1.711 1.363 1.00 58.56 355 THR A C 1
ATOM 2599 O O . THR A 1 355 ? 12.202 -1.322 1.560 1.00 58.56 355 THR A O 1
ATOM 2602 N N . SER A 1 356 ? 14.388 -1.339 2.102 1.00 62.03 356 SER A N 1
ATOM 2603 C CA . SER A 1 356 ? 14.336 -0.262 3.078 1.00 62.03 356 SER A CA 1
ATOM 2604 C C . SER A 1 356 ? 14.843 1.049 2.452 1.00 62.03 356 SER A C 1
ATOM 2606 O O . SER A 1 356 ? 15.709 0.994 1.572 1.00 62.03 356 SER A O 1
ATOM 2608 N N . PRO A 1 357 ? 14.340 2.222 2.870 1.00 59.44 357 PRO A N 1
ATOM 2609 C CA . PRO A 1 357 ? 14.884 3.535 2.518 1.00 59.44 357 PRO A CA 1
ATOM 2610 C C . PRO A 1 357 ? 16.403 3.611 2.663 1.00 59.44 357 PRO A C 1
ATOM 2612 O O . PRO A 1 357 ? 17.082 3.919 1.684 1.00 59.44 357 PRO A O 1
ATOM 2615 N N . SER A 1 358 ? 16.954 3.209 3.812 1.00 57.50 358 SER A N 1
ATOM 2616 C CA . SER A 1 358 ? 18.407 3.202 4.008 1.00 57.50 358 SER A CA 1
ATOM 2617 C C . SER A 1 358 ? 19.118 2.201 3.100 1.00 57.50 358 SER A C 1
ATOM 2619 O O . SER A 1 358 ? 20.271 2.408 2.734 1.00 57.50 358 SER A O 1
ATOM 2621 N N . GLY A 1 359 ? 18.445 1.131 2.674 1.00 55.53 359 GLY A N 1
ATOM 2622 C CA . GLY A 1 359 ? 18.966 0.234 1.650 1.00 55.53 359 GLY A CA 1
ATOM 2623 C C . GLY A 1 359 ? 18.993 0.856 0.251 1.00 55.53 359 GLY A C 1
ATOM 2624 O O . GLY A 1 359 ? 19.866 0.521 -0.544 1.00 55.53 359 GLY A O 1
ATOM 2625 N N . VAL A 1 360 ? 18.061 1.752 -0.076 1.00 55.44 360 VAL A N 1
ATOM 2626 C CA . VAL A 1 360 ? 18.052 2.475 -1.358 1.00 55.44 360 VAL A CA 1
ATOM 2627 C C . VAL A 1 360 ? 19.081 3.604 -1.348 1.00 55.44 360 VAL A C 1
ATOM 2629 O O . VAL A 1 360 ? 19.840 3.720 -2.304 1.00 55.44 360 VAL A O 1
ATOM 2632 N N . GLU A 1 361 ? 19.167 4.371 -0.259 1.00 55.16 361 GLU A N 1
ATOM 2633 C CA . GLU A 1 361 ? 20.163 5.436 -0.086 1.00 55.16 361 GLU A CA 1
ATOM 2634 C C . GLU A 1 361 ? 21.589 4.873 -0.117 1.00 55.16 361 GLU A C 1
ATOM 2636 O O . GLU A 1 361 ? 22.405 5.296 -0.939 1.00 55.16 361 GLU A O 1
ATOM 2641 N N . ASN A 1 362 ? 21.869 3.855 0.706 1.00 55.59 362 ASN A N 1
ATOM 2642 C CA . ASN A 1 362 ? 23.198 3.246 0.787 1.00 55.59 362 ASN A CA 1
ATOM 2643 C C . ASN A 1 362 ? 23.480 2.273 -0.366 1.00 55.59 362 ASN A C 1
ATOM 2645 O O . ASN A 1 362 ? 24.636 2.039 -0.684 1.00 55.59 362 ASN A O 1
ATOM 2649 N N . GLY A 1 363 ? 22.454 1.745 -1.044 1.00 48.84 363 GLY A N 1
ATOM 2650 C CA . GLY A 1 363 ? 22.611 0.912 -2.245 1.00 48.84 363 GLY A CA 1
ATOM 2651 C C . GLY A 1 363 ? 23.194 1.658 -3.451 1.00 48.84 363 GLY A C 1
ATOM 2652 O O . GLY A 1 363 ? 23.561 1.023 -4.440 1.00 48.84 363 GLY A O 1
ATOM 2653 N N . SER A 1 364 ? 23.308 2.986 -3.353 1.00 40.31 364 SER A N 1
ATOM 2654 C CA . SER A 1 364 ? 24.050 3.860 -4.271 1.00 40.31 364 SER A CA 1
ATOM 2655 C C . SER A 1 364 ? 25.577 3.751 -4.112 1.00 40.31 364 SER A C 1
ATOM 2657 O O . SER A 1 364 ? 26.305 4.257 -4.963 1.00 40.31 364 SER A O 1
ATOM 2659 N N . GLY A 1 365 ? 26.068 3.113 -3.040 1.00 30.88 365 GLY A N 1
ATOM 2660 C CA . GLY A 1 365 ? 27.487 2.939 -2.721 1.00 30.88 365 GLY A CA 1
ATOM 2661 C C . GLY A 1 365 ? 27.814 1.495 -2.315 1.00 30.88 365 GLY A C 1
ATOM 2662 O O . GLY A 1 365 ? 27.203 0.917 -1.429 1.00 30.88 365 GLY A O 1
ATOM 2663 N N . GLU A 1 366 ? 28.775 0.903 -3.016 1.00 28.55 366 GLU A N 1
ATOM 2664 C CA . GLU A 1 366 ? 29.334 -0.458 -2.919 1.00 28.55 366 GLU A CA 1
ATOM 2665 C C . GLU A 1 366 ? 29.344 -1.164 -1.536 1.00 28.55 366 GLU A C 1
ATOM 2667 O O . GLU A 1 366 ? 29.775 -0.582 -0.545 1.00 28.55 366 GLU A O 1
ATOM 2672 N N . ARG A 1 367 ? 29.082 -2.489 -1.488 1.00 27.73 367 ARG A N 1
ATOM 2673 C CA . ARG A 1 367 ? 30.103 -3.579 -1.501 1.00 27.73 367 ARG A CA 1
ATOM 2674 C C . ARG A 1 367 ? 29.449 -4.976 -1.424 1.00 27.73 367 ARG A C 1
ATOM 2676 O O . ARG A 1 367 ? 28.409 -5.173 -0.807 1.00 27.73 367 ARG A O 1
ATOM 2683 N N . PHE A 1 368 ? 30.062 -5.939 -2.111 1.00 28.53 368 PHE A N 1
ATOM 2684 C CA . PHE A 1 368 ? 29.564 -7.288 -2.398 1.00 28.53 368 PHE A CA 1
ATOM 2685 C C . PHE A 1 368 ? 29.759 -8.290 -1.248 1.00 28.53 368 PHE A C 1
ATOM 2687 O O . PHE A 1 368 ? 30.857 -8.413 -0.715 1.00 28.53 368 PHE A O 1
ATOM 2694 N N . SER A 1 369 ? 28.750 -9.132 -1.007 1.00 24.00 369 SER A N 1
ATOM 2695 C CA . SER A 1 369 ? 28.934 -10.530 -0.590 1.00 24.00 369 SER A CA 1
ATOM 2696 C C . SER A 1 369 ? 27.732 -11.373 -1.048 1.00 24.00 369 SER A C 1
ATOM 2698 O O . SER A 1 369 ? 26.565 -10.977 -0.946 1.00 24.00 369 SER A O 1
ATOM 2700 N N . VAL A 1 370 ? 28.022 -12.522 -1.652 1.00 26.81 370 VAL A N 1
ATOM 2701 C CA . VAL A 1 370 ? 27.056 -13.458 -2.237 1.00 26.81 370 VAL A CA 1
ATOM 2702 C C . VAL A 1 370 ? 27.161 -14.754 -1.443 1.00 26.81 370 VAL A C 1
ATOM 2704 O O . VAL A 1 370 ? 28.222 -15.368 -1.452 1.00 26.81 370 VAL A O 1
ATOM 2707 N N . ASP A 1 371 ? 26.081 -15.182 -0.789 1.00 27.25 371 ASP A N 1
ATOM 2708 C CA . ASP A 1 371 ? 25.962 -16.558 -0.300 1.00 27.25 371 ASP A CA 1
ATOM 2709 C C . ASP A 1 371 ? 24.848 -17.266 -1.081 1.00 27.25 371 ASP A C 1
ATOM 2711 O O . ASP A 1 371 ? 23.670 -16.911 -1.008 1.00 27.25 371 ASP A O 1
ATOM 2715 N N . ILE A 1 372 ? 25.253 -18.232 -1.908 1.00 32.94 372 ILE A N 1
ATOM 2716 C CA . ILE A 1 372 ? 24.380 -19.057 -2.749 1.00 32.94 372 ILE A CA 1
ATOM 2717 C C . ILE A 1 372 ? 24.192 -20.390 -2.036 1.00 32.94 372 ILE A C 1
ATOM 2719 O O . ILE A 1 372 ? 24.714 -21.406 -2.481 1.00 32.94 372 ILE A O 1
ATOM 2723 N N . ARG A 1 373 ? 23.424 -20.427 -0.945 1.00 30.31 373 ARG A N 1
ATOM 2724 C CA . ARG A 1 373 ? 22.839 -21.682 -0.447 1.00 30.31 373 ARG A CA 1
ATOM 2725 C C . ARG A 1 373 ? 21.516 -21.439 0.271 1.00 30.31 373 ARG A C 1
ATOM 2727 O O . ARG A 1 373 ? 21.498 -21.184 1.466 1.00 30.31 373 ARG A O 1
ATOM 2734 N N . LYS A 1 374 ? 20.407 -21.640 -0.451 1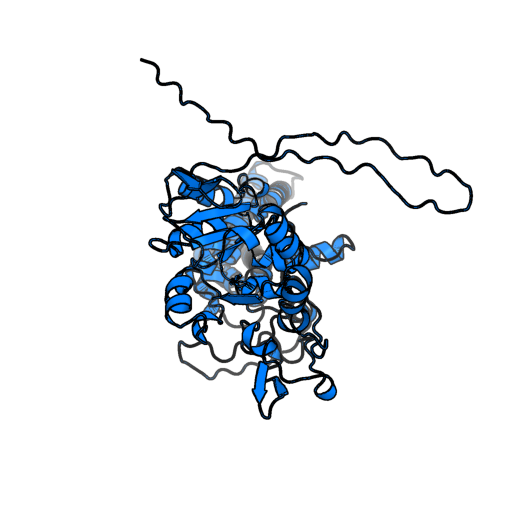.00 29.64 374 LYS A N 1
ATOM 2735 C CA . LYS A 1 374 ? 19.308 -22.551 -0.061 1.00 29.64 374 LYS A CA 1
ATOM 2736 C C . LYS A 1 374 ? 18.200 -22.552 -1.118 1.00 29.64 374 LYS A C 1
ATOM 2738 O O . LYS A 1 374 ? 17.530 -21.557 -1.368 1.00 29.64 374 LYS A O 1
ATOM 2743 N N . ARG A 1 375 ? 18.033 -23.715 -1.753 1.00 31.23 375 ARG A N 1
ATOM 2744 C CA . ARG A 1 375 ? 16.848 -24.090 -2.529 1.00 31.23 375 ARG A CA 1
ATOM 2745 C C . ARG A 1 375 ? 15.745 -24.480 -1.546 1.00 31.23 375 ARG A C 1
ATOM 2747 O O . ARG A 1 375 ? 15.971 -25.322 -0.686 1.00 31.23 375 ARG A O 1
ATOM 2754 N N . GLY A 1 376 ? 14.568 -23.898 -1.723 1.00 25.33 376 GLY A N 1
ATOM 2755 C CA . GLY A 1 376 ? 13.339 -24.256 -1.022 1.00 25.33 376 GLY A CA 1
ATOM 2756 C C . GLY A 1 376 ? 12.334 -23.126 -1.187 1.00 25.33 376 GLY A C 1
ATOM 2757 O O . GLY A 1 376 ? 12.619 -22.001 -0.801 1.00 25.33 376 GLY A O 1
ATOM 2758 N N . MET A 1 377 ? 11.190 -23.390 -1.820 1.00 28.25 377 MET A N 1
ATOM 2759 C CA . MET A 1 377 ? 10.105 -22.421 -2.012 1.00 28.25 377 MET A CA 1
ATOM 2760 C C . MET A 1 377 ? 9.381 -22.137 -0.688 1.00 28.25 377 MET A C 1
ATOM 2762 O O . MET A 1 377 ? 8.226 -22.491 -0.510 1.00 28.25 377 MET A O 1
ATOM 2766 N N . VAL A 1 378 ? 10.080 -21.485 0.232 1.00 30.75 378 VAL A N 1
ATOM 2767 C CA . VAL A 1 378 ? 9.576 -20.639 1.314 1.00 30.75 378 VAL A CA 1
ATOM 2768 C C . VAL A 1 378 ? 10.692 -19.610 1.466 1.00 30.75 378 VAL A C 1
ATOM 2770 O O . VAL A 1 378 ? 11.819 -19.992 1.759 1.00 30.75 378 VAL A O 1
ATOM 2773 N N . MET A 1 379 ? 10.448 -18.337 1.141 1.00 37.28 379 MET A N 1
ATOM 2774 C CA . MET A 1 379 ? 11.498 -17.307 1.168 1.00 37.28 379 MET A CA 1
ATOM 2775 C C . MET A 1 379 ? 11.881 -16.951 2.616 1.00 37.28 379 MET A C 1
ATOM 2777 O O . MET A 1 379 ? 11.499 -15.898 3.117 1.00 37.28 379 MET A O 1
ATOM 2781 N N . ASP A 1 380 ? 12.618 -17.837 3.284 1.00 34.69 380 ASP A N 1
ATOM 2782 C CA . ASP A 1 380 ? 13.425 -17.519 4.462 1.00 34.69 380 ASP A CA 1
ATOM 2783 C C . ASP A 1 380 ? 14.708 -16.811 3.998 1.00 34.69 380 ASP A C 1
ATOM 2785 O O . ASP A 1 380 ? 15.428 -17.319 3.138 1.00 34.69 380 ASP A O 1
ATOM 2789 N N . GLY A 1 381 ? 15.001 -15.638 4.570 1.00 46.12 381 GLY A N 1
ATOM 2790 C CA . GLY A 1 381 ? 16.323 -15.005 4.461 1.00 46.12 381 GLY A CA 1
ATOM 2791 C C . GLY A 1 381 ? 16.513 -13.941 3.372 1.00 46.12 381 GLY A C 1
ATOM 2792 O O . GLY A 1 381 ? 17.591 -13.862 2.788 1.00 46.12 381 GLY A O 1
ATOM 2793 N N . PHE A 1 382 ? 15.523 -13.086 3.088 1.00 50.34 382 PHE A N 1
ATOM 2794 C CA . PHE A 1 382 ? 15.755 -11.936 2.200 1.00 50.34 382 PHE A CA 1
ATOM 2795 C C . PHE A 1 382 ? 16.409 -10.767 2.963 1.00 50.34 382 PHE A C 1
ATOM 2797 O O . PHE A 1 382 ? 15.721 -9.890 3.479 1.00 50.34 382 PHE A O 1
ATOM 2804 N N . ARG A 1 383 ? 17.747 -10.757 3.035 1.00 56.59 383 ARG A N 1
ATOM 2805 C CA . ARG A 1 383 ? 18.546 -9.588 3.452 1.00 56.59 383 ARG A CA 1
ATOM 2806 C C . ARG A 1 383 ? 18.843 -8.726 2.219 1.00 56.59 383 ARG A C 1
ATOM 2808 O O . ARG A 1 383 ? 19.593 -9.159 1.342 1.00 56.59 383 ARG A O 1
ATOM 2815 N N . TYR A 1 384 ? 18.259 -7.528 2.119 1.00 54.50 384 TYR A N 1
ATOM 2816 C CA . TYR A 1 384 ? 18.495 -6.645 0.962 1.00 54.50 384 TYR A CA 1
ATOM 2817 C C . TYR A 1 384 ? 19.941 -6.129 0.947 1.00 54.50 384 TYR A C 1
ATOM 2819 O O . TYR A 1 384 ? 20.675 -6.382 -0.008 1.00 54.50 384 TYR A O 1
ATOM 2827 N N . LEU A 1 385 ? 20.389 -5.512 2.043 1.00 61.34 385 LEU A N 1
ATOM 2828 C CA . LEU A 1 385 ? 21.779 -5.127 2.306 1.00 61.34 385 LEU A CA 1
ATOM 2829 C C . LEU A 1 385 ? 22.080 -5.359 3.792 1.00 61.34 385 LEU A C 1
ATOM 2831 O O . LEU A 1 385 ? 21.197 -5.177 4.626 1.00 61.34 385 LEU A O 1
ATOM 2835 N N . GLU A 1 386 ? 23.300 -5.786 4.114 1.00 63.16 386 GLU A N 1
ATOM 2836 C CA . GLU A 1 386 ? 23.711 -6.019 5.504 1.00 63.16 386 GLU A CA 1
ATOM 2837 C C . GLU A 1 386 ? 24.163 -4.711 6.158 1.00 63.16 386 GLU A C 1
ATOM 2839 O O . GLU A 1 386 ? 24.798 -3.871 5.520 1.00 63.16 386 GLU A O 1
ATOM 2844 N N . GLY A 1 387 ? 23.823 -4.516 7.430 1.00 69.44 387 GLY A N 1
ATOM 2845 C CA . GLY A 1 387 ? 24.289 -3.380 8.221 1.00 69.44 387 GLY A CA 1
ATOM 2846 C C . GLY A 1 387 ? 23.545 -2.056 8.002 1.00 69.44 387 GLY A C 1
ATOM 2847 O O . GLY A 1 387 ? 23.688 -1.165 8.839 1.00 69.44 387 GLY A O 1
ATOM 2848 N N . VAL A 1 388 ? 22.688 -1.926 6.985 1.00 71.12 388 VAL A N 1
ATOM 2849 C CA . VAL A 1 388 ? 22.099 -0.628 6.580 1.00 71.12 388 VAL A CA 1
ATOM 2850 C C . VAL A 1 388 ? 20.881 -0.174 7.391 1.00 71.12 388 VAL A C 1
ATOM 2852 O O . VAL A 1 388 ? 20.553 1.006 7.375 1.00 71.12 388 VAL A O 1
ATOM 2855 N N . SER A 1 389 ? 20.188 -1.084 8.076 1.00 80.06 389 SER A N 1
ATOM 2856 C CA . SER A 1 389 ? 18.883 -0.800 8.692 1.00 80.06 389 SER A CA 1
ATOM 2857 C C . SER A 1 389 ? 18.982 0.125 9.913 1.00 80.06 389 SER A C 1
ATOM 2859 O O . SER A 1 389 ? 19.707 -0.142 10.864 1.00 80.06 389 SER A O 1
ATOM 2861 N N . THR A 1 390 ? 18.212 1.200 9.976 1.00 86.06 390 THR A N 1
ATOM 2862 C CA . THR A 1 390 ? 18.217 2.155 11.100 1.00 86.06 390 THR A CA 1
ATOM 2863 C C . THR A 1 390 ? 17.547 1.630 12.369 1.00 86.06 390 THR A C 1
ATOM 2865 O O . THR A 1 390 ? 17.634 2.286 13.409 1.00 86.06 390 THR A O 1
ATOM 2868 N N . VAL A 1 391 ? 16.895 0.460 12.321 1.00 89.25 391 VAL A N 1
ATOM 2869 C CA . VAL A 1 391 ? 16.130 -0.066 13.457 1.00 89.25 391 VAL A CA 1
ATOM 2870 C C . VAL A 1 391 ? 17.023 -0.360 14.667 1.00 89.25 391 VAL A C 1
ATOM 2872 O O . VAL A 1 391 ? 18.077 -0.993 14.555 1.00 89.25 391 VAL A O 1
ATOM 2875 N N . ARG A 1 392 ? 16.585 0.100 15.842 1.00 92.06 392 ARG A N 1
ATOM 2876 C CA . ARG A 1 392 ? 17.234 -0.104 17.143 1.00 92.06 392 ARG A CA 1
ATOM 2877 C C . ARG A 1 392 ? 16.185 -0.387 18.215 1.00 92.06 392 ARG A C 1
ATOM 2879 O O . ARG A 1 392 ? 15.077 0.149 18.160 1.00 92.06 392 ARG A O 1
ATOM 2886 N N . LEU A 1 393 ? 16.552 -1.206 19.195 1.00 93.44 393 LEU A N 1
ATOM 2887 C CA . LEU A 1 393 ? 15.739 -1.524 20.367 1.00 93.44 393 LEU A CA 1
ATOM 2888 C C . LEU A 1 393 ? 16.498 -1.108 21.632 1.00 93.44 393 LEU A C 1
ATOM 2890 O O . LEU A 1 393 ? 17.663 -1.460 21.797 1.00 93.44 393 LEU A O 1
ATOM 2894 N N . ALA A 1 394 ? 15.836 -0.351 22.502 1.00 94.19 394 ALA A N 1
ATOM 2895 C CA . ALA A 1 394 ? 16.313 -0.013 23.834 1.00 94.19 394 ALA A CA 1
ATOM 2896 C C . ALA A 1 394 ? 15.709 -0.994 24.848 1.00 94.19 394 ALA A C 1
ATOM 2898 O O . ALA A 1 394 ? 14.584 -0.805 25.320 1.00 94.19 394 ALA A O 1
ATOM 2899 N N . ASP A 1 395 ? 16.460 -2.045 25.176 1.00 91.44 395 ASP A N 1
ATOM 2900 C CA . ASP A 1 395 ? 16.002 -3.150 26.030 1.00 91.44 395 ASP A CA 1
ATOM 2901 C C . ASP A 1 395 ? 15.508 -2.695 27.411 1.00 91.44 395 ASP A C 1
ATOM 2903 O O . ASP A 1 395 ? 14.583 -3.297 27.962 1.00 91.44 395 ASP A O 1
ATOM 2907 N N . GLU A 1 396 ? 16.066 -1.617 27.963 1.00 93.62 396 GLU A N 1
ATOM 2908 C CA . GLU A 1 396 ? 15.666 -1.094 29.278 1.00 93.62 396 GLU A CA 1
ATOM 2909 C C . GLU A 1 396 ? 14.336 -0.346 29.270 1.00 93.62 396 GLU A C 1
ATOM 2911 O O . GLU A 1 396 ? 13.626 -0.332 30.271 1.00 93.62 396 GLU A O 1
ATOM 2916 N N . ALA A 1 397 ? 13.942 0.215 28.127 1.00 94.31 397 ALA A N 1
ATOM 2917 C CA . ALA A 1 397 ? 12.632 0.838 27.964 1.00 94.31 397 ALA A CA 1
ATOM 2918 C C . ALA A 1 397 ? 11.541 -0.184 27.579 1.00 94.31 397 ALA A C 1
ATOM 2920 O O . ALA A 1 397 ? 10.356 0.161 27.503 1.00 94.31 397 ALA A O 1
ATOM 2921 N N . CYS A 1 398 ? 11.912 -1.435 27.282 1.00 96.00 398 CYS A N 1
ATOM 2922 C CA . CYS A 1 398 ? 10.980 -2.461 26.833 1.00 96.00 398 CYS A CA 1
ATOM 2923 C C . CYS A 1 398 ? 10.171 -3.041 28.003 1.00 96.00 398 CYS A C 1
ATOM 2925 O O . CYS A 1 398 ? 10.714 -3.701 28.884 1.00 96.00 398 CYS A O 1
ATOM 2927 N N . ILE A 1 399 ? 8.848 -2.867 27.947 1.00 96.06 399 ILE A N 1
ATOM 2928 C CA . ILE A 1 399 ? 7.896 -3.415 28.933 1.00 96.06 399 ILE A CA 1
ATOM 2929 C C . ILE A 1 399 ? 7.300 -4.772 28.532 1.00 96.06 399 ILE A C 1
ATOM 2931 O O . ILE A 1 399 ? 6.366 -5.247 29.166 1.00 96.06 399 ILE A O 1
ATOM 2935 N N . GLY A 1 400 ? 7.753 -5.357 27.423 1.00 95.00 400 GLY A N 1
ATOM 2936 C CA . GLY A 1 400 ? 7.322 -6.698 27.033 1.00 95.00 400 GLY A CA 1
ATOM 2937 C C . GLY A 1 400 ? 5.906 -6.842 26.463 1.00 95.00 400 GLY A C 1
ATOM 2938 O O . GLY A 1 400 ? 5.363 -7.938 26.464 1.00 95.00 400 GLY A O 1
ATOM 2939 N N . CYS A 1 401 ? 5.284 -5.768 25.964 1.00 94.06 401 CYS A N 1
ATOM 2940 C CA . CYS A 1 401 ? 3.873 -5.798 25.540 1.00 94.06 401 CYS A CA 1
ATOM 2941 C C . CYS A 1 401 ? 3.557 -6.624 24.272 1.00 94.06 401 CYS A C 1
ATOM 2943 O O . CYS A 1 401 ? 2.386 -6.803 23.956 1.00 94.06 401 CYS A O 1
ATOM 2945 N N . GLY A 1 402 ? 4.559 -7.070 23.503 1.00 93.50 402 GLY A N 1
ATOM 2946 C CA . GLY A 1 402 ? 4.361 -7.897 22.300 1.00 93.50 402 GLY A CA 1
ATOM 2947 C C . GLY A 1 402 ? 3.865 -7.176 21.038 1.00 93.50 402 GLY A C 1
ATOM 2948 O O . GLY A 1 402 ? 3.936 -7.747 19.952 1.00 93.50 402 GLY A O 1
ATOM 2949 N N . MET A 1 403 ? 3.449 -5.906 21.120 1.00 94.56 403 MET A N 1
ATOM 2950 C CA . MET A 1 403 ? 2.906 -5.176 19.960 1.00 94.56 403 MET A CA 1
ATOM 2951 C C . MET A 1 403 ? 3.862 -5.126 18.762 1.00 94.56 403 MET A C 1
ATOM 2953 O O . MET A 1 403 ? 3.411 -5.160 17.622 1.00 94.56 403 MET A O 1
ATOM 2957 N N . CYS A 1 404 ? 5.177 -5.061 18.990 1.00 93.69 404 CYS A N 1
ATOM 2958 C CA . CYS A 1 404 ? 6.172 -5.029 17.918 1.00 93.69 404 CYS A CA 1
ATOM 2959 C C . CYS A 1 404 ? 6.230 -6.324 17.099 1.00 93.69 404 CYS A C 1
ATOM 2961 O O . CYS A 1 404 ? 6.477 -6.253 15.898 1.00 93.69 404 CYS A O 1
ATOM 2963 N N . GLU A 1 405 ? 5.990 -7.477 17.725 1.00 92.00 405 GLU A N 1
ATOM 2964 C CA . GLU A 1 405 ? 5.866 -8.765 17.037 1.00 92.00 405 GLU A CA 1
ATOM 2965 C C . GLU A 1 405 ? 4.553 -8.812 16.244 1.00 92.00 405 GLU A C 1
ATOM 2967 O O . GLU A 1 405 ? 4.553 -9.179 15.070 1.00 92.00 405 GLU A O 1
ATOM 2972 N N . GLU A 1 406 ? 3.450 -8.337 16.835 1.00 91.00 406 GLU A N 1
ATOM 2973 C CA . GLU A 1 406 ? 2.137 -8.336 16.181 1.00 91.00 406 GLU A CA 1
ATOM 2974 C C . GLU A 1 406 ? 2.105 -7.465 14.916 1.00 91.00 406 GLU A C 1
ATOM 2976 O O . GLU A 1 406 ? 1.557 -7.877 13.891 1.00 91.00 406 GLU A O 1
ATOM 2981 N N . VAL A 1 407 ? 2.699 -6.267 14.966 1.00 92.69 407 VAL A N 1
ATOM 2982 C CA . VAL A 1 407 ? 2.643 -5.295 13.861 1.00 92.69 407 VAL A CA 1
ATOM 2983 C C . VAL A 1 407 ? 3.744 -5.479 12.814 1.00 92.69 407 VAL A C 1
ATOM 2985 O O . VAL A 1 407 ? 3.668 -4.861 11.751 1.00 92.69 407 VAL A O 1
ATOM 2988 N N . CYS A 1 408 ? 4.755 -6.319 13.055 1.00 89.81 408 CYS A N 1
ATOM 2989 C CA . CYS A 1 408 ? 5.865 -6.485 12.117 1.00 89.81 408 CYS A CA 1
ATOM 2990 C C . CYS A 1 408 ? 5.505 -7.452 10.972 1.00 89.81 408 CYS A C 1
ATOM 2992 O O . CYS A 1 408 ? 5.428 -8.660 11.196 1.00 89.81 408 CYS A O 1
ATOM 2994 N N . PRO A 1 409 ? 5.377 -6.981 9.714 1.00 84.44 409 PRO A N 1
ATOM 2995 C CA . PRO A 1 409 ? 5.065 -7.867 8.588 1.00 84.44 409 PRO A CA 1
ATOM 2996 C C . PRO A 1 409 ? 6.224 -8.799 8.194 1.00 84.44 409 PRO A C 1
ATOM 2998 O O . PRO A 1 409 ? 6.033 -9.734 7.418 1.00 84.44 409 PRO A O 1
ATOM 3001 N N . HIS A 1 410 ? 7.434 -8.519 8.686 1.00 82.88 410 HIS A N 1
ATOM 3002 C CA . HIS A 1 410 ? 8.667 -9.238 8.359 1.00 82.88 410 HIS A CA 1
ATOM 3003 C C . HIS A 1 410 ? 9.162 -10.133 9.504 1.00 82.88 410 HIS A C 1
ATOM 3005 O O . HIS A 1 410 ? 10.140 -10.849 9.325 1.00 82.88 410 HIS A O 1
ATOM 3011 N N . GLY A 1 411 ? 8.507 -10.109 10.672 1.00 85.00 411 GLY A N 1
ATOM 3012 C CA . GLY A 1 411 ? 8.920 -10.921 11.822 1.00 85.00 411 GLY A CA 1
ATOM 3013 C C . GLY A 1 411 ? 10.305 -10.565 12.379 1.00 85.00 411 GLY A C 1
ATOM 3014 O O . GLY A 1 411 ? 11.031 -11.445 12.819 1.00 85.00 411 GLY A O 1
ATOM 3015 N N . VAL A 1 412 ? 10.688 -9.282 12.346 1.00 87.69 412 VAL A N 1
ATOM 3016 C CA . VAL A 1 412 ? 11.980 -8.788 12.871 1.00 87.69 412 VAL A CA 1
ATOM 3017 C C . VAL A 1 412 ? 12.075 -8.934 14.393 1.00 87.69 412 VAL A C 1
ATOM 3019 O O . VAL A 1 412 ? 13.171 -9.068 14.933 1.00 87.69 412 VAL A O 1
ATOM 3022 N N . PHE A 1 413 ? 10.934 -8.904 15.082 1.00 89.56 413 PHE A N 1
ATOM 3023 C CA . PHE A 1 413 ? 10.844 -9.001 16.534 1.00 89.56 413 PHE A CA 1
ATOM 3024 C C . PHE A 1 413 ? 10.152 -10.294 16.947 1.00 89.56 413 PHE A C 1
ATOM 3026 O O . PHE A 1 413 ? 9.170 -10.686 16.320 1.00 89.56 413 PHE A O 1
ATOM 3033 N N . ALA A 1 414 ? 10.626 -10.887 18.038 1.00 90.50 414 ALA A N 1
ATOM 3034 C CA . ALA A 1 414 ? 9.943 -11.957 18.754 1.00 90.50 414 ALA A CA 1
ATOM 3035 C C . ALA A 1 414 ? 10.040 -11.724 20.261 1.00 90.50 414 ALA A C 1
ATOM 3037 O O . ALA A 1 414 ? 11.006 -11.128 20.748 1.00 90.50 414 ALA A O 1
ATOM 3038 N N . MET A 1 415 ? 9.041 -12.186 21.001 1.00 91.62 415 MET A N 1
ATOM 3039 C CA . MET A 1 415 ? 9.054 -12.133 22.458 1.00 91.62 415 MET A CA 1
ATOM 3040 C C . MET A 1 415 ? 9.895 -13.271 23.054 1.00 91.62 415 MET A C 1
ATOM 3042 O O . MET A 1 415 ? 9.639 -14.444 22.794 1.00 91.62 415 MET A O 1
ATOM 3046 N N . ALA A 1 416 ? 10.874 -12.928 23.894 1.00 90.12 416 ALA A N 1
ATOM 3047 C CA . ALA A 1 416 ? 11.660 -13.884 24.673 1.00 90.12 416 ALA A CA 1
ATOM 3048 C C . ALA A 1 416 ? 11.955 -13.315 26.067 1.00 90.12 416 ALA A C 1
ATOM 3050 O O . ALA A 1 416 ? 12.253 -12.131 26.208 1.00 90.12 416 ALA A O 1
ATOM 3051 N N . GLU A 1 417 ? 11.856 -14.154 27.103 1.00 89.31 417 GLU A N 1
ATOM 3052 C CA . GLU A 1 417 ? 12.138 -13.762 28.499 1.00 89.31 417 GLU A CA 1
ATOM 3053 C C . GLU A 1 417 ? 11.328 -12.535 28.969 1.00 89.31 417 GLU A C 1
ATOM 3055 O O . GLU A 1 417 ? 11.797 -11.710 29.747 1.00 89.31 417 GLU A O 1
ATOM 3060 N N . GLY A 1 418 ? 10.105 -12.367 28.454 1.00 90.00 418 GLY A N 1
ATOM 3061 C CA . GLY A 1 418 ? 9.249 -11.225 28.791 1.00 90.00 418 GLY A CA 1
ATOM 3062 C C . GLY A 1 418 ? 9.671 -9.887 28.169 1.00 90.00 418 GLY A C 1
ATOM 3063 O O . GLY A 1 418 ? 9.022 -8.882 28.440 1.00 90.00 418 GLY A O 1
ATOM 3064 N N . LYS A 1 419 ? 10.695 -9.843 27.307 1.00 93.62 419 LYS A N 1
ATOM 3065 C CA . LYS A 1 419 ? 11.080 -8.655 26.524 1.00 93.62 419 LYS A CA 1
ATOM 3066 C C . LYS A 1 419 ? 11.037 -8.947 25.022 1.00 93.62 419 LYS A C 1
ATOM 3068 O O . LYS A 1 419 ? 11.025 -10.095 24.582 1.00 93.62 419 LYS A O 1
ATOM 3073 N N . ALA A 1 420 ? 10.975 -7.891 24.218 1.00 94.00 420 ALA A N 1
ATOM 3074 C CA . ALA A 1 420 ? 11.153 -8.026 22.779 1.00 94.00 420 ALA A CA 1
ATOM 3075 C C . ALA A 1 420 ? 12.628 -8.319 22.477 1.00 94.00 420 ALA A C 1
ATOM 3077 O O . ALA A 1 420 ? 13.514 -7.716 23.079 1.00 94.00 420 ALA A O 1
ATOM 3078 N N . ARG A 1 421 ? 12.897 -9.210 21.526 1.00 92.06 421 ARG A N 1
ATOM 3079 C CA . ARG A 1 421 ? 14.227 -9.457 20.964 1.00 92.06 421 ARG A CA 1
ATOM 3080 C C . ARG A 1 421 ? 14.191 -9.234 19.462 1.00 92.06 421 ARG A C 1
ATOM 3082 O O . ARG A 1 421 ? 13.203 -9.554 18.801 1.00 92.06 421 ARG A O 1
ATOM 3089 N N . MET A 1 422 ? 15.271 -8.675 18.930 1.00 88.81 422 MET A N 1
ATOM 3090 C CA . MET A 1 422 ? 15.448 -8.491 17.495 1.00 88.81 422 MET A CA 1
ATOM 3091 C C . MET A 1 422 ? 16.101 -9.748 16.916 1.00 88.81 422 MET A C 1
ATOM 3093 O O . MET A 1 422 ? 17.232 -10.064 17.272 1.00 88.81 422 MET A O 1
ATOM 3097 N N . LEU A 1 423 ? 15.378 -10.470 16.059 1.00 84.06 423 LEU A N 1
ATOM 3098 C CA . LEU A 1 423 ? 15.860 -11.712 15.449 1.00 84.06 423 LEU A CA 1
ATOM 3099 C C . LEU A 1 423 ? 16.800 -11.436 14.274 1.00 84.06 423 LEU A C 1
ATOM 3101 O O . LEU A 1 423 ? 17.897 -11.978 14.208 1.00 84.06 423 LEU A O 1
ATOM 3105 N N . GLU A 1 424 ? 16.358 -10.588 13.343 1.00 77.38 424 GLU A N 1
ATOM 3106 C CA . GLU A 1 424 ? 17.091 -10.267 12.119 1.00 77.38 424 GLU A CA 1
ATOM 3107 C C . GLU A 1 424 ? 16.915 -8.785 11.778 1.00 77.38 424 GLU A C 1
ATOM 3109 O O . GLU A 1 424 ? 15.898 -8.367 11.215 1.00 77.38 424 GLU A O 1
ATOM 3114 N N . ARG A 1 425 ? 17.914 -7.976 12.140 1.00 82.44 425 ARG A N 1
ATOM 3115 C CA . ARG A 1 425 ? 17.8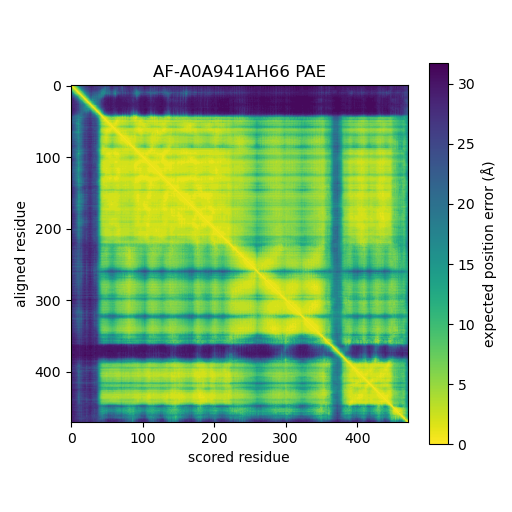96 -6.516 11.968 1.00 82.44 425 ARG A CA 1
ATOM 3116 C C . ARG A 1 425 ? 17.731 -6.107 10.505 1.00 82.44 425 ARG A C 1
ATOM 3118 O O . ARG A 1 425 ? 16.994 -5.162 10.206 1.00 82.44 425 ARG A O 1
ATOM 3125 N N . ASP A 1 426 ? 18.397 -6.822 9.604 1.00 77.44 426 ASP A N 1
ATOM 3126 C CA . ASP A 1 426 ? 18.482 -6.452 8.189 1.00 77.44 426 ASP A CA 1
ATOM 3127 C C . ASP A 1 426 ? 17.307 -7.000 7.357 1.00 77.44 426 ASP A C 1
ATOM 3129 O O . ASP A 1 426 ? 17.194 -6.716 6.165 1.00 77.44 426 ASP A O 1
ATOM 3133 N N . ALA A 1 427 ? 16.375 -7.721 7.992 1.00 78.88 427 ALA A N 1
ATOM 3134 C CA . ALA A 1 427 ? 15.061 -8.022 7.420 1.00 78.88 427 ALA A CA 1
ATOM 3135 C C . ALA A 1 427 ? 14.075 -6.847 7.566 1.00 78.88 427 ALA A C 1
ATOM 3137 O O . ALA A 1 427 ? 12.979 -6.884 7.001 1.00 78.88 427 ALA A O 1
ATOM 3138 N N . CYS A 1 428 ? 14.428 -5.806 8.328 1.00 85.00 428 CYS A N 1
ATOM 3139 C CA . CYS A 1 428 ? 13.580 -4.639 8.528 1.00 85.00 428 CYS A CA 1
ATOM 3140 C C . CYS A 1 428 ? 13.477 -3.792 7.253 1.00 85.00 428 CYS A C 1
ATOM 3142 O O . CYS A 1 428 ? 14.466 -3.280 6.740 1.00 85.00 428 CYS A O 1
ATOM 3144 N N . MET A 1 429 ? 12.245 -3.571 6.798 1.00 82.44 429 MET A N 1
ATOM 3145 C CA . MET A 1 429 ? 11.933 -2.658 5.694 1.00 82.44 429 MET A CA 1
ATOM 3146 C C . MET A 1 429 ? 11.717 -1.198 6.137 1.00 82.44 429 MET A C 1
ATOM 3148 O O . MET A 1 429 ? 11.241 -0.380 5.360 1.00 82.44 429 MET A O 1
ATOM 3152 N N . GLU A 1 430 ? 11.987 -0.891 7.409 1.00 86.19 430 GLU A N 1
ATOM 3153 C CA . GLU A 1 430 ? 11.859 0.444 8.016 1.00 86.19 430 GLU A CA 1
ATOM 3154 C C . GLU A 1 430 ? 10.469 1.085 7.867 1.00 86.19 430 GLU A C 1
ATOM 3156 O O . GLU A 1 430 ? 10.322 2.293 7.754 1.00 86.19 430 GLU A O 1
ATOM 3161 N N . CYS A 1 431 ? 9.405 0.279 7.911 1.00 87.06 431 CYS A N 1
ATOM 3162 C CA . CYS A 1 431 ? 8.039 0.792 7.770 1.00 87.06 431 CYS A CA 1
ATOM 3163 C C . CYS A 1 431 ? 7.538 1.627 8.964 1.00 87.06 431 CYS A C 1
ATOM 3165 O O . CYS A 1 431 ? 6.478 2.227 8.867 1.00 87.06 431 CYS A O 1
ATOM 3167 N N . GLY A 1 432 ? 8.225 1.637 10.112 1.00 90.69 432 GLY A N 1
ATOM 3168 C CA . GLY A 1 432 ? 7.808 2.416 11.288 1.00 90.69 432 GLY A CA 1
ATOM 3169 C C . GLY A 1 432 ? 6.704 1.803 12.160 1.00 90.69 432 GLY A C 1
ATOM 3170 O O . GLY A 1 432 ? 6.494 2.284 13.270 1.00 90.69 432 GLY A O 1
ATOM 3171 N N . ALA A 1 433 ? 6.046 0.717 11.737 1.00 92.75 433 ALA A N 1
ATOM 3172 C CA . ALA A 1 433 ? 4.904 0.127 12.453 1.00 92.75 433 ALA A CA 1
ATOM 3173 C C . ALA A 1 433 ? 5.181 -0.196 13.933 1.00 92.75 433 ALA A C 1
ATOM 3175 O O . ALA A 1 433 ? 4.377 0.126 14.810 1.00 92.75 433 ALA A O 1
ATOM 3176 N N . CYS A 1 434 ? 6.328 -0.823 14.215 1.00 94.69 434 CYS A N 1
ATOM 3177 C CA . CYS A 1 434 ? 6.726 -1.214 15.568 1.00 94.69 434 CYS A CA 1
ATOM 3178 C C . CYS A 1 434 ? 7.037 -0.008 16.462 1.00 94.69 434 CYS A C 1
ATOM 3180 O O . CYS A 1 434 ? 6.625 -0.001 17.619 1.00 94.69 434 CYS A O 1
ATOM 3182 N N . ALA A 1 435 ? 7.707 1.017 15.930 1.00 95.25 435 ALA A N 1
ATOM 3183 C CA . ALA A 1 435 ? 7.979 2.255 16.654 1.00 95.25 435 ALA A CA 1
ATOM 3184 C C . ALA A 1 435 ? 6.680 3.019 16.941 1.00 95.25 435 ALA A C 1
ATOM 3186 O O . ALA A 1 435 ? 6.468 3.452 18.072 1.00 95.25 435 ALA A O 1
ATOM 3187 N N . MET A 1 436 ? 5.769 3.097 15.962 1.00 95.56 436 MET A N 1
ATOM 3188 C CA . MET A 1 436 ? 4.476 3.768 16.124 1.00 95.56 436 MET A CA 1
ATOM 3189 C C . MET A 1 436 ? 3.593 3.104 17.188 1.00 95.56 436 MET A C 1
ATOM 3191 O O . MET A 1 436 ? 2.870 3.773 17.920 1.00 95.56 436 MET A O 1
ATOM 3195 N N . ASN A 1 437 ? 3.659 1.779 17.315 1.00 96.62 437 ASN A N 1
ATOM 3196 C CA . ASN A 1 437 ? 2.831 1.034 18.265 1.00 96.62 437 ASN A CA 1
ATOM 3197 C C . ASN A 1 437 ? 3.527 0.741 19.604 1.00 96.62 437 ASN A C 1
ATOM 3199 O O . ASN A 1 437 ? 2.924 0.091 20.456 1.00 96.62 437 ASN A O 1
ATOM 3203 N N . CYS A 1 438 ? 4.753 1.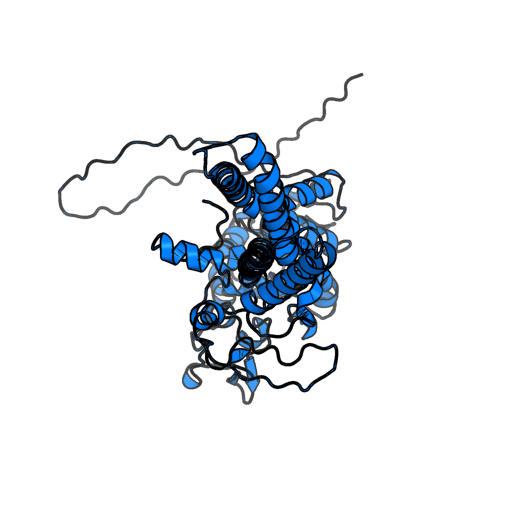229 19.825 1.00 96.69 438 CYS A N 1
ATOM 3204 C CA . CYS A 1 438 ? 5.471 1.048 21.084 1.00 96.69 438 CYS A CA 1
ATOM 3205 C C . CYS A 1 438 ? 5.057 2.119 22.117 1.00 96.69 438 CYS A C 1
ATOM 3207 O O . CYS A 1 438 ? 5.453 3.276 21.969 1.00 96.69 438 CYS A O 1
ATOM 3209 N N . PRO A 1 439 ? 4.329 1.768 23.196 1.00 95.19 439 PRO A N 1
ATOM 3210 C CA . PRO A 1 439 ? 3.834 2.754 24.164 1.00 95.19 439 PRO A CA 1
ATOM 3211 C C . PRO A 1 439 ? 4.956 3.438 24.961 1.00 95.19 439 PRO A C 1
ATOM 3213 O O . PRO A 1 439 ? 4.807 4.579 25.385 1.00 95.19 439 PRO A O 1
ATOM 3216 N N . THR A 1 440 ? 6.095 2.764 25.147 1.00 96.06 440 THR A N 1
ATOM 3217 C CA . THR A 1 440 ? 7.267 3.307 25.856 1.00 96.06 440 THR A CA 1
ATOM 3218 C C . THR A 1 440 ? 8.324 3.888 24.927 1.00 96.06 440 THR A C 1
ATOM 3220 O O . THR A 1 440 ? 9.367 4.332 25.399 1.00 96.06 440 THR A O 1
ATOM 3223 N N . LYS A 1 441 ? 8.078 3.886 23.608 1.00 95.31 441 LYS A N 1
ATOM 3224 C CA . LYS A 1 441 ? 9.031 4.355 22.589 1.00 95.31 441 LYS A CA 1
ATOM 3225 C C . LYS A 1 441 ? 10.410 3.680 22.689 1.00 95.31 441 LYS A C 1
ATOM 3227 O O . LYS A 1 441 ? 11.430 4.288 22.396 1.00 95.31 441 LYS A O 1
ATOM 3232 N N . ALA A 1 442 ? 10.438 2.403 23.077 1.00 95.81 442 ALA A N 1
ATOM 3233 C CA . ALA A 1 442 ? 11.657 1.598 23.162 1.00 95.81 442 ALA A CA 1
ATOM 3234 C C . ALA A 1 442 ? 12.260 1.246 21.789 1.00 95.81 442 ALA A C 1
ATOM 3236 O O . ALA A 1 442 ? 13.406 0.811 21.716 1.00 95.81 442 ALA A O 1
ATOM 3237 N N . ILE A 1 443 ? 11.496 1.388 20.702 1.00 95.38 443 ILE A N 1
ATOM 3238 C CA . ILE A 1 443 ? 11.929 1.045 19.345 1.00 95.38 443 ILE A CA 1
ATOM 3239 C C . ILE A 1 443 ? 12.121 2.321 18.537 1.00 95.38 443 ILE A C 1
ATOM 3241 O O . ILE A 1 443 ? 11.203 3.133 18.423 1.00 95.38 443 ILE A O 1
ATOM 3245 N N . PHE A 1 444 ? 13.292 2.438 17.922 1.00 92.69 444 PHE A N 1
ATOM 3246 C CA . PHE A 1 444 ? 13.656 3.540 17.043 1.00 92.69 444 PHE A CA 1
ATOM 3247 C C . PHE A 1 444 ? 13.871 3.005 15.636 1.00 92.69 444 PHE A C 1
ATOM 3249 O O . PHE A 1 444 ? 14.517 1.978 15.447 1.00 92.69 444 PHE A O 1
ATOM 3256 N N . VAL A 1 445 ? 13.323 3.695 14.648 1.00 89.56 445 VAL A N 1
ATOM 3257 C CA . VAL A 1 445 ? 13.542 3.438 13.226 1.00 89.56 445 VAL A CA 1
ATOM 3258 C C . VAL A 1 445 ? 13.281 4.744 12.497 1.00 89.56 445 VAL A C 1
ATOM 3260 O O . VAL A 1 445 ? 12.415 5.508 12.927 1.00 89.56 445 VAL A O 1
ATOM 3263 N N . THR A 1 446 ? 14.016 5.011 11.426 1.00 83.88 446 THR A N 1
ATOM 3264 C CA . THR A 1 446 ? 13.745 6.161 10.566 1.00 83.88 446 THR A CA 1
ATOM 3265 C C . THR A 1 446 ? 12.829 5.689 9.443 1.00 83.88 446 THR A C 1
ATOM 3267 O O . THR A 1 446 ? 13.316 5.070 8.497 1.00 83.88 446 THR A O 1
ATOM 3270 N N . PRO A 1 447 ? 11.501 5.899 9.536 1.00 77.62 447 PRO A N 1
ATOM 3271 C CA . PRO A 1 447 ? 10.617 5.503 8.460 1.00 77.62 447 PRO A CA 1
ATOM 3272 C C . PRO A 1 447 ? 10.857 6.371 7.229 1.00 77.62 447 PRO A C 1
ATOM 3274 O O . PRO A 1 447 ? 11.101 7.574 7.329 1.00 77.62 447 PRO A O 1
ATOM 3277 N N . GLY A 1 448 ? 10.733 5.762 6.059 1.00 65.75 448 GLY A N 1
ATOM 3278 C CA . GLY A 1 448 ? 10.861 6.457 4.789 1.00 65.75 448 GLY A CA 1
ATOM 3279 C C . GLY A 1 448 ? 10.136 5.723 3.673 1.00 65.75 448 GLY A C 1
ATOM 3280 O O . GLY A 1 448 ? 9.727 4.567 3.806 1.00 65.75 448 GLY A O 1
ATOM 3281 N N . VAL A 1 449 ? 9.982 6.410 2.547 1.00 60.09 449 VAL A N 1
ATOM 3282 C CA . VAL A 1 449 ? 9.450 5.810 1.327 1.00 60.09 449 VAL A CA 1
ATOM 3283 C C . VAL A 1 449 ? 10.600 5.119 0.596 1.00 60.09 449 VAL A C 1
ATOM 3285 O O . VAL A 1 449 ? 11.569 5.757 0.207 1.00 60.09 449 VAL A O 1
ATOM 3288 N N . GLY A 1 450 ? 10.513 3.804 0.392 1.00 54.41 450 GLY A N 1
ATOM 3289 C CA . GLY A 1 450 ? 11.547 3.038 -0.322 1.00 54.41 450 GLY A CA 1
ATOM 3290 C C . GLY A 1 450 ? 11.591 3.290 -1.838 1.00 54.41 450 GLY A C 1
ATOM 3291 O O . GLY A 1 450 ? 12.252 2.552 -2.560 1.00 54.41 450 GLY A O 1
ATOM 3292 N N . CYS A 1 451 ? 10.853 4.282 -2.353 1.00 61.19 451 CYS A N 1
ATOM 3293 C CA . CYS A 1 451 ? 10.791 4.577 -3.782 1.00 61.19 451 CYS A CA 1
ATOM 3294 C C . CYS A 1 451 ? 12.004 5.392 -4.223 1.00 61.19 451 CYS A C 1
ATOM 3296 O O . CYS A 1 451 ? 12.138 6.554 -3.841 1.00 61.19 451 CYS A O 1
ATOM 3298 N N . ALA A 1 452 ? 12.844 4.810 -5.085 1.00 59.19 452 ALA A N 1
ATOM 3299 C CA . ALA A 1 452 ? 14.019 5.491 -5.624 1.00 59.19 452 ALA A CA 1
ATOM 3300 C C . ALA A 1 452 ? 13.646 6.805 -6.331 1.00 59.19 452 ALA A C 1
ATOM 3302 O O . ALA A 1 452 ? 14.311 7.814 -6.128 1.00 59.19 452 ALA A O 1
ATOM 3303 N N . ALA A 1 453 ? 12.541 6.831 -7.086 1.00 60.22 453 ALA A N 1
ATOM 3304 C CA . ALA A 1 453 ? 12.073 8.045 -7.754 1.00 60.22 453 ALA A CA 1
ATOM 3305 C C . ALA A 1 453 ? 11.670 9.153 -6.762 1.00 60.22 453 ALA A C 1
ATOM 3307 O O . ALA A 1 453 ? 11.961 10.321 -6.998 1.00 60.22 453 ALA A O 1
ATOM 3308 N N . ALA A 1 454 ? 11.045 8.800 -5.633 1.00 62.34 454 ALA A N 1
ATOM 3309 C CA . ALA A 1 454 ? 10.674 9.774 -4.606 1.00 62.34 454 ALA A CA 1
ATOM 3310 C C . ALA A 1 454 ? 11.906 10.342 -3.884 1.00 62.34 454 ALA A C 1
ATOM 3312 O O . ALA A 1 454 ? 11.945 11.538 -3.601 1.00 62.34 454 ALA A O 1
ATOM 3313 N N . ILE A 1 455 ? 12.915 9.502 -3.624 1.00 62.53 455 ILE A N 1
ATOM 3314 C CA . ILE A 1 455 ? 14.195 9.918 -3.030 1.00 62.53 455 ILE A CA 1
ATOM 3315 C C . ILE A 1 455 ? 14.948 10.848 -3.988 1.00 62.53 455 ILE A C 1
ATOM 3317 O O . ILE A 1 455 ? 15.328 11.947 -3.593 1.00 62.53 455 ILE A O 1
ATOM 3321 N N . LEU A 1 456 ? 15.084 10.458 -5.261 1.00 61.94 456 LEU A N 1
ATOM 3322 C CA . LEU A 1 456 ? 15.742 11.266 -6.292 1.00 61.94 456 LEU A CA 1
ATOM 3323 C C . LEU A 1 456 ? 15.046 12.615 -6.495 1.00 61.94 456 LEU A C 1
ATOM 3325 O O . LEU A 1 456 ? 15.712 13.647 -6.536 1.00 61.94 456 LEU A O 1
ATOM 3329 N N . ASN A 1 457 ? 13.712 12.626 -6.574 1.00 63.28 457 ASN A N 1
ATOM 3330 C CA . ASN A 1 457 ? 12.957 13.873 -6.654 1.00 63.28 457 ASN A CA 1
ATOM 3331 C C . ASN A 1 457 ? 13.178 14.730 -5.409 1.00 63.28 457 ASN A C 1
ATOM 3333 O O . ASN A 1 457 ? 13.428 15.919 -5.553 1.00 63.28 457 ASN A O 1
ATOM 3337 N N . GLY A 1 458 ? 13.161 14.139 -4.212 1.00 60.44 458 GLY A N 1
ATOM 3338 C CA . GLY A 1 458 ? 13.442 14.863 -2.974 1.00 60.44 458 GLY A CA 1
ATOM 3339 C C . GLY A 1 458 ? 14.832 15.505 -2.948 1.00 60.44 458 GLY A C 1
ATOM 3340 O O . GLY A 1 458 ? 14.968 16.645 -2.508 1.00 60.44 458 GLY A O 1
ATOM 3341 N N . TRP A 1 459 ? 15.854 14.829 -3.482 1.00 68.88 459 TRP A N 1
ATOM 3342 C CA . TRP A 1 459 ? 17.193 15.407 -3.641 1.00 68.88 459 TRP A CA 1
ATOM 3343 C C . TRP A 1 459 ? 17.218 16.564 -4.645 1.00 68.88 459 TRP A C 1
ATOM 3345 O O . TRP A 1 459 ? 17.874 17.571 -4.393 1.00 68.88 459 TRP A O 1
ATOM 3355 N N . LEU A 1 460 ? 16.489 16.444 -5.759 1.00 65.88 460 LEU A N 1
ATOM 3356 C CA . LEU A 1 460 ? 16.428 17.476 -6.800 1.00 65.88 460 LEU A CA 1
ATOM 3357 C C . LEU A 1 460 ? 15.634 18.718 -6.370 1.00 65.88 460 LEU A C 1
ATOM 3359 O O . LEU A 1 460 ? 15.991 19.831 -6.747 1.00 65.88 460 LEU A O 1
ATOM 3363 N N . THR A 1 461 ? 14.560 18.544 -5.599 1.00 67.69 461 THR A N 1
ATOM 3364 C CA . THR A 1 461 ? 13.664 19.636 -5.181 1.00 67.69 461 THR A CA 1
ATOM 3365 C C . THR A 1 461 ? 13.967 20.169 -3.780 1.00 67.69 461 THR A C 1
ATOM 3367 O O . THR A 1 461 ? 13.378 21.169 -3.371 1.00 67.69 461 THR A O 1
ATOM 3370 N N . GLY A 1 462 ? 14.832 19.497 -3.013 1.00 62.75 462 GLY A N 1
ATOM 3371 C CA . GLY A 1 462 ? 15.084 19.796 -1.600 1.00 62.75 462 GLY A CA 1
ATOM 3372 C C . GLY A 1 462 ? 13.904 19.473 -0.669 1.00 62.75 462 GLY A C 1
ATOM 3373 O O . GLY A 1 462 ? 13.930 19.844 0.505 1.00 62.75 462 GLY A O 1
ATOM 3374 N N . SER A 1 463 ? 12.854 18.805 -1.164 1.00 62.12 463 SER A N 1
ATOM 3375 C CA . SER A 1 463 ? 11.681 18.414 -0.371 1.00 62.12 463 SER A CA 1
ATOM 3376 C C . SER A 1 463 ? 11.817 16.996 0.193 1.00 62.12 463 SER A C 1
ATOM 3378 O O . SER A 1 463 ? 12.520 16.160 -0.369 1.00 62.12 463 SER A O 1
ATOM 3380 N N . LYS A 1 464 ? 11.083 16.666 1.265 1.00 57.09 464 LYS A N 1
ATOM 3381 C CA . LYS A 1 464 ? 11.003 15.273 1.740 1.00 57.09 464 LYS A CA 1
ATOM 3382 C C . LYS A 1 464 ? 10.440 14.367 0.639 1.00 57.09 464 LYS A C 1
ATOM 3384 O O . LYS A 1 464 ? 9.439 14.711 0.013 1.00 57.09 464 LYS A O 1
ATOM 3389 N N . ALA A 1 465 ? 11.056 13.200 0.445 1.00 55.03 465 ALA A N 1
ATOM 3390 C CA . ALA A 1 465 ? 10.553 12.171 -0.458 1.00 55.03 465 ALA A CA 1
ATOM 3391 C C . ALA A 1 465 ? 9.117 11.792 -0.056 1.00 55.03 465 ALA A C 1
ATOM 3393 O O . ALA A 1 465 ? 8.888 11.303 1.051 1.00 55.03 465 ALA A O 1
ATOM 3394 N N . SER A 1 466 ? 8.147 12.047 -0.935 1.00 52.56 466 SER A N 1
ATOM 3395 C CA . SER A 1 466 ? 6.737 11.719 -0.705 1.00 52.56 466 SER A CA 1
ATOM 3396 C C . SER A 1 466 ? 6.238 10.740 -1.767 1.00 52.56 466 SER A C 1
ATOM 3398 O O . SER A 1 466 ? 6.692 10.756 -2.910 1.00 52.56 466 SER A O 1
ATOM 3400 N N . CYS A 1 467 ? 5.313 9.859 -1.381 1.00 48.88 467 CYS A N 1
ATOM 3401 C CA . CYS A 1 467 ? 4.656 8.905 -2.284 1.00 48.88 467 CYS A CA 1
ATOM 3402 C C . CYS A 1 467 ? 3.579 9.563 -3.165 1.00 48.88 467 CYS A C 1
ATOM 3404 O O . CYS A 1 467 ? 2.910 8.869 -3.941 1.00 48.88 467 CYS A O 1
ATOM 3406 N N . GLY A 1 468 ? 3.407 10.883 -3.054 1.00 40.47 468 GLY A N 1
ATOM 3407 C CA . GLY A 1 468 ? 2.443 11.641 -3.826 1.00 40.47 468 GLY A CA 1
ATOM 3408 C C . GLY A 1 468 ? 2.713 11.496 -5.319 1.00 40.47 468 GLY A C 1
ATOM 3409 O O . GLY A 1 468 ? 3.772 11.856 -5.816 1.00 40.47 468 GLY A O 1
ATOM 3410 N N . CYS A 1 469 ? 1.715 11.010 -6.055 1.00 33.84 469 CYS A N 1
ATOM 3411 C CA . CYS A 1 469 ? 1.673 11.103 -7.519 1.00 33.84 469 CYS A CA 1
ATOM 3412 C C . CYS A 1 469 ? 1.340 12.533 -8.001 1.00 33.84 469 CYS A C 1
ATOM 3414 O O . CYS A 1 469 ? 1.102 12.738 -9.189 1.00 33.84 469 CYS A O 1
ATOM 3416 N N . GLY A 1 470 ? 1.272 13.505 -7.085 1.00 28.94 470 GLY A N 1
ATOM 3417 C CA . GLY A 1 470 ? 1.124 14.916 -7.408 1.00 28.94 470 GLY A CA 1
ATOM 3418 C C . GLY A 1 470 ? 2.484 15.476 -7.788 1.00 28.94 470 GLY A C 1
ATOM 3419 O O . GLY A 1 470 ? 3.354 15.592 -6.928 1.00 28.94 470 GLY A O 1
ATOM 3420 N N . GLY A 1 471 ? 2.659 15.748 -9.080 1.00 26.09 471 GLY A N 1
ATOM 3421 C CA . GLY A 1 471 ? 3.718 16.639 -9.547 1.00 26.09 471 GLY A CA 1
ATOM 3422 C C . GLY A 1 471 ? 3.491 18.085 -9.137 1.00 26.09 471 GLY A C 1
ATOM 3423 O O . GLY A 1 471 ? 2.430 18.385 -8.538 1.00 26.09 471 GLY A O 1
#

Radius of gyration: 26.13 Å; Cα contacts (8 Å, |Δi|>4): 795; chains: 1; bounding box: 71×70×73 Å

Solvent-accessible surface area (backbone atoms only — not comparable to full-atom values): 25895 Å² total; per-residue (Å²): 138,87,81,86,79,81,81,80,82,77,83,69,90,68,89,76,81,78,78,88,81,80,81,83,78,92,75,95,76,90,76,84,82,80,74,90,73,81,77,77,85,68,80,84,69,58,64,59,94,51,57,79,53,68,44,85,44,84,72,44,75,31,47,16,39,58,40,77,83,49,73,68,54,52,51,48,54,49,35,37,39,57,60,48,62,37,76,59,43,21,35,70,57,44,60,33,29,28,71,78,46,58,39,84,36,56,35,39,46,47,30,13,9,38,69,57,44,53,50,43,42,40,43,45,53,95,42,44,24,34,38,40,28,36,66,21,79,28,29,48,45,52,64,15,4,75,72,45,44,38,16,33,67,48,52,36,49,51,44,57,78,55,38,42,76,65,45,28,81,65,53,61,37,35,33,44,31,58,29,25,39,21,29,26,45,68,57,28,28,72,70,64,63,31,40,62,41,68,43,31,61,49,53,72,45,46,58,63,24,53,77,53,71,67,50,67,51,75,72,37,44,40,81,80,83,53,59,68,65,46,58,70,46,26,50,39,55,51,50,69,41,48,63,62,49,50,54,51,38,51,52,49,26,55,57,30,15,49,55,98,77,59,65,36,73,68,47,14,50,65,48,12,51,54,52,40,50,43,52,52,51,7,41,45,21,7,50,48,50,22,55,65,42,48,91,77,45,66,76,79,53,44,39,55,28,4,22,51,42,7,32,53,53,28,47,52,50,41,62,74,38,58,91,78,51,54,71,70,58,41,51,50,46,31,51,50,12,14,50,42,0,12,56,46,20,30,55,48,36,46,76,41,87,68,38,18,32,50,42,56,64,48,64,77,52,91,85,92,84,86,84,95,82,81,93,63,104,62,94,77,79,73,60,61,47,83,85,47,47,69,66,46,76,43,72,89,50,46,84,38,83,54,50,42,37,75,40,31,49,69,56,32,34,43,79,53,97,68,26,73,40,76,76,39,68,37,51,45,38,37,65,31,19,35,34,47,43,34,93,67,58,27,37,46,50,70,57,55,65,29,23,48,61,29,46,53,49,16,68,75,71,75,44,81,52,53,92,65,88,69,127

Secondary structure (DSSP, 8-state):
---------------------PPPPPS--PPP----------------TTEEEEEEETTEEEEEE--PPPHHHHHHHHHHHTTTTGGG-BPPSEEEEESS--TTS-EEEEESBHHHHHHHHHHTTT--EEEEEE--TT--HHHHHHHTSS-HHHHHHHHHHTTHHHH-SS-EEEE-GGGTTT--HHHHHHHHSPEEEE--SSGGGHHHHHHTTS---HHHHSPP--HHHHHTTHHHHHHHHHHHHHHHHHHHHHHHHEETTEE-HHHHHHHHHHHHHHHHHHHHIIIIIHHHHTTTS-SSSHHHHHHHHHHHHHHHHHHHTTTT--HHHHHHHHHHHHHHHHHHHHTTGGGSTT--HHHHHHTTS-----------SS-----SSSS----EE-GGG-----HHHHH-TT--EEEETTEEEES-GGG-----HHHHT-TT--EE-------HHHHHHHHHHSSPP------

pLDDT: mean 79.92, std 22.27, range [23.22, 98.69]

Foldseek 3Di:
DDDDDDDPDPDDDDDDDDDDDDDDDDDDDDDDDDDDDDPPPDPQDADDVQFDAWAQFPLGTATEGALDQDPVNVVLLVCVLLVHCQLRQFHDFAKYWYDHAAQAAAEEEFERQNNGVNQLSNLCHPGGHMYGYFHLSNDGQLQSLLVLSLAQVRLLVRCVVRVNVRGHPDQEYEYELSNLSHYAQVSNCVRRVHGYQHWFNGSNCRVVCVVVVNDDDLVRLADDCDLVNLLSNLSVLVSVCPVVLVVVLVVLLQVQQQDPVGGDNVSSVVRSVVVSVLLVLLLCQQSPVLSNCVVPQDDLAQLSSQLVSQLVVLVVVCVVCVVPDDPVRSVVSNVSSSNSSSVSSLQCQLVDLQAAQQLLVCVVDDDDDDDPDDDDPPPDDRQSDPPRFQKDFQFVLFQLPCQLCSSDNQRQWDGDPSGIDGDDRRSDNQSNSSCSHGPSSRMDGDHARSGNVLVVVCVVVVHGRGPDPPD

Mean predicted aligned error: 11.23 Å

Sequence (471 aa):
MDRKGSSTNVKFPSDAGTGGGCCAPTSGKPLPCCGGGSASTGKIRYEEGFIDGKVDTSAGPVPRVHSRIGSRDLLGRWKVRWGIGRDRYRVAPGLYGLGAPGAAAPVLVTANYKVTFDVVRRDAAGLDAWILVLDTRGINVWCAAGEGTFGTEEVIRRVGETRLSEIVSHRRLILPQLGAPGVAAHEVRKGCGFSVMYGPVRSRDIRAFLDAGMKASPAMRRVVFPTMDRLVLTPVEITNLLRPAGWAALVLFLLAGFGPGIFSLGAAWDRGVAAVAALAAGILAGAVVTPVLLPWLPGRAFSVKGGLAGGVLAACVVMWQRGSLHAPAALALLLAMTAVSSFVAMNFTGATPFTSPSGVENGSGERFSVDIRKRGMVMDGFRYLEGVSTVRLADEACIGCGMCEEVCPHGVFAMAEGKARMLERDACMECGACAMNCPTKAIFVTPGVGCAAAILNGWLTGSKASCGCGG

Nearest PDB structures (foldseek):
  4c1n-assembly2_G  TM=8.163E-01  e=1.702E-08  Carboxydothermus hydrogenoformans
  2h9a-assembly1_A  TM=8.514E-01  e=6.428E-08  Carboxydothermus hydrogenoformans
  4djf-assembly1_E  TM=9.149E-01  e=4.356E-07  Neomoorella thermoacetica
  7q4w-assembly1_B  TM=3.842E-01  e=2.909E-02  Acetobacterium woodii DSM 1030